Protein AF-A0A1G2JE01-F1 (afdb_monomer_lite)

Organism: NCBI:txid1802229

pLDDT: mean 76.39, std 24.03, range [24.56, 98.69]

Structure (mmCIF, N/CA/C/O backbone):
data_AF-A0A1G2JE01-F1
#
_entry.id   AF-A0A1G2JE01-F1
#
loop_
_atom_site.group_PDB
_atom_site.id
_atom_site.type_symbol
_atom_site.label_atom_id
_atom_site.label_alt_id
_atom_site.label_comp_id
_atom_site.label_asym_id
_atom_site.label_entity_id
_atom_site.label_seq_id
_atom_site.pdbx_PDB_ins_code
_atom_site.Cartn_x
_atom_site.Cartn_y
_atom_site.Cartn_z
_atom_site.occupancy
_atom_site.B_iso_or_equiv
_atom_site.auth_seq_id
_atom_site.auth_comp_id
_atom_site.auth_asym_id
_atom_site.auth_atom_id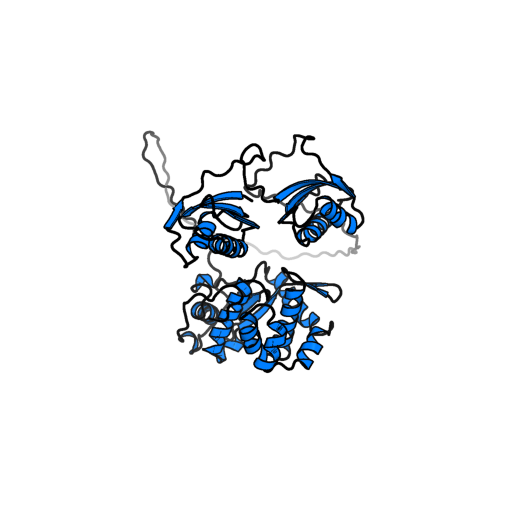
_atom_site.pdbx_PDB_model_num
ATOM 1 N N . MET A 1 1 ? -1.065 22.649 -12.282 1.00 75.31 1 MET A N 1
ATOM 2 C CA . MET A 1 1 ? 0.298 23.014 -11.851 1.00 75.31 1 MET A CA 1
ATOM 3 C C . MET A 1 1 ? 0.366 24.509 -11.628 1.00 75.31 1 MET A C 1
ATOM 5 O O . MET A 1 1 ? 0.367 25.256 -12.603 1.00 75.31 1 MET A O 1
ATOM 9 N N . LYS A 1 2 ? 0.464 24.928 -10.368 1.00 78.75 2 LYS A N 1
ATOM 10 C CA . LYS A 1 2 ? 0.515 26.331 -9.952 1.00 78.75 2 LYS A CA 1
ATOM 11 C C . LYS A 1 2 ? 1.828 26.607 -9.210 1.00 78.75 2 LYS A C 1
ATOM 13 O O . LYS A 1 2 ? 2.387 25.707 -8.581 1.00 78.75 2 LYS A O 1
ATOM 18 N N . LYS A 1 3 ? 2.356 27.829 -9.354 1.00 80.31 3 LYS A N 1
ATOM 19 C CA . LYS A 1 3 ? 3.575 28.321 -8.689 1.00 80.31 3 LYS A CA 1
ATOM 20 C C . LYS A 1 3 ? 3.165 29.419 -7.714 1.00 80.31 3 LYS A C 1
ATOM 22 O O . LYS A 1 3 ? 2.680 30.460 -8.152 1.00 80.31 3 LYS A O 1
ATOM 27 N N . THR A 1 4 ? 3.403 29.202 -6.427 1.00 80.31 4 THR A N 1
ATOM 28 C CA . THR A 1 4 ? 3.025 30.137 -5.358 1.00 80.31 4 THR A CA 1
ATOM 29 C C . THR A 1 4 ? 4.262 30.555 -4.577 1.00 80.31 4 THR A C 1
ATOM 31 O O . THR A 1 4 ? 5.159 29.748 -4.320 1.00 80.31 4 THR A O 1
ATOM 34 N N . LYS A 1 5 ? 4.333 31.843 -4.235 1.00 84.00 5 LYS A N 1
ATOM 35 C CA . LYS A 1 5 ? 5.362 32.413 -3.361 1.00 84.00 5 LYS A CA 1
ATOM 36 C C . LYS A 1 5 ? 4.759 32.608 -1.975 1.00 84.00 5 LYS A C 1
ATOM 38 O O . LYS A 1 5 ? 3.649 33.113 -1.875 1.00 84.00 5 LYS A O 1
ATOM 43 N N . PHE A 1 6 ? 5.499 32.264 -0.934 1.00 80.50 6 PHE A N 1
ATOM 44 C CA . PHE A 1 6 ? 5.094 32.440 0.459 1.00 80.50 6 PHE A CA 1
ATOM 45 C C . PHE A 1 6 ? 6.205 33.142 1.237 1.00 80.50 6 PHE A C 1
ATOM 47 O O . PHE A 1 6 ? 7.375 33.093 0.849 1.00 80.50 6 PHE A O 1
ATOM 54 N N . LYS A 1 7 ? 5.845 33.822 2.322 1.00 81.38 7 LYS A N 1
ATOM 55 C CA . LYS A 1 7 ? 6.787 34.472 3.237 1.00 81.38 7 LYS A CA 1
ATOM 56 C C . LYS A 1 7 ? 6.624 33.834 4.609 1.00 81.38 7 LYS A C 1
ATOM 58 O O . LYS A 1 7 ? 5.499 33.622 5.049 1.00 81.38 7 LYS A O 1
ATOM 63 N N . ILE A 1 8 ? 7.742 33.529 5.257 1.00 76.69 8 ILE A N 1
ATOM 64 C CA . ILE A 1 8 ? 7.777 32.855 6.556 1.00 76.69 8 ILE A CA 1
ATOM 65 C C . ILE A 1 8 ? 8.545 33.740 7.519 1.00 76.69 8 ILE A C 1
ATOM 67 O O . ILE A 1 8 ? 9.725 34.009 7.309 1.00 76.69 8 ILE A O 1
ATOM 71 N N . GLN A 1 9 ? 7.889 34.187 8.581 1.00 71.62 9 GLN A N 1
ATOM 72 C CA . GLN A 1 9 ? 8.579 34.875 9.665 1.00 71.62 9 GLN A CA 1
ATOM 73 C C . GLN A 1 9 ? 9.369 33.848 10.496 1.00 71.62 9 GLN A C 1
ATOM 75 O O . GLN A 1 9 ? 8.856 32.774 10.790 1.00 71.62 9 GLN A O 1
ATOM 80 N N . GLY A 1 10 ? 10.616 34.164 10.864 1.00 67.25 10 GLY A N 1
ATOM 81 C CA . GLY A 1 10 ? 11.397 33.354 11.810 1.00 67.25 10 GLY A CA 1
ATOM 82 C C . GLY A 1 10 ? 12.476 32.423 11.235 1.00 67.25 10 GLY A C 1
ATOM 83 O O . GLY A 1 10 ? 13.147 31.768 12.032 1.00 67.25 10 GLY A O 1
ATOM 84 N N . ILE A 1 11 ? 12.741 32.387 9.916 1.00 71.50 11 ILE A N 1
ATOM 85 C CA . ILE A 1 11 ? 13.829 31.555 9.353 1.00 71.50 11 ILE A CA 1
ATOM 86 C C . ILE A 1 11 ? 15.203 32.157 9.696 1.00 71.50 11 ILE A C 1
ATOM 88 O O . ILE A 1 11 ? 15.829 32.861 8.908 1.00 71.50 11 ILE A O 1
ATOM 92 N N . LYS A 1 12 ? 15.694 31.856 10.900 1.00 68.12 12 LYS A N 1
ATOM 93 C CA . LYS A 1 12 ? 16.974 32.348 11.438 1.00 68.12 12 LYS A CA 1
ATOM 94 C C . LYS A 1 12 ? 18.166 31.430 11.122 1.00 68.12 12 LYS A C 1
ATOM 96 O O . LYS A 1 12 ? 19.279 31.728 11.544 1.00 68.12 12 LYS A O 1
ATOM 101 N N . CYS A 1 13 ? 17.951 30.305 10.428 1.00 69.31 13 CYS A N 1
ATOM 102 C CA . CYS A 1 13 ? 18.981 29.287 10.206 1.00 69.31 13 CYS A CA 1
ATOM 103 C C . CYS A 1 13 ? 18.829 28.501 8.889 1.00 69.31 13 CYS A C 1
ATOM 105 O O . CYS A 1 13 ? 17.722 28.315 8.380 1.00 69.31 13 CYS A O 1
ATOM 107 N N . SER A 1 14 ? 19.932 27.946 8.376 1.00 69.00 14 SER A N 1
ATOM 108 C CA . SER A 1 14 ? 19.940 27.133 7.146 1.00 69.00 14 SER A CA 1
ATOM 109 C C . SER A 1 14 ? 19.149 25.841 7.296 1.00 69.00 14 SER A C 1
ATOM 111 O O . SER A 1 14 ? 18.390 25.465 6.401 1.00 69.00 14 SER A O 1
ATOM 113 N N . ASN A 1 15 ? 19.242 25.211 8.464 1.00 74.31 15 ASN A N 1
ATOM 114 C CA . ASN A 1 15 ? 18.514 23.982 8.774 1.00 74.31 15 ASN A CA 1
ATOM 115 C C . ASN A 1 15 ? 16.995 24.230 8.823 1.00 74.31 15 ASN A C 1
ATOM 117 O O . ASN A 1 15 ? 16.220 23.354 8.462 1.00 74.31 15 ASN A O 1
ATOM 121 N N . CYS A 1 16 ? 16.578 25.451 9.169 1.00 74.19 16 CYS A N 1
ATOM 122 C CA . CYS A 1 16 ? 15.189 25.884 9.231 1.00 74.19 16 CYS A CA 1
ATOM 123 C C . CYS A 1 16 ? 14.576 25.893 7.815 1.00 74.19 16 CYS A C 1
ATOM 125 O O . CYS A 1 16 ? 13.510 25.328 7.587 1.00 74.19 16 CYS A O 1
ATOM 127 N N . SER A 1 17 ? 15.292 26.456 6.829 1.00 81.69 17 SER A N 1
ATOM 128 C CA . SER A 1 17 ? 14.864 26.420 5.420 1.00 81.69 17 SER A CA 1
ATOM 129 C C . SER A 1 17 ? 14.842 25.002 4.832 1.00 81.69 17 SER A C 1
ATOM 131 O O . SER A 1 17 ? 13.912 24.659 4.103 1.00 81.69 17 SER A O 1
ATOM 133 N N . LEU A 1 18 ? 15.818 24.158 5.191 1.00 81.88 18 LEU A N 1
ATOM 134 C CA . LEU A 1 18 ? 15.878 22.761 4.753 1.00 81.88 18 LEU A CA 1
ATOM 135 C C . LEU A 1 18 ? 14.732 21.921 5.332 1.00 81.88 18 LEU A C 1
ATOM 137 O O . LEU A 1 18 ? 14.136 21.151 4.588 1.00 81.88 18 LEU A O 1
ATOM 141 N N . LEU A 1 19 ? 14.371 22.117 6.604 1.00 83.25 19 LEU A N 1
ATOM 142 C CA . LEU A 1 19 ? 13.252 21.426 7.253 1.00 83.25 19 LEU A CA 1
ATOM 143 C C . LEU A 1 19 ? 11.909 21.743 6.576 1.00 83.25 19 LEU A C 1
ATOM 145 O O . LEU A 1 19 ? 11.106 20.842 6.335 1.00 83.25 19 LEU A O 1
ATOM 149 N N . ILE A 1 20 ? 11.680 23.009 6.213 1.00 83.88 20 ILE A N 1
ATOM 150 C CA . ILE A 1 20 ? 10.475 23.430 5.480 1.00 83.88 20 ILE A CA 1
ATOM 151 C C . ILE A 1 20 ? 10.465 22.830 4.066 1.00 83.88 20 ILE A C 1
ATOM 153 O O . ILE A 1 20 ? 9.431 22.338 3.610 1.00 83.88 20 ILE A O 1
ATOM 157 N N . GLU A 1 21 ? 11.610 22.824 3.374 1.00 87.19 21 GLU A N 1
ATOM 158 C CA . GLU A 1 21 ? 11.737 22.154 2.078 1.00 87.19 21 GLU A CA 1
ATOM 159 C C . GLU A 1 21 ? 11.478 20.646 2.181 1.00 87.19 21 GLU A C 1
ATOM 161 O O . GLU A 1 21 ? 10.739 20.107 1.365 1.00 87.19 21 GLU A O 1
ATOM 166 N N . GLU A 1 22 ? 12.052 19.953 3.162 1.00 81.44 22 GLU A N 1
ATOM 167 C CA . GLU A 1 22 ? 11.858 18.517 3.380 1.00 81.44 22 GLU A CA 1
ATOM 168 C C . GLU A 1 22 ? 10.400 18.188 3.709 1.00 81.44 22 GLU A C 1
ATOM 170 O O . GLU A 1 22 ? 9.810 17.302 3.087 1.00 81.44 22 GLU A O 1
ATOM 175 N N . ARG A 1 23 ? 9.782 18.941 4.626 1.00 84.62 23 ARG A N 1
ATOM 176 C CA . ARG A 1 23 ? 8.363 18.797 4.961 1.00 84.62 23 ARG A CA 1
ATOM 177 C C . ARG A 1 23 ? 7.498 18.919 3.714 1.00 84.62 23 ARG A C 1
ATOM 179 O O . ARG A 1 23 ? 6.706 18.021 3.450 1.00 84.62 23 ARG A O 1
ATOM 186 N N . LEU A 1 24 ? 7.685 19.981 2.929 1.00 86.31 24 LEU A N 1
ATOM 187 C CA . LEU A 1 24 ? 6.888 20.233 1.729 1.00 86.31 24 LEU A CA 1
ATOM 188 C C . LEU A 1 24 ? 7.181 19.259 0.581 1.00 86.31 24 LEU A C 1
ATOM 190 O O . LEU A 1 24 ? 6.247 18.896 -0.124 1.00 86.31 24 LEU A O 1
ATOM 194 N N . ARG A 1 25 ? 8.415 18.761 0.408 1.00 82.81 25 ARG A N 1
ATOM 195 C CA . ARG A 1 25 ? 8.723 17.682 -0.562 1.00 82.81 25 ARG A CA 1
ATOM 196 C C . ARG A 1 25 ? 7.917 16.407 -0.296 1.00 82.81 25 ARG A C 1
ATOM 198 O O . ARG A 1 25 ? 7.612 15.683 -1.236 1.00 82.81 25 ARG A O 1
ATOM 205 N N . ASN A 1 26 ? 7.577 16.144 0.966 1.00 80.44 26 ASN A N 1
ATOM 206 C CA . ASN A 1 26 ? 6.809 14.973 1.387 1.00 80.44 26 ASN A CA 1
ATOM 207 C C . ASN A 1 26 ? 5.279 15.178 1.330 1.00 80.44 26 ASN A C 1
ATOM 209 O O . ASN A 1 26 ? 4.522 14.246 1.609 1.00 80.44 26 ASN A O 1
ATOM 213 N N . VAL A 1 27 ? 4.802 16.373 0.969 1.00 82.50 27 VAL A N 1
ATOM 214 C CA . VAL A 1 27 ? 3.371 16.671 0.842 1.00 82.50 27 VAL A CA 1
ATOM 215 C C . VAL A 1 27 ? 2.866 16.241 -0.538 1.00 82.50 27 VAL A C 1
ATOM 217 O O . VAL A 1 27 ? 3.327 16.731 -1.568 1.00 82.50 27 VAL A O 1
ATOM 220 N N . ASN A 1 28 ? 1.878 15.342 -0.574 1.00 81.31 28 ASN A N 1
ATOM 221 C CA . ASN A 1 28 ? 1.283 14.879 -1.830 1.00 81.31 28 ASN A CA 1
ATOM 222 C C . ASN A 1 28 ? 0.704 16.056 -2.633 1.00 81.31 28 ASN A C 1
ATOM 224 O O . ASN A 1 28 ? -0.078 16.847 -2.119 1.00 81.31 28 ASN A O 1
ATOM 228 N N . GLY A 1 29 ? 1.083 16.152 -3.906 1.00 79.69 29 GLY A N 1
ATOM 229 C CA . GLY A 1 29 ? 0.725 17.263 -4.784 1.00 79.69 29 GLY A CA 1
ATOM 230 C C . GLY A 1 29 ? 1.808 18.335 -4.896 1.00 79.69 29 GLY A C 1
ATOM 231 O O . GLY A 1 29 ? 1.861 18.992 -5.933 1.00 79.69 29 GLY A O 1
ATOM 232 N N . VAL A 1 30 ? 2.723 18.473 -3.929 1.00 84.00 30 VAL A N 1
ATOM 233 C CA . VAL A 1 30 ? 3.921 19.310 -4.102 1.00 84.00 30 VAL A CA 1
ATOM 234 C C . VAL A 1 30 ? 4.891 18.617 -5.059 1.00 84.00 30 VAL A C 1
ATOM 236 O O . VAL A 1 30 ? 5.195 17.436 -4.930 1.00 84.00 30 VAL A O 1
ATOM 239 N N . VAL A 1 31 ? 5.368 19.369 -6.048 1.00 79.88 31 VAL A N 1
ATOM 240 C CA . VAL A 1 31 ? 6.322 18.909 -7.068 1.00 79.88 31 VAL A CA 1
ATOM 241 C C . VAL A 1 31 ? 7.723 19.423 -6.774 1.00 79.88 31 VAL A C 1
ATOM 243 O O . VAL A 1 31 ? 8.694 18.678 -6.873 1.00 79.88 31 VAL A O 1
ATOM 246 N N . ARG A 1 32 ? 7.848 20.705 -6.420 1.00 82.31 32 ARG A N 1
ATOM 247 C CA . ARG A 1 32 ? 9.138 21.302 -6.073 1.00 82.31 32 ARG A CA 1
ATOM 248 C C . ARG A 1 32 ? 8.951 22.442 -5.093 1.00 82.31 32 ARG A C 1
ATOM 250 O O . ARG A 1 32 ? 7.995 23.202 -5.190 1.00 82.31 32 ARG A O 1
ATOM 257 N N . VAL A 1 33 ? 9.900 22.580 -4.181 1.00 88.31 33 VAL A N 1
ATOM 258 C CA . VAL A 1 33 ? 9.953 23.666 -3.208 1.00 88.31 33 VAL A CA 1
ATOM 259 C C . VAL A 1 33 ? 11.386 24.171 -3.084 1.00 88.31 33 VAL A C 1
ATOM 261 O O . VAL A 1 33 ? 12.342 23.392 -3.174 1.00 88.31 33 VAL A O 1
ATOM 264 N N . LYS A 1 34 ? 11.523 25.484 -2.903 1.00 88.00 34 LYS A N 1
ATOM 265 C CA . LYS A 1 34 ? 12.763 26.141 -2.496 1.00 88.00 34 LYS A CA 1
ATOM 266 C C . LYS A 1 34 ? 12.439 27.217 -1.465 1.00 88.00 34 LYS A C 1
ATOM 268 O O . LYS A 1 34 ? 11.483 27.965 -1.653 1.00 88.00 34 LYS A O 1
ATOM 273 N N . VAL A 1 35 ? 13.232 27.303 -0.407 1.00 86.75 35 VAL A N 1
ATOM 274 C CA . VAL A 1 35 ? 13.118 28.296 0.662 1.00 86.75 35 VAL A CA 1
ATOM 275 C C . VAL A 1 35 ? 14.442 29.045 0.785 1.00 86.75 35 VAL A C 1
ATOM 277 O O . VAL A 1 35 ? 15.518 28.449 0.788 1.00 86.75 35 VAL A O 1
ATOM 280 N N . ASP A 1 36 ? 14.352 30.367 0.866 1.00 81.88 36 ASP A N 1
ATOM 281 C CA . ASP A 1 36 ? 15.458 31.274 1.124 1.00 81.88 36 ASP A CA 1
ATOM 282 C C . ASP A 1 36 ? 15.337 31.874 2.524 1.00 81.88 36 ASP A C 1
ATOM 284 O O . ASP A 1 36 ? 14.463 32.697 2.811 1.00 81.88 36 ASP A O 1
ATOM 288 N N . GLN A 1 37 ? 16.276 31.474 3.375 1.00 77.69 37 GLN A N 1
ATOM 289 C CA . GLN A 1 37 ? 16.501 32.034 4.705 1.00 77.69 37 GLN A CA 1
ATOM 290 C C . GLN A 1 37 ? 16.793 33.543 4.683 1.00 77.69 37 GLN A C 1
ATOM 292 O O . GLN A 1 37 ? 16.378 34.264 5.584 1.00 77.69 37 GLN A O 1
ATOM 297 N N . THR A 1 38 ? 17.477 34.045 3.650 1.00 79.94 38 THR A N 1
ATOM 298 C CA . THR A 1 38 ? 18.003 35.419 3.624 1.00 79.94 38 THR A CA 1
ATOM 299 C C . THR A 1 38 ? 16.880 36.425 3.415 1.00 79.94 38 THR A C 1
ATOM 301 O O . THR A 1 38 ? 16.815 37.447 4.095 1.00 79.94 38 THR A O 1
ATOM 304 N N . SER A 1 39 ? 15.966 36.128 2.487 1.00 80.25 39 SER A N 1
ATOM 305 C CA . SER A 1 39 ? 14.789 36.954 2.214 1.00 80.25 39 SER A CA 1
ATOM 306 C C . SER A 1 39 ? 13.520 36.508 2.949 1.00 80.25 39 SER A C 1
ATOM 308 O O . SER A 1 39 ? 12.486 37.161 2.783 1.00 80.25 39 SER A O 1
ATOM 310 N N . ASN A 1 40 ? 13.588 35.450 3.773 1.00 78.38 40 ASN A N 1
ATOM 311 C CA . ASN A 1 40 ? 12.452 34.854 4.491 1.00 78.38 40 ASN A CA 1
ATOM 312 C C . ASN A 1 40 ? 11.289 34.452 3.553 1.00 78.38 40 ASN A C 1
ATOM 314 O O . ASN A 1 40 ? 10.109 34.619 3.876 1.00 78.38 40 ASN A O 1
ATOM 318 N N . LYS A 1 41 ? 11.615 33.952 2.354 1.00 83.06 41 LYS A N 1
ATOM 319 C CA . LYS A 1 41 ? 10.646 33.628 1.292 1.00 83.06 41 LYS A CA 1
ATOM 320 C C . LYS A 1 41 ? 10.818 32.205 0.792 1.00 83.06 41 LYS A C 1
ATOM 322 O O . LYS A 1 41 ? 11.934 31.727 0.622 1.00 83.06 41 LYS A O 1
ATOM 327 N N . GLY A 1 42 ? 9.707 31.557 0.479 1.00 84.44 42 GLY A N 1
ATOM 328 C CA . GLY A 1 42 ? 9.677 30.283 -0.219 1.00 84.44 42 GLY A CA 1
ATOM 329 C C . GLY A 1 42 ? 8.905 30.357 -1.529 1.00 84.44 42 GLY A C 1
ATOM 330 O O . GLY A 1 42 ? 8.090 31.253 -1.762 1.00 84.44 42 GLY A O 1
ATOM 331 N N . VAL A 1 43 ? 9.181 29.396 -2.402 1.00 85.94 43 VAL A N 1
ATOM 332 C CA . VAL A 1 43 ? 8.469 29.176 -3.657 1.00 85.94 43 VAL A CA 1
ATOM 333 C C . VAL A 1 43 ? 8.140 27.696 -3.763 1.00 85.94 43 VAL A C 1
ATOM 335 O O . VAL A 1 43 ? 9.023 26.850 -3.619 1.00 85.94 43 VAL A O 1
ATOM 338 N N . VAL A 1 44 ? 6.876 27.390 -4.037 1.00 86.69 44 VAL A N 1
ATOM 339 C CA . VAL A 1 44 ? 6.368 26.028 -4.220 1.00 86.69 44 VAL A CA 1
ATOM 340 C C . VAL A 1 44 ? 5.704 25.903 -5.588 1.00 86.69 44 VAL A C 1
ATOM 342 O O . VAL A 1 44 ? 4.989 26.799 -6.037 1.00 86.69 44 VAL A O 1
ATOM 345 N N . ILE A 1 45 ? 5.960 24.784 -6.257 1.00 82.31 45 ILE A N 1
ATOM 346 C CA . ILE A 1 45 ? 5.256 24.320 -7.449 1.00 82.31 45 ILE A CA 1
ATOM 347 C C . ILE A 1 45 ? 4.475 23.074 -7.037 1.00 82.31 45 ILE A C 1
ATOM 349 O O . ILE A 1 45 ? 5.065 22.136 -6.498 1.00 82.31 45 ILE A O 1
ATOM 353 N N . TYR A 1 46 ? 3.171 23.053 -7.297 1.00 80.81 46 TYR A N 1
ATOM 354 C CA . TYR A 1 46 ? 2.275 21.966 -6.895 1.00 80.81 46 TYR A CA 1
ATOM 355 C C . TYR A 1 46 ? 1.146 21.740 -7.908 1.00 80.81 46 TYR A C 1
ATOM 357 O O . TYR A 1 46 ? 0.862 22.580 -8.770 1.00 80.81 46 TYR A O 1
ATOM 365 N N . ASP A 1 47 ? 0.517 20.573 -7.828 1.00 78.88 47 ASP A N 1
ATOM 366 C CA . ASP A 1 47 ? -0.636 20.198 -8.637 1.00 78.88 47 ASP A CA 1
ATOM 367 C C . ASP A 1 47 ? -1.929 20.616 -7.926 1.00 78.88 47 ASP A C 1
ATOM 369 O O . ASP A 1 47 ? -2.382 19.949 -7.001 1.00 78.88 47 ASP A O 1
ATOM 373 N N . GLU A 1 48 ? -2.534 21.719 -8.371 1.00 81.12 48 GLU A N 1
ATOM 374 C CA . GLU A 1 48 ? -3.775 22.277 -7.802 1.00 81.12 48 GLU A CA 1
ATOM 375 C C . GLU A 1 48 ? -4.992 21.333 -7.890 1.00 81.12 48 GLU A C 1
ATOM 377 O O . GLU A 1 48 ? -6.009 21.570 -7.251 1.00 81.12 48 GLU A O 1
ATOM 382 N N . GLN A 1 49 ? -4.881 20.239 -8.654 1.00 77.06 49 GLN A N 1
ATOM 383 C CA . GLN A 1 49 ? -5.869 19.153 -8.703 1.00 77.06 49 GLN A CA 1
ATOM 384 C C . GLN A 1 49 ? -5.717 18.142 -7.549 1.00 77.06 49 GLN A C 1
ATOM 386 O O . GLN A 1 49 ? -6.552 17.253 -7.405 1.00 77.06 49 GLN A O 1
ATOM 391 N N . LYS A 1 50 ? -4.633 18.231 -6.766 1.00 70.56 50 LYS A N 1
ATOM 392 C CA . LYS A 1 50 ? -4.294 17.313 -5.664 1.00 70.56 50 LYS A CA 1
ATOM 393 C C . LYS A 1 50 ? -4.179 18.005 -4.310 1.00 70.56 50 LYS A C 1
ATOM 395 O O 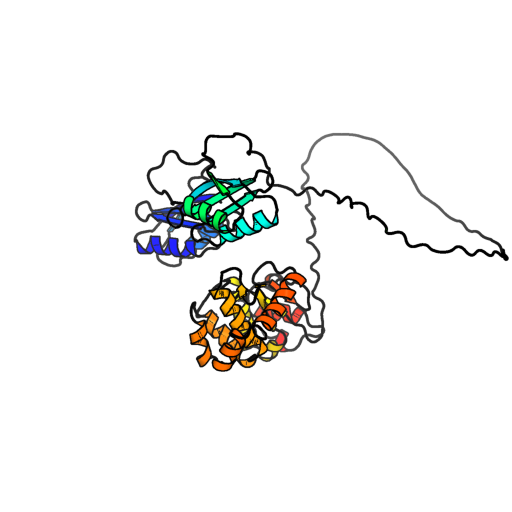. LYS A 1 50 ? -4.345 17.336 -3.296 1.00 70.56 50 LYS A O 1
ATOM 400 N N . ILE A 1 51 ? -3.836 19.293 -4.300 1.00 85.00 51 ILE A N 1
ATOM 401 C CA . ILE A 1 51 ? -3.591 20.063 -3.081 1.00 85.00 51 ILE A CA 1
ATOM 402 C C . ILE A 1 51 ? -3.883 21.555 -3.284 1.00 85.00 51 ILE A C 1
ATOM 404 O O . ILE A 1 51 ? -3.615 22.104 -4.356 1.00 85.00 51 ILE A O 1
ATOM 408 N N . THR A 1 52 ? -4.413 22.215 -2.253 1.00 85.06 52 THR A N 1
ATOM 409 C CA . THR A 1 52 ? -4.682 23.659 -2.238 1.00 85.06 52 THR A CA 1
ATOM 410 C C . THR A 1 52 ? -3.534 24.461 -1.615 1.00 85.06 52 THR A C 1
ATOM 412 O O . THR A 1 52 ? -2.642 23.923 -0.963 1.00 85.06 52 THR A O 1
ATOM 415 N N . GLU A 1 53 ? -3.562 25.788 -1.772 1.00 81.50 53 GLU A N 1
ATOM 416 C CA . GLU A 1 53 ? -2.611 26.678 -1.084 1.00 81.50 53 GLU A CA 1
ATOM 417 C C . GLU A 1 53 ? -2.769 26.617 0.439 1.00 81.50 53 GLU A C 1
ATOM 419 O O . GLU A 1 53 ? -1.769 26.660 1.150 1.00 81.50 53 GLU A O 1
ATOM 424 N N . SER A 1 54 ? -3.999 26.436 0.936 1.00 78.69 54 SER A N 1
ATOM 425 C CA . SER A 1 54 ? -4.269 26.313 2.372 1.00 78.69 54 SER A CA 1
ATOM 426 C C . SER A 1 54 ? -3.618 25.063 2.966 1.00 78.69 54 SER A C 1
ATOM 428 O O . SER A 1 54 ? -2.957 25.159 3.995 1.00 78.69 54 SER A O 1
ATOM 430 N N . ASP A 1 55 ? -3.712 23.916 2.288 1.00 82.56 55 ASP A N 1
ATOM 431 C CA . ASP A 1 55 ? -3.081 22.667 2.741 1.00 82.56 55 ASP A CA 1
ATOM 432 C C . ASP A 1 55 ? -1.547 22.792 2.803 1.00 82.56 55 ASP A C 1
ATOM 434 O O . ASP A 1 55 ? -0.902 22.258 3.705 1.00 82.56 55 ASP A O 1
ATOM 438 N N . ILE A 1 56 ? -0.952 23.525 1.854 1.00 83.38 56 ILE A N 1
ATOM 439 C CA . ILE A 1 56 ? 0.487 23.818 1.835 1.00 83.38 56 ILE A CA 1
ATOM 440 C C . ILE A 1 56 ? 0.870 24.705 3.024 1.00 83.38 56 ILE A C 1
ATOM 442 O O . ILE A 1 56 ? 1.875 24.432 3.679 1.00 83.38 56 ILE A O 1
ATOM 446 N N . TYR A 1 57 ? 0.081 25.738 3.330 1.00 81.62 57 TYR A N 1
ATOM 447 C CA . TYR A 1 57 ? 0.322 26.594 4.494 1.00 81.62 57 TYR A CA 1
ATOM 448 C C . TYR A 1 57 ? 0.180 25.811 5.805 1.00 81.62 57 TYR A C 1
ATOM 450 O O . TYR A 1 57 ? 1.106 25.831 6.611 1.00 81.62 57 TYR A O 1
ATOM 458 N N . GLN A 1 58 ? -0.867 24.997 5.963 1.00 79.19 58 GLN A N 1
ATOM 459 C CA . GLN A 1 58 ? -1.031 24.096 7.114 1.00 79.19 58 GLN A CA 1
ATOM 460 C C . GLN A 1 58 ? 0.133 23.091 7.245 1.00 79.19 58 GLN A C 1
ATOM 462 O O . GLN A 1 58 ? 0.590 22.775 8.349 1.00 79.19 58 GLN A O 1
ATOM 467 N N . ALA A 1 59 ? 0.669 22.591 6.127 1.00 81.94 59 ALA A N 1
ATOM 468 C CA . ALA A 1 59 ? 1.823 21.694 6.138 1.00 81.94 59 ALA A CA 1
ATOM 469 C C . ALA A 1 59 ? 3.121 22.373 6.618 1.00 81.94 59 ALA A C 1
ATOM 471 O O . ALA A 1 59 ? 3.964 21.681 7.194 1.00 81.94 59 ALA A O 1
ATOM 472 N N . ILE A 1 60 ? 3.266 23.689 6.411 1.00 79.38 60 ILE A N 1
ATOM 473 C CA . ILE A 1 60 ? 4.354 24.519 6.961 1.00 79.38 60 ILE A CA 1
ATOM 474 C C . ILE A 1 60 ? 4.083 24.846 8.439 1.00 79.38 60 ILE A C 1
ATOM 476 O O . ILE A 1 60 ? 4.965 24.661 9.269 1.00 79.38 60 ILE A O 1
ATOM 480 N N . GLU A 1 61 ? 2.873 25.293 8.785 1.00 75.50 61 GLU A N 1
ATOM 481 C CA . GLU A 1 61 ? 2.489 25.678 10.157 1.00 75.50 61 GLU A CA 1
ATOM 482 C C . GLU A 1 61 ? 2.553 24.502 11.142 1.00 75.50 61 GLU A C 1
ATOM 484 O O . GLU A 1 61 ? 2.864 24.683 12.314 1.00 75.50 61 GLU A O 1
ATOM 489 N N . SER A 1 62 ? 2.337 23.275 10.663 1.00 74.38 62 SER A N 1
ATOM 490 C CA . SER A 1 62 ? 2.491 22.046 11.457 1.00 74.38 62 SER A CA 1
ATOM 491 C C . SER A 1 62 ? 3.949 21.644 11.750 1.00 74.38 62 SER A C 1
ATOM 493 O O . SER A 1 62 ? 4.183 20.596 12.362 1.00 74.38 62 SER A O 1
ATOM 495 N N . ILE A 1 63 ? 4.939 22.445 11.336 1.00 75.00 63 ILE A N 1
ATOM 496 C CA . ILE A 1 63 ? 6.338 22.309 11.764 1.00 75.00 63 ILE A CA 1
ATOM 497 C C . ILE A 1 63 ? 6.460 22.935 13.158 1.00 75.00 63 ILE A C 1
ATOM 499 O O . ILE A 1 63 ? 6.714 24.124 13.319 1.00 75.00 63 ILE A O 1
ATOM 503 N N . ASN A 1 64 ? 6.259 22.101 14.175 1.00 57.84 64 ASN A N 1
ATOM 504 C CA . ASN A 1 64 ? 6.105 22.501 15.576 1.00 57.84 64 ASN A CA 1
ATOM 505 C C . ASN A 1 64 ? 7.421 22.916 16.281 1.00 57.84 64 ASN A C 1
ATOM 507 O O . ASN A 1 64 ? 7.535 22.761 17.497 1.00 57.84 64 ASN A O 1
ATOM 511 N N . ASP A 1 65 ? 8.420 23.402 15.538 1.00 52.00 65 ASP A N 1
ATOM 512 C CA . ASP A 1 65 ? 9.741 23.763 16.060 1.00 52.00 65 ASP A CA 1
ATOM 513 C C . ASP A 1 65 ? 10.170 25.167 15.593 1.00 52.00 65 ASP A C 1
ATOM 515 O O . ASP A 1 65 ? 10.008 25.529 14.430 1.00 52.00 65 ASP A O 1
ATOM 519 N N . PHE A 1 66 ? 10.697 25.964 16.528 1.00 44.31 66 PHE A N 1
ATOM 520 C CA . PHE A 1 66 ? 11.129 27.364 16.365 1.00 44.31 66 PHE A CA 1
ATOM 521 C C . PHE A 1 66 ? 10.153 28.347 15.677 1.00 44.31 66 PHE A C 1
ATOM 523 O O . PHE A 1 66 ? 10.421 28.822 14.578 1.00 44.31 66 PHE A O 1
ATOM 530 N N . HIS A 1 67 ? 9.112 28.778 16.408 1.00 52.72 67 HIS A N 1
ATOM 531 C CA . HIS A 1 67 ? 8.468 30.108 16.284 1.00 52.72 67 HIS A CA 1
ATOM 532 C C . HIS A 1 67 ? 8.358 30.651 14.837 1.00 52.72 67 HIS A C 1
ATOM 534 O O . HIS A 1 67 ? 8.917 31.700 14.502 1.00 52.72 67 HIS A O 1
ATOM 540 N N . LEU A 1 68 ? 7.617 29.946 13.978 1.00 53.59 68 LEU A N 1
ATOM 541 C CA . LEU A 1 68 ? 7.196 30.485 12.685 1.00 53.59 68 LEU A CA 1
ATOM 542 C C . LEU A 1 68 ? 6.051 31.482 12.926 1.00 53.59 68 LEU A C 1
ATOM 544 O O . LEU A 1 68 ? 4.882 31.117 12.895 1.00 53.59 68 LEU A O 1
ATOM 548 N N . GLU A 1 69 ? 6.393 32.734 13.252 1.00 52.72 69 GLU A N 1
ATOM 549 C CA . GLU A 1 69 ? 5.454 33.705 13.854 1.00 52.72 69 GLU A CA 1
ATOM 550 C C . GLU A 1 69 ? 4.255 34.071 12.963 1.00 52.72 69 GLU A C 1
ATOM 552 O O . GLU A 1 69 ? 3.200 34.448 13.479 1.00 52.72 69 GLU A O 1
ATOM 557 N N . LYS A 1 70 ? 4.390 33.930 11.637 1.00 54.41 70 LYS A N 1
ATOM 558 C CA . LYS A 1 70 ? 3.268 33.938 10.690 1.00 54.41 70 LYS A CA 1
ATOM 559 C C . LYS A 1 70 ? 3.688 33.497 9.292 1.00 54.41 70 LYS A C 1
ATOM 561 O O . LYS A 1 70 ? 4.802 33.799 8.847 1.00 54.41 70 LYS A O 1
ATOM 566 N N . ILE A 1 71 ? 2.742 32.908 8.562 1.00 58.47 71 ILE A N 1
ATOM 567 C CA . ILE A 1 71 ? 2.721 32.965 7.099 1.00 58.47 71 ILE A CA 1
ATOM 568 C C . ILE A 1 71 ? 1.918 34.209 6.704 1.00 58.47 71 ILE A C 1
ATOM 570 O O . ILE A 1 71 ? 0.789 34.408 7.152 1.00 58.47 71 ILE A O 1
ATOM 574 N N . GLU A 1 72 ? 2.506 35.068 5.877 1.00 59.66 72 GLU A N 1
ATOM 575 C CA . GLU A 1 72 ? 1.744 36.082 5.141 1.00 59.66 72 GLU A CA 1
ATOM 576 C C . GLU A 1 72 ? 1.292 35.449 3.819 1.00 59.66 72 GLU A C 1
ATOM 578 O O . GLU A 1 72 ? 2.124 34.891 3.093 1.00 59.66 72 GLU A O 1
ATOM 583 N N . GLU A 1 73 ? -0.014 35.508 3.522 1.00 56.09 73 GLU A N 1
ATOM 584 C CA . GLU A 1 73 ? -0.569 34.991 2.266 1.00 56.09 73 GLU A CA 1
ATOM 585 C C . GLU A 1 73 ? 0.136 35.596 1.042 1.00 56.09 73 GLU A C 1
ATOM 587 O O . GLU A 1 73 ? 0.671 36.707 1.070 1.00 56.09 73 GLU A O 1
ATOM 592 N N . ALA A 1 74 ? 0.165 34.812 -0.036 1.00 56.50 74 ALA A N 1
ATOM 593 C CA . ALA A 1 74 ? 1.013 35.048 -1.193 1.00 56.50 74 ALA A CA 1
ATOM 594 C C . ALA A 1 74 ? 0.907 36.462 -1.788 1.00 56.50 74 ALA A C 1
ATOM 596 O O . ALA A 1 74 ? -0.175 37.024 -1.964 1.00 56.50 74 ALA A O 1
ATOM 597 N N . ILE A 1 75 ? 2.057 36.967 -2.250 1.00 54.62 75 ILE A N 1
ATOM 598 C CA . ILE A 1 75 ? 2.142 38.108 -3.171 1.00 54.62 75 ILE A CA 1
ATOM 599 C C . ILE A 1 75 ? 1.597 37.656 -4.537 1.00 54.62 75 ILE A C 1
ATOM 601 O O . ILE A 1 75 ? 2.380 37.294 -5.415 1.00 54.62 75 ILE A O 1
ATOM 605 N N . THR A 1 76 ? 0.263 37.662 -4.636 1.00 41.91 76 THR A N 1
ATOM 606 C CA . THR A 1 76 ? -0.611 37.325 -5.774 1.00 41.91 76 THR A CA 1
ATOM 607 C C . THR A 1 76 ? -0.425 35.936 -6.419 1.00 41.91 76 THR A C 1
ATOM 609 O O . THR A 1 76 ? 0.660 35.348 -6.411 1.00 41.91 76 THR A O 1
ATOM 612 N N . PRO A 1 77 ? -1.480 35.368 -7.039 1.00 40.00 77 PRO A N 1
ATOM 613 C CA . PRO A 1 77 ? -1.300 34.277 -7.990 1.00 40.00 77 PRO A CA 1
ATOM 614 C C . PRO A 1 77 ? -0.444 34.792 -9.150 1.00 40.00 77 PRO A C 1
ATOM 616 O O . PRO A 1 77 ? -0.818 35.774 -9.790 1.00 40.00 77 PRO A O 1
ATOM 619 N N . VAL A 1 78 ? 0.687 34.143 -9.439 1.00 39.72 78 VAL A N 1
ATOM 620 C CA . VAL A 1 78 ? 1.493 34.480 -10.623 1.00 39.72 78 VAL A CA 1
ATOM 621 C C . VAL A 1 78 ? 0.652 34.167 -11.869 1.00 39.72 78 VAL A C 1
ATOM 623 O O . VAL A 1 78 ? 0.320 32.994 -12.070 1.00 39.72 78 VAL A O 1
ATOM 626 N N . PRO A 1 79 ? 0.281 35.161 -12.703 1.00 36.47 79 PRO A N 1
ATOM 627 C CA . PRO A 1 79 ? -0.513 34.901 -13.894 1.00 36.47 79 PRO A CA 1
ATOM 628 C C . PRO A 1 79 ? 0.256 34.028 -14.888 1.00 36.47 79 PRO A C 1
ATOM 630 O O . PRO A 1 79 ? 1.484 33.993 -14.914 1.00 36.47 79 PRO A O 1
ATOM 633 N N . LYS A 1 80 ? -0.496 33.300 -15.710 1.00 45.31 80 LYS A N 1
ATOM 634 C CA . LYS A 1 80 ? -0.038 32.175 -16.534 1.00 45.31 80 LYS A CA 1
ATOM 635 C C . LYS A 1 80 ? 0.751 32.606 -17.788 1.00 45.31 80 LYS A C 1
ATOM 637 O O . LYS A 1 80 ? 0.335 32.289 -18.897 1.00 45.31 80 LYS A O 1
ATOM 642 N N . ILE A 1 81 ? 1.886 33.290 -17.631 1.00 32.56 81 ILE A N 1
ATOM 643 C CA . ILE A 1 81 ? 2.865 33.534 -18.710 1.00 32.56 81 ILE A CA 1
ATOM 644 C C . ILE A 1 81 ? 4.285 33.341 -18.151 1.00 32.56 81 ILE A C 1
ATOM 646 O O . ILE A 1 81 ? 4.564 33.691 -17.005 1.00 32.56 81 ILE A O 1
ATOM 650 N N . LEU A 1 82 ? 5.165 32.724 -18.942 1.00 38.38 82 LEU A N 1
ATOM 651 C CA . LEU A 1 82 ? 6.565 32.497 -18.582 1.00 38.38 82 LEU A CA 1
ATOM 652 C C . LEU A 1 82 ? 7.371 33.806 -18.604 1.00 38.38 82 LEU A C 1
ATOM 654 O O . LEU A 1 82 ? 7.216 34.621 -19.503 1.00 38.38 82 LEU A O 1
ATOM 658 N N . GLU A 1 83 ? 8.256 33.929 -17.616 1.00 54.62 83 GLU A N 1
ATOM 659 C CA . GLU A 1 83 ? 9.581 34.559 -17.713 1.00 54.62 83 GLU A CA 1
ATOM 660 C C . GLU A 1 83 ? 9.727 35.865 -18.515 1.00 54.62 83 GLU A C 1
ATOM 662 O O . GLU A 1 83 ? 10.249 35.870 -19.622 1.00 54.62 83 GLU A O 1
ATOM 667 N N . THR A 1 84 ? 9.515 36.995 -17.839 1.00 37.03 84 THR A N 1
ATOM 668 C CA . THR A 1 84 ? 10.536 38.058 -17.803 1.00 37.03 84 THR A CA 1
ATOM 669 C C . THR A 1 84 ? 10.538 38.718 -16.427 1.00 37.03 84 THR A C 1
ATOM 671 O O . THR A 1 84 ? 9.486 38.898 -15.823 1.00 37.03 84 THR A O 1
ATOM 674 N N . GLU A 1 85 ? 11.730 39.078 -15.950 1.00 41.56 85 GLU A N 1
ATOM 675 C CA . GLU A 1 85 ? 11.982 39.854 -14.727 1.00 41.56 85 GLU A CA 1
ATOM 676 C C . GLU A 1 85 ? 11.487 39.251 -13.398 1.00 41.56 85 GLU A C 1
ATOM 678 O O . GLU A 1 85 ? 10.381 39.493 -12.922 1.00 41.56 85 GLU A O 1
ATOM 683 N N . ASN A 1 86 ? 12.393 38.561 -12.700 1.00 35.69 86 ASN A N 1
ATOM 684 C CA . ASN A 1 86 ? 12.768 38.920 -11.325 1.00 35.69 86 ASN A CA 1
ATOM 685 C C . ASN A 1 86 ? 14.058 38.184 -10.928 1.00 35.69 86 ASN A C 1
ATOM 687 O O . ASN A 1 86 ? 14.195 36.985 -11.161 1.00 35.69 86 ASN A O 1
ATOM 691 N N . LYS A 1 87 ? 15.011 38.895 -10.314 1.00 45.12 87 LYS A N 1
ATOM 692 C CA . LYS A 1 87 ? 16.271 38.302 -9.838 1.00 45.12 87 LYS A CA 1
ATOM 693 C C . LYS A 1 87 ? 15.985 37.311 -8.698 1.00 45.12 87 LYS A C 1
ATOM 695 O O . LYS A 1 87 ? 15.517 37.722 -7.640 1.00 45.12 87 LYS A O 1
ATOM 700 N N . GLY A 1 88 ? 16.325 36.038 -8.909 1.00 42.19 88 GLY A N 1
ATOM 701 C CA . GLY A 1 88 ? 16.262 34.971 -7.902 1.00 42.19 88 GLY A CA 1
ATOM 702 C C . GLY A 1 88 ? 15.157 33.933 -8.143 1.00 42.19 88 GLY A C 1
ATOM 703 O O . GLY A 1 88 ? 13.985 34.274 -8.282 1.00 42.19 88 GLY A O 1
ATOM 704 N N . TYR A 1 89 ? 15.550 32.654 -8.090 1.00 45.94 89 TYR A N 1
ATOM 705 C CA . TYR A 1 89 ? 14.698 31.449 -8.139 1.00 45.94 89 TYR A CA 1
ATOM 706 C C . TYR A 1 89 ? 14.141 31.049 -9.513 1.00 45.94 89 TYR A C 1
ATOM 708 O O . TYR A 1 89 ? 12.928 30.882 -9.705 1.00 45.94 89 TYR A O 1
ATOM 716 N N . ASP A 1 90 ? 15.074 30.753 -10.421 1.00 64.81 90 ASP A N 1
ATOM 717 C CA . ASP A 1 90 ? 14.891 29.618 -11.325 1.00 64.81 90 ASP A CA 1
ATOM 718 C C . ASP A 1 90 ? 14.775 28.323 -10.492 1.00 64.81 90 ASP A C 1
ATOM 720 O O . ASP A 1 90 ? 15.505 28.110 -9.518 1.00 64.81 90 ASP A O 1
ATOM 724 N N . LEU A 1 91 ? 13.793 27.493 -10.837 1.00 66.62 91 LEU A N 1
ATOM 725 C CA . LEU A 1 91 ? 13.509 26.215 -10.188 1.00 66.62 91 LEU A CA 1
ATOM 726 C C . LEU A 1 91 ? 13.838 25.022 -11.094 1.00 66.62 91 LEU A C 1
ATOM 728 O O . LEU A 1 91 ? 13.501 23.908 -10.713 1.00 66.62 91 LEU A O 1
ATOM 732 N N . GLY A 1 92 ? 14.452 25.218 -12.264 1.00 79.69 92 GLY A N 1
ATOM 733 C CA . GLY A 1 92 ? 14.841 24.139 -13.176 1.00 79.69 92 GLY A CA 1
ATOM 734 C C . GLY A 1 92 ? 13.674 23.290 -13.691 1.00 79.69 92 GLY A C 1
ATOM 735 O O . GLY A 1 92 ? 13.893 22.193 -14.190 1.00 79.69 92 GLY A O 1
ATOM 736 N N . ILE A 1 93 ? 12.425 23.747 -13.540 1.00 81.12 93 ILE A N 1
ATOM 737 C CA . ILE A 1 93 ? 11.246 23.050 -14.064 1.00 81.12 93 ILE A CA 1
ATOM 738 C C . ILE A 1 93 ? 10.901 23.653 -15.419 1.00 81.12 93 ILE A C 1
ATOM 740 O O . ILE A 1 93 ? 10.316 24.736 -15.488 1.00 81.12 93 ILE A O 1
ATOM 744 N N . LYS A 1 94 ? 11.234 22.930 -16.486 1.00 87.06 94 LYS A N 1
ATOM 745 C CA . LYS A 1 94 ? 10.987 23.332 -17.870 1.00 87.06 94 LYS A CA 1
ATOM 746 C C . LYS A 1 94 ? 9.783 22.617 -18.463 1.00 87.06 94 LYS A C 1
ATOM 748 O O . LYS A 1 94 ? 9.307 21.594 -17.966 1.00 87.06 94 LYS A O 1
ATOM 753 N N . LYS A 1 95 ? 9.265 23.194 -19.546 1.00 86.88 95 LYS A N 1
ATOM 754 C CA . LYS A 1 95 ? 8.170 22.649 -20.346 1.00 86.88 95 LYS A CA 1
ATOM 755 C C . LYS A 1 95 ? 8.639 22.547 -21.790 1.00 86.88 95 LYS A C 1
ATOM 757 O O . LYS A 1 95 ? 8.977 23.565 -22.376 1.00 86.88 95 LYS A O 1
ATOM 762 N N . ALA A 1 96 ? 8.597 21.350 -22.363 1.00 89.75 96 ALA A N 1
ATOM 763 C CA . ALA A 1 96 ? 8.906 21.129 -23.772 1.00 89.75 96 ALA A CA 1
ATOM 764 C C . ALA A 1 96 ? 7.668 20.635 -24.532 1.00 89.75 96 ALA A C 1
ATOM 766 O O . ALA A 1 96 ? 6.853 19.866 -24.007 1.00 89.75 96 ALA A O 1
ATOM 767 N N . LYS A 1 97 ? 7.541 21.078 -25.786 1.00 94.62 97 LYS A N 1
ATOM 768 C CA . LYS A 1 97 ? 6.569 20.586 -26.769 1.00 94.62 97 LYS A CA 1
ATOM 769 C C . LYS A 1 97 ? 7.319 19.803 -27.845 1.00 94.62 97 LYS A C 1
ATOM 771 O O . LYS A 1 97 ? 8.400 20.204 -28.271 1.00 94.62 97 LYS A O 1
ATOM 776 N N . PHE A 1 98 ? 6.740 18.705 -28.305 1.00 95.19 98 PHE A N 1
ATOM 777 C CA . PHE A 1 98 ? 7.347 17.855 -29.328 1.00 95.19 98 PHE A CA 1
ATOM 778 C C . PHE A 1 98 ? 6.276 17.206 -30.206 1.00 95.19 98 PHE A C 1
ATOM 780 O O . PHE A 1 98 ? 5.126 17.054 -29.796 1.00 95.19 98 PHE A O 1
ATOM 787 N N . ARG A 1 99 ? 6.642 16.831 -31.430 1.00 96.31 99 ARG A N 1
ATOM 788 C CA . ARG A 1 99 ? 5.816 16.057 -32.364 1.00 96.31 99 ARG A CA 1
ATOM 789 C C . ARG A 1 99 ? 6.336 14.620 -32.410 1.00 96.31 99 ARG A C 1
ATOM 791 O O . ARG A 1 99 ? 7.542 14.400 -32.381 1.00 96.31 99 ARG A O 1
ATOM 798 N N . ILE A 1 100 ? 5.428 13.648 -32.473 1.00 96.38 100 ILE A N 1
ATOM 799 C CA . ILE A 1 100 ? 5.736 12.213 -32.476 1.00 96.38 100 ILE A CA 1
ATOM 800 C C . ILE A 1 100 ? 5.309 11.612 -33.817 1.00 96.38 100 ILE A C 1
ATOM 802 O O . ILE A 1 100 ? 4.125 11.420 -34.092 1.00 96.38 100 ILE A O 1
ATOM 806 N N . ARG A 1 101 ? 6.275 11.276 -34.667 1.00 93.81 101 ARG A N 1
ATOM 807 C CA . ARG A 1 101 ? 6.043 10.500 -35.890 1.00 93.81 101 ARG A CA 1
ATOM 808 C C . ARG A 1 101 ? 5.740 9.048 -35.514 1.00 93.81 101 ARG A C 1
ATOM 810 O O . ARG A 1 101 ? 6.371 8.502 -34.616 1.00 93.81 101 ARG A O 1
ATOM 817 N N . GLY A 1 102 ? 4.809 8.413 -36.227 1.00 86.69 102 GLY A N 1
ATOM 818 C CA . GLY A 1 102 ? 4.453 6.995 -36.037 1.00 86.69 102 GLY A CA 1
ATOM 819 C C . GLY A 1 102 ? 3.311 6.728 -35.046 1.00 86.69 102 GLY A C 1
ATOM 820 O O . GLY A 1 102 ? 2.844 5.594 -34.956 1.00 86.69 102 GLY A O 1
ATOM 821 N N . LEU A 1 103 ? 2.804 7.753 -34.353 1.00 90.50 103 LEU A N 1
ATOM 822 C CA . LEU A 1 103 ? 1.723 7.637 -33.373 1.00 90.50 103 LEU A CA 1
ATOM 823 C C . LEU A 1 103 ? 0.361 7.350 -34.042 1.00 90.50 103 LEU A C 1
ATOM 825 O O . LEU A 1 103 ? -0.413 8.245 -34.354 1.00 90.50 103 LEU A O 1
ATOM 829 N N . LYS A 1 104 ? 0.056 6.070 -34.278 1.00 80.25 104 LYS A N 1
ATOM 830 C CA . LYS A 1 104 ? -1.162 5.636 -34.996 1.00 80.25 104 LYS A CA 1
ATOM 831 C C . LYS A 1 104 ? -2.291 5.113 -34.102 1.00 80.25 104 LYS A C 1
ATOM 833 O O . LYS A 1 104 ? -3.367 4.826 -34.617 1.00 80.25 104 LYS A O 1
ATOM 838 N N . CYS A 1 105 ? -2.062 4.942 -32.798 1.00 79.44 105 CYS A N 1
ATOM 839 C CA . CYS A 1 105 ? -2.973 4.202 -31.922 1.00 79.44 105 CYS A CA 1
ATOM 840 C C . CYS A 1 105 ? -3.088 4.790 -30.507 1.00 79.44 105 CYS A C 1
ATOM 842 O O . CYS A 1 105 ? -2.126 5.344 -29.983 1.00 79.44 105 CYS A O 1
ATOM 844 N N . ASN A 1 106 ? -4.240 4.630 -29.845 1.00 74.25 106 ASN A N 1
ATOM 845 C CA . ASN A 1 106 ? -4.432 5.169 -28.490 1.00 74.25 106 ASN A CA 1
ATOM 846 C C . ASN A 1 106 ? -3.611 4.395 -27.438 1.00 74.25 106 ASN A C 1
ATOM 848 O O . ASN A 1 106 ? -3.087 4.971 -26.490 1.00 74.25 106 ASN A O 1
ATOM 852 N N . SER A 1 107 ? -3.396 3.092 -27.638 1.00 75.69 107 SER A N 1
ATOM 853 C CA . SER A 1 107 ? -2.456 2.311 -26.820 1.00 75.69 107 SER A CA 1
ATOM 854 C C . SER A 1 107 ? -1.008 2.809 -26.950 1.00 75.69 107 SER A C 1
ATOM 856 O O . SER A 1 107 ? -0.256 2.741 -25.981 1.00 75.69 107 SER A O 1
ATOM 858 N N . CYS A 1 108 ? -0.637 3.397 -28.093 1.00 82.81 108 CYS A N 1
ATOM 859 C CA . CYS A 1 108 ? 0.661 4.030 -28.317 1.00 82.81 108 CYS A CA 1
ATOM 860 C C . CYS A 1 108 ? 0.823 5.270 -27.410 1.00 82.81 108 CYS A C 1
ATOM 862 O O . CYS A 1 108 ? 1.881 5.464 -26.818 1.00 82.81 108 CYS A O 1
ATOM 864 N N . VAL A 1 109 ? -0.240 6.074 -27.245 1.00 88.69 109 VAL A N 1
ATOM 865 C CA . VAL A 1 109 ? -0.274 7.231 -26.324 1.00 88.69 109 VAL A CA 1
ATOM 866 C C . VAL A 1 109 ? -0.016 6.784 -24.887 1.00 88.69 109 VAL A C 1
ATOM 868 O O . VAL A 1 109 ? 0.849 7.342 -24.214 1.00 88.69 109 VAL A O 1
ATOM 871 N N . LEU A 1 110 ? -0.738 5.758 -24.425 1.00 80.69 110 LEU A N 1
ATOM 872 C CA . LEU A 1 110 ? -0.610 5.237 -23.061 1.00 80.69 110 LEU A CA 1
ATOM 873 C C . LEU A 1 110 ? 0.786 4.659 -22.792 1.00 80.69 110 LEU A C 1
ATOM 875 O O . LEU A 1 110 ? 1.348 4.899 -21.724 1.00 80.69 110 LEU A O 1
ATOM 879 N N . LEU A 1 111 ? 1.366 3.954 -23.769 1.00 84.62 111 LEU A N 1
ATOM 880 C CA . LEU A 1 111 ? 2.719 3.403 -23.688 1.00 84.62 111 LEU A CA 1
ATOM 881 C C . LEU A 1 111 ? 3.784 4.506 -23.570 1.00 84.62 111 LEU A C 1
ATOM 883 O O . LEU A 1 111 ? 4.646 4.433 -22.695 1.00 84.62 111 LEU A O 1
ATOM 887 N N . ILE A 1 112 ? 3.695 5.550 -24.399 1.00 90.69 112 ILE A N 1
ATOM 888 C CA . ILE A 1 112 ? 4.634 6.683 -24.378 1.00 90.69 112 ILE A CA 1
ATOM 889 C C . ILE A 1 112 ? 4.479 7.498 -23.090 1.00 90.69 112 ILE A C 1
ATOM 891 O O . ILE A 1 112 ? 5.473 7.789 -22.423 1.00 90.69 112 ILE A O 1
ATOM 895 N N . GLU A 1 113 ? 3.247 7.833 -22.692 1.00 89.81 113 GLU A N 1
ATOM 896 C CA . GLU A 1 113 ? 3.006 8.519 -21.420 1.00 89.81 113 GLU A CA 1
ATOM 897 C C . GLU A 1 113 ? 3.504 7.689 -20.229 1.00 89.81 113 GLU A C 1
ATOM 899 O O . GLU A 1 113 ? 4.085 8.257 -19.310 1.00 89.81 113 GLU A O 1
ATOM 904 N N . GLY A 1 114 ? 3.312 6.366 -20.232 1.00 76.19 114 GLY A N 1
ATOM 905 C CA . GLY A 1 114 ? 3.812 5.465 -19.190 1.00 76.19 114 GLY A CA 1
ATOM 906 C C . GLY A 1 114 ? 5.341 5.429 -19.127 1.00 76.19 114 GLY A C 1
ATOM 907 O O . GLY A 1 114 ? 5.918 5.626 -18.056 1.00 76.19 114 GLY A O 1
ATOM 908 N N . ARG A 1 115 ? 6.009 5.266 -20.278 1.00 88.94 115 ARG A N 1
ATOM 909 C CA . ARG A 1 115 ? 7.478 5.293 -20.384 1.00 88.94 115 ARG A CA 1
ATOM 910 C C . ARG A 1 115 ? 8.051 6.608 -19.863 1.00 88.94 115 ARG A C 1
ATOM 912 O O . ARG A 1 115 ? 9.010 6.575 -19.096 1.00 88.94 115 ARG A O 1
ATOM 919 N N . LEU A 1 116 ? 7.446 7.744 -20.205 1.00 86.56 116 LEU A N 1
ATOM 920 C CA . LEU A 1 116 ? 7.906 9.048 -19.729 1.00 86.56 116 LEU A CA 1
ATOM 921 C C . LEU A 1 116 ? 7.585 9.297 -18.251 1.00 86.56 116 LEU A C 1
ATOM 923 O O . LEU A 1 116 ? 8.465 9.760 -17.536 1.00 86.56 116 LEU A O 1
ATOM 927 N N . LYS A 1 117 ? 6.405 8.909 -17.746 1.00 83.69 117 LYS A N 1
ATOM 928 C CA . LYS A 1 117 ? 6.077 8.975 -16.302 1.00 83.69 117 LYS A CA 1
ATOM 929 C C . LYS A 1 117 ? 7.035 8.146 -15.432 1.00 83.69 117 LYS A C 1
ATOM 931 O O . LYS A 1 117 ? 7.175 8.442 -14.253 1.00 83.69 117 LYS A O 1
ATOM 936 N N . SER A 1 118 ? 7.684 7.122 -15.998 1.00 79.38 118 SER A N 1
ATOM 937 C CA . SER A 1 118 ? 8.667 6.279 -15.296 1.00 79.38 118 SER A CA 1
ATOM 938 C C . SER A 1 118 ? 10.092 6.852 -15.221 1.00 79.38 118 SER A C 1
ATOM 940 O O . SER A 1 118 ? 10.944 6.264 -14.557 1.00 79.38 118 SER A O 1
ATOM 942 N N . LYS A 1 119 ? 10.384 7.966 -15.907 1.00 83.62 119 LYS A N 1
ATOM 943 C CA . LYS A 1 119 ? 11.716 8.587 -15.920 1.00 83.62 119 LYS A CA 1
ATOM 944 C C . LYS A 1 119 ? 11.836 9.594 -14.774 1.00 83.62 119 LYS A C 1
ATOM 946 O O . LYS A 1 119 ? 11.010 10.500 -14.667 1.00 83.62 119 LYS A O 1
ATOM 951 N N . ASP A 1 120 ? 12.877 9.465 -13.946 1.00 81.69 120 ASP A N 1
ATOM 952 C CA . ASP A 1 120 ? 13.170 10.484 -12.930 1.00 81.69 120 ASP A CA 1
ATOM 953 C C . ASP A 1 120 ? 13.384 11.850 -13.603 1.00 81.69 120 ASP A C 1
ATOM 955 O O . ASP A 1 120 ? 13.924 11.943 -14.704 1.00 81.69 120 ASP A O 1
ATOM 959 N N . GLY A 1 121 ? 12.885 12.902 -12.962 1.00 82.88 121 GLY A N 1
ATOM 960 C CA . GLY A 1 121 ? 12.808 14.246 -13.521 1.00 82.88 121 GLY A CA 1
ATOM 961 C C . GLY A 1 121 ? 11.549 14.543 -14.339 1.00 82.88 121 GLY A C 1
ATOM 962 O O . GLY A 1 121 ? 11.204 15.714 -14.458 1.00 82.88 121 GLY A O 1
ATOM 963 N N . VAL A 1 122 ? 10.790 13.565 -14.849 1.00 85.69 122 VAL A N 1
ATOM 964 C CA . VAL A 1 122 ? 9.513 13.865 -15.528 1.00 85.69 122 VAL A CA 1
ATOM 965 C C . VAL A 1 122 ? 8.410 14.129 -14.498 1.00 85.69 122 VAL A C 1
ATOM 967 O O . VAL A 1 122 ? 8.002 13.246 -13.751 1.00 85.69 122 VAL A O 1
ATOM 970 N N . VAL A 1 123 ? 7.885 15.356 -14.487 1.00 79.88 123 VAL A N 1
ATOM 971 C CA . VAL A 1 123 ? 6.847 15.815 -13.546 1.00 79.88 123 VAL A CA 1
ATOM 972 C C . VAL A 1 123 ? 5.442 15.511 -14.065 1.00 79.88 123 VAL A C 1
ATOM 974 O O . VAL A 1 123 ? 4.582 15.015 -13.336 1.00 79.88 123 VAL A O 1
ATOM 977 N N . LYS A 1 124 ? 5.171 15.861 -15.326 1.00 81.94 124 LYS A N 1
ATOM 978 C CA . LYS A 1 124 ? 3.865 15.660 -15.971 1.00 81.94 124 LYS A CA 1
ATOM 979 C C . LYS A 1 124 ? 4.080 15.497 -17.465 1.00 81.94 124 LYS A C 1
ATOM 981 O O . LYS A 1 124 ? 4.853 16.233 -18.064 1.00 81.94 124 LYS A O 1
ATOM 986 N N . VAL A 1 125 ? 3.362 14.569 -18.079 1.00 90.44 125 VAL A N 1
ATOM 987 C CA . VAL A 1 125 ? 3.375 14.367 -19.529 1.00 90.44 125 VAL A CA 1
ATOM 988 C C . VAL A 1 125 ? 1.952 14.165 -20.021 1.00 90.44 125 VAL A C 1
ATOM 990 O O . VAL A 1 125 ? 1.142 13.526 -19.343 1.00 90.44 125 VAL A O 1
ATOM 993 N N . LYS A 1 126 ? 1.660 14.719 -21.195 1.00 91.94 126 LYS A N 1
ATOM 994 C CA . LYS A 1 126 ? 0.445 14.454 -21.956 1.00 91.94 126 LYS A CA 1
ATOM 995 C C . LYS A 1 126 ? 0.824 14.260 -23.418 1.00 91.94 126 LYS A C 1
ATOM 997 O O . LYS A 1 126 ? 1.561 15.074 -23.972 1.00 91.94 126 LYS A O 1
ATOM 1002 N N . VAL A 1 127 ? 0.313 13.203 -24.035 1.00 93.94 127 VAL A N 1
ATOM 1003 C CA . VAL A 1 127 ? 0.423 12.963 -25.478 1.00 93.94 127 VAL A CA 1
ATOM 1004 C C . VAL A 1 127 ? -0.981 12.939 -26.078 1.00 93.94 127 VAL A C 1
ATOM 1006 O O . VAL A 1 127 ? -1.928 12.453 -25.453 1.00 93.94 127 VAL A O 1
ATOM 1009 N N . ASP A 1 128 ? -1.115 13.505 -27.274 1.00 89.31 128 ASP A N 1
ATOM 1010 C CA . ASP A 1 128 ? -2.360 13.590 -28.028 1.00 89.31 128 ASP A CA 1
ATOM 1011 C C . ASP A 1 128 ? -2.218 12.858 -29.372 1.00 89.31 128 ASP A C 1
ATOM 1013 O O . ASP A 1 128 ? -1.346 13.176 -30.184 1.00 89.31 128 ASP A O 1
ATOM 1017 N N . GLN A 1 129 ? -3.071 11.852 -29.598 1.00 87.38 129 GLN A N 1
ATOM 1018 C CA . GLN A 1 129 ? -3.030 11.030 -30.813 1.00 87.38 129 GLN A CA 1
ATOM 1019 C C . GLN A 1 129 ? -3.412 11.833 -32.061 1.00 87.38 129 GLN A C 1
ATOM 1021 O O . GLN A 1 129 ? -2.787 11.685 -33.107 1.00 87.38 129 GLN A O 1
ATOM 1026 N N . THR A 1 130 ? -4.436 12.679 -31.952 1.00 87.38 130 THR A N 1
ATOM 1027 C CA . THR A 1 130 ? -5.062 13.368 -33.088 1.00 87.38 130 THR A CA 1
ATOM 1028 C C . THR A 1 130 ? -4.105 14.360 -33.745 1.00 87.38 130 THR A C 1
ATOM 1030 O O . THR A 1 130 ? -3.958 14.386 -34.965 1.00 87.38 130 THR A O 1
ATOM 1033 N N . SER A 1 131 ? -3.409 15.154 -32.934 1.00 90.12 131 SER A N 1
ATOM 1034 C CA . SER A 1 131 ? -2.426 16.147 -33.380 1.00 90.12 131 SER A CA 1
ATOM 1035 C C . SER A 1 131 ? -1.016 15.580 -33.562 1.00 90.12 131 SER A C 1
ATOM 1037 O O . SER A 1 131 ? -0.164 16.247 -34.154 1.00 90.12 131 SER A O 1
ATOM 1039 N N . ASN A 1 132 ? -0.755 14.363 -33.068 1.00 92.81 132 ASN A N 1
ATOM 1040 C CA . ASN A 1 132 ? 0.580 13.772 -32.947 1.00 92.81 132 ASN A CA 1
ATOM 1041 C C . ASN A 1 132 ? 1.563 14.642 -32.135 1.00 92.81 132 ASN A C 1
ATOM 1043 O O . ASN A 1 132 ? 2.773 14.594 -32.368 1.00 92.81 132 ASN A O 1
ATOM 1047 N N . LYS A 1 133 ? 1.062 15.465 -31.203 1.00 94.94 133 LYS A N 1
ATOM 1048 C CA . LYS A 1 133 ? 1.870 16.354 -30.355 1.00 94.94 133 LYS A CA 1
ATOM 1049 C C . LYS A 1 133 ? 1.907 15.838 -28.910 1.00 94.94 133 LYS A C 1
ATOM 1051 O O . LYS A 1 133 ? 0.950 15.259 -28.398 1.00 94.94 133 LYS A O 1
ATOM 1056 N N . GLY A 1 134 ? 3.035 16.060 -28.248 1.00 93.31 134 GLY A N 1
ATOM 1057 C CA . GLY A 1 134 ? 3.264 15.778 -26.838 1.00 93.31 134 GLY A CA 1
ATOM 1058 C C . GLY A 1 134 ? 3.741 17.022 -26.096 1.00 93.31 134 GLY A C 1
ATOM 1059 O O . GLY A 1 134 ? 4.379 17.909 -26.667 1.00 93.31 134 GLY A O 1
ATOM 1060 N N . VAL A 1 135 ? 3.411 17.086 -24.809 1.00 93.06 135 VAL A N 1
ATOM 1061 C CA . VAL A 1 135 ? 3.867 18.121 -23.881 1.00 93.06 135 VAL A CA 1
ATOM 1062 C C . VAL A 1 135 ? 4.398 17.441 -22.631 1.00 93.06 135 VAL A C 1
ATOM 1064 O O . VAL A 1 135 ? 3.711 16.615 -22.027 1.00 93.06 135 VAL A O 1
ATOM 1067 N N . VAL A 1 136 ? 5.603 17.822 -22.221 1.00 90.88 136 VAL A N 1
ATOM 1068 C CA . VAL A 1 136 ? 6.241 17.352 -20.990 1.00 90.88 136 VAL A CA 1
ATOM 1069 C C . VAL A 1 136 ? 6.624 18.541 -20.117 1.00 90.88 136 VAL A C 1
ATOM 1071 O O . VAL A 1 136 ? 7.084 19.566 -20.614 1.00 90.88 136 VAL A O 1
ATOM 1074 N N . ILE A 1 137 ? 6.409 18.400 -18.815 1.00 85.31 137 ILE A N 1
ATOM 1075 C CA . ILE A 1 137 ? 6.956 19.245 -17.758 1.00 85.31 137 ILE A CA 1
ATOM 1076 C C . ILE A 1 137 ? 7.977 18.377 -17.028 1.00 85.31 137 ILE A C 1
ATOM 1078 O O . ILE A 1 137 ? 7.643 17.258 -16.625 1.00 85.31 137 ILE A O 1
ATOM 1082 N N . TYR A 1 138 ? 9.203 18.864 -16.888 1.00 85.19 138 TYR A N 1
ATOM 1083 C CA . TYR A 1 138 ? 10.324 18.088 -16.367 1.00 85.19 138 TYR A CA 1
ATOM 1084 C C . TYR A 1 138 ? 11.311 18.961 -15.589 1.00 85.19 138 TYR A C 1
ATOM 1086 O O . TYR A 1 138 ? 11.335 20.180 -15.737 1.00 85.19 138 TYR A O 1
ATOM 1094 N N . ASP A 1 139 ? 12.106 18.314 -14.748 1.00 83.19 139 ASP A N 1
ATOM 1095 C CA . ASP A 1 139 ? 13.197 18.888 -13.974 1.00 83.19 139 ASP A CA 1
ATOM 1096 C C . ASP A 1 139 ? 14.504 18.755 -14.764 1.00 83.19 139 ASP A C 1
ATOM 1098 O O . ASP A 1 139 ? 15.060 17.661 -14.890 1.00 83.19 139 ASP A O 1
ATOM 1102 N N . GLU A 1 140 ? 14.994 19.864 -15.312 1.00 89.75 140 GLU A N 1
ATOM 1103 C CA . GLU A 1 140 ? 16.188 19.887 -16.164 1.00 89.75 140 GLU A CA 1
ATOM 1104 C C . GLU A 1 140 ? 17.478 19.533 -15.415 1.00 89.75 140 GLU A C 1
ATOM 1106 O O . GLU A 1 140 ? 18.493 19.232 -16.036 1.00 89.75 140 GLU A O 1
ATOM 1111 N N . GLN A 1 141 ? 17.442 19.539 -14.078 1.00 85.56 141 GLN A N 1
ATOM 1112 C CA . GLN A 1 141 ? 18.562 19.114 -13.237 1.00 85.56 141 GLN A CA 1
ATOM 1113 C C . GLN A 1 141 ? 18.633 17.585 -13.094 1.00 85.56 141 GLN A C 1
ATOM 1115 O O . GLN A 1 141 ? 19.605 17.067 -12.547 1.00 85.56 141 GLN A O 1
ATOM 1120 N N . LYS A 1 142 ? 17.600 16.868 -13.559 1.00 82.75 142 LYS A N 1
ATOM 1121 C CA . LYS A 1 142 ? 17.472 15.403 -13.498 1.00 82.75 142 LYS A CA 1
ATOM 1122 C C . LYS A 1 142 ? 17.416 14.747 -14.876 1.00 82.75 142 LYS A C 1
ATOM 1124 O O . LYS A 1 142 ? 17.889 13.624 -15.018 1.00 82.75 142 LYS A O 1
ATOM 1129 N N . ILE A 1 143 ? 16.816 15.411 -15.865 1.00 90.25 143 ILE A N 1
ATOM 1130 C CA . ILE A 1 143 ? 16.614 14.857 -17.207 1.00 90.25 143 ILE A CA 1
ATOM 1131 C C . ILE A 1 143 ? 16.621 15.958 -18.272 1.00 90.25 143 ILE A C 1
ATOM 1133 O O . ILE A 1 143 ? 16.051 17.028 -18.070 1.00 90.25 143 ILE A O 1
ATOM 1137 N N . THR A 1 144 ? 17.244 15.707 -19.423 1.00 94.38 144 THR A N 1
ATOM 1138 C CA . THR A 1 144 ? 17.240 16.651 -20.552 1.00 94.38 144 THR A CA 1
ATOM 1139 C C . THR A 1 144 ? 16.069 16.395 -21.508 1.00 94.38 144 THR A C 1
ATOM 1141 O O . THR A 1 144 ? 15.476 15.314 -21.522 1.00 94.38 144 THR A O 1
ATOM 1144 N N . GLU A 1 145 ? 15.753 17.365 -22.377 1.00 94.00 145 GLU A N 1
ATOM 1145 C CA . GLU A 1 145 ? 14.814 17.128 -23.489 1.00 94.00 145 GLU A CA 1
ATOM 1146 C C . GLU A 1 145 ? 15.252 15.943 -24.361 1.00 94.00 145 GLU A C 1
ATOM 1148 O O . GLU A 1 145 ? 14.418 15.170 -24.825 1.00 94.00 145 GLU A O 1
ATOM 1153 N N . GLN A 1 146 ? 16.562 15.771 -24.556 1.00 94.25 146 GLN A N 1
ATOM 1154 C CA . GLN A 1 146 ? 17.105 14.734 -25.424 1.00 94.25 146 GLN A CA 1
ATOM 1155 C C . GLN A 1 146 ? 16.973 13.336 -24.807 1.00 94.25 146 GLN A C 1
ATOM 1157 O O . GLN A 1 146 ? 16.610 12.403 -25.521 1.00 94.25 146 GLN A O 1
ATOM 1162 N N . ASP A 1 147 ? 17.138 13.199 -23.488 1.00 94.06 147 ASP A N 1
ATOM 1163 C CA . ASP A 1 147 ? 16.846 11.953 -22.762 1.00 94.06 147 ASP A CA 1
ATOM 1164 C C . ASP A 1 147 ? 15.358 11.581 -22.842 1.00 94.06 147 ASP A C 1
ATOM 1166 O O . ASP A 1 147 ? 15.006 10.402 -22.947 1.00 94.06 147 ASP A O 1
ATOM 1170 N N . ILE A 1 148 ? 14.473 12.586 -22.800 1.00 96.12 148 ILE A N 1
ATOM 1171 C CA . ILE A 1 148 ? 13.026 12.410 -22.974 1.00 96.12 148 ILE A CA 1
ATOM 1172 C C . ILE A 1 148 ? 12.732 11.929 -24.396 1.00 96.12 148 ILE A C 1
ATOM 1174 O O . ILE A 1 148 ? 12.014 10.946 -24.562 1.00 96.12 148 ILE A O 1
ATOM 1178 N N . TYR A 1 149 ? 13.292 12.575 -25.420 1.00 96.38 149 TYR A N 1
ATOM 1179 C CA . TYR A 1 149 ? 13.079 12.188 -26.816 1.00 96.38 149 TYR A CA 1
ATOM 1180 C C . TYR A 1 149 ? 13.610 10.778 -27.086 1.00 96.38 149 TYR A C 1
ATOM 1182 O O . TYR A 1 149 ? 12.867 9.933 -27.588 1.00 96.38 149 TYR A O 1
ATOM 1190 N N . GLN A 1 150 ? 14.836 10.479 -26.650 1.00 93.81 150 GLN A N 1
ATOM 1191 C CA . GLN A 1 150 ? 15.422 9.144 -26.734 1.00 93.81 150 GLN A CA 1
ATOM 1192 C C . GLN A 1 150 ? 14.543 8.098 -26.032 1.00 93.81 150 GLN A C 1
ATOM 1194 O O . GLN A 1 150 ? 14.289 7.040 -26.600 1.00 93.81 150 GLN A O 1
ATOM 1199 N N . ALA A 1 151 ? 13.998 8.398 -24.849 1.00 91.19 151 ALA A N 1
ATOM 1200 C CA . ALA A 1 151 ? 13.119 7.479 -24.127 1.00 91.19 151 ALA A CA 1
ATOM 1201 C C . ALA A 1 151 ? 11.820 7.121 -24.873 1.00 91.19 151 ALA A C 1
ATOM 1203 O O . ALA A 1 151 ? 11.259 6.060 -24.593 1.00 91.19 151 ALA A O 1
ATOM 1204 N N . ILE A 1 152 ? 11.341 7.980 -25.785 1.00 94.50 152 ILE A N 1
ATOM 1205 C CA . ILE A 1 152 ? 10.219 7.684 -26.693 1.00 94.50 152 ILE A CA 1
ATOM 1206 C C . ILE A 1 152 ? 10.704 6.826 -27.868 1.00 94.50 152 ILE A C 1
ATOM 1208 O O . ILE A 1 152 ? 10.059 5.837 -28.210 1.00 94.50 152 ILE A O 1
ATOM 1212 N N . GLU A 1 153 ? 11.830 7.183 -28.491 1.00 92.81 153 GLU A N 1
ATOM 1213 C CA . GLU A 1 153 ? 12.356 6.462 -29.661 1.00 92.81 153 GLU A CA 1
ATOM 1214 C C . GLU A 1 153 ? 12.818 5.034 -29.324 1.00 92.81 153 GLU A C 1
ATOM 1216 O O . GLU A 1 153 ? 12.623 4.122 -30.127 1.00 92.81 153 GLU A O 1
ATOM 1221 N N . GLU A 1 154 ? 13.329 4.813 -28.107 1.00 89.56 154 GLU A N 1
ATOM 1222 C CA . GLU A 1 154 ? 13.683 3.500 -27.538 1.00 89.56 154 GLU A CA 1
ATOM 1223 C C . GLU A 1 154 ? 12.511 2.505 -27.477 1.00 89.56 154 GLU A C 1
ATOM 1225 O O . GLU A 1 154 ? 12.743 1.301 -27.399 1.00 89.56 154 GLU A O 1
ATOM 1230 N N . ILE A 1 155 ? 11.258 2.975 -27.517 1.00 85.88 155 ILE A N 1
ATOM 1231 C CA . ILE A 1 155 ? 10.071 2.102 -27.579 1.00 85.88 155 ILE A CA 1
ATOM 1232 C C . ILE A 1 155 ? 9.995 1.387 -28.945 1.00 85.88 155 ILE A C 1
ATOM 1234 O O . ILE A 1 155 ? 9.401 0.315 -29.056 1.00 85.88 155 ILE A O 1
ATOM 1238 N N . GLY A 1 156 ? 10.626 1.958 -29.978 1.00 78.25 156 GLY A N 1
ATOM 1239 C CA . GLY A 1 156 ? 10.588 1.475 -31.354 1.00 78.25 156 GLY A CA 1
ATOM 1240 C C . GLY A 1 156 ? 9.367 1.981 -32.129 1.00 78.25 156 GLY A C 1
ATOM 1241 O O . GLY A 1 156 ? 8.279 2.156 -31.590 1.00 78.25 156 GLY A O 1
ATOM 1242 N N . GLY A 1 157 ? 9.550 2.239 -33.427 1.00 86.56 157 GLY A N 1
ATOM 1243 C CA . GLY A 1 157 ? 8.473 2.681 -34.327 1.00 86.56 157 GLY A CA 1
ATOM 1244 C C . GLY A 1 157 ? 8.076 4.163 -34.229 1.00 86.56 157 GLY A C 1
ATOM 1245 O O . GLY A 1 157 ? 7.240 4.607 -35.018 1.00 86.56 157 GLY A O 1
ATOM 1246 N N . PHE A 1 158 ? 8.694 4.935 -33.329 1.00 92.75 158 PHE A N 1
ATOM 1247 C CA . PHE A 1 158 ? 8.451 6.370 -33.157 1.00 92.75 158 PHE A CA 1
ATOM 1248 C C . PHE A 1 158 ? 9.698 7.209 -33.466 1.00 92.75 158 PHE A C 1
ATOM 1250 O O . PHE A 1 158 ? 10.826 6.751 -33.287 1.00 92.75 158 PHE A O 1
ATOM 1257 N N . LYS A 1 159 ? 9.486 8.453 -33.912 1.00 94.44 159 LYS A N 1
ATOM 1258 C CA . LYS A 1 159 ? 10.527 9.488 -34.040 1.00 94.44 159 LYS A CA 1
ATOM 1259 C C . LYS A 1 159 ? 10.034 10.810 -33.469 1.00 94.44 159 LYS A C 1
ATOM 1261 O O . LYS A 1 159 ? 8.855 11.130 -33.633 1.00 94.44 159 LYS A O 1
ATOM 1266 N N . VAL A 1 160 ? 10.909 11.559 -32.802 1.00 95.94 160 VAL A N 1
ATOM 1267 C CA . VAL A 1 160 ? 10.537 12.775 -32.067 1.00 95.94 160 VAL A CA 1
ATOM 1268 C C . VAL A 1 160 ? 11.159 14.011 -32.705 1.00 95.94 160 VAL A C 1
ATOM 1270 O O . VAL A 1 160 ? 12.358 14.070 -32.953 1.00 95.94 160 VAL A O 1
ATOM 1273 N N . GLU A 1 161 ? 10.329 15.018 -32.953 1.00 93.56 161 GLU A N 1
ATOM 1274 C CA . GLU A 1 161 ? 10.724 16.309 -33.515 1.00 93.56 161 GLU A CA 1
ATOM 1275 C C . GLU A 1 161 ? 10.438 17.402 -32.471 1.00 93.56 161 GLU A C 1
ATOM 1277 O O . GLU A 1 161 ? 9.306 17.516 -31.986 1.00 93.56 161 GLU A O 1
ATOM 1282 N N . LYS A 1 162 ? 11.441 18.214 -32.109 1.00 92.12 162 LYS A N 1
ATOM 1283 C CA . LYS A 1 162 ? 11.243 19.368 -31.217 1.00 92.12 162 LYS A CA 1
ATOM 1284 C C . LYS A 1 162 ? 10.308 20.385 -31.877 1.00 92.12 162 LYS A C 1
ATOM 1286 O O . LYS A 1 162 ? 10.425 20.658 -33.069 1.00 92.12 162 LYS A O 1
ATOM 1291 N N . ILE A 1 163 ? 9.388 20.955 -31.100 1.00 91.69 163 ILE A N 1
ATOM 1292 C CA . ILE A 1 163 ? 8.592 22.113 -31.519 1.00 91.69 163 ILE A CA 1
ATOM 1293 C C . ILE A 1 163 ? 9.173 23.326 -30.799 1.00 91.69 163 ILE A C 1
ATOM 1295 O O . ILE A 1 163 ? 9.081 23.414 -29.576 1.00 91.69 163 ILE A O 1
ATOM 1299 N N . GLU A 1 164 ? 9.776 24.246 -31.547 1.00 82.19 164 GLU A N 1
ATOM 1300 C CA . GLU A 1 164 ? 10.228 25.523 -30.995 1.00 82.19 164 GLU A CA 1
ATOM 1301 C C . GLU A 1 164 ? 9.025 26.414 -30.651 1.00 82.19 164 GLU A C 1
ATOM 1303 O O . GLU A 1 164 ? 8.042 26.485 -31.399 1.00 82.19 164 GLU A O 1
ATOM 1308 N N . ASP A 1 165 ? 9.093 27.094 -29.505 1.00 55.69 165 ASP A N 1
ATOM 1309 C CA . ASP A 1 165 ? 8.066 28.042 -29.077 1.00 55.69 165 ASP A CA 1
ATOM 1310 C C . ASP A 1 165 ? 8.146 29.318 -29.933 1.00 55.69 165 ASP A C 1
ATOM 1312 O O . ASP A 1 165 ? 8.851 30.273 -29.624 1.00 55.69 165 ASP A O 1
ATOM 1316 N N . GLY A 1 166 ? 7.420 29.289 -31.051 1.00 50.78 166 GLY A N 1
ATOM 1317 C CA . GLY A 1 166 ? 7.362 30.359 -32.051 1.00 50.78 166 GLY A CA 1
ATOM 1318 C C . GLY A 1 166 ? 6.556 30.004 -33.308 1.00 50.78 166 GLY A C 1
ATOM 1319 O O . GLY A 1 166 ? 6.109 30.905 -34.015 1.00 50.78 166 GLY A O 1
ATOM 1320 N N . ALA A 1 167 ? 6.307 28.714 -33.574 1.00 40.66 167 ALA A N 1
ATOM 1321 C CA . ALA A 1 167 ? 5.511 28.252 -34.714 1.00 40.66 167 ALA A CA 1
ATOM 1322 C C . ALA A 1 167 ? 4.143 27.658 -34.301 1.00 40.66 167 ALA A C 1
ATOM 1324 O O . ALA A 1 167 ? 4.059 26.830 -33.397 1.00 40.66 167 ALA A O 1
ATOM 1325 N N . GLU A 1 168 ? 3.092 28.037 -35.043 1.00 35.84 168 GLU A N 1
ATOM 1326 C CA . GLU A 1 168 ? 1.679 27.605 -34.929 1.00 35.84 168 GLU A CA 1
ATOM 1327 C C . GLU A 1 168 ? 0.869 28.123 -33.716 1.00 35.84 168 GLU A C 1
ATOM 1329 O O . GLU A 1 168 ? 0.560 27.399 -32.765 1.00 35.84 168 GLU A O 1
ATOM 1334 N N . ASN A 1 169 ? 0.370 29.359 -33.844 1.00 43.53 169 ASN A N 1
ATOM 1335 C CA . ASN A 1 169 ? -0.831 29.830 -33.142 1.00 43.53 169 ASN A CA 1
ATOM 1336 C C . ASN A 1 169 ? -2.088 29.081 -33.636 1.00 43.53 169 ASN A C 1
ATOM 1338 O O . ASN A 1 169 ? -2.750 29.562 -34.554 1.00 43.53 169 ASN A O 1
ATOM 1342 N N . SER A 1 170 ? -2.429 27.931 -33.039 1.00 43.75 170 SER A N 1
ATOM 1343 C CA . SER A 1 170 ? -3.782 27.326 -33.133 1.00 43.75 170 SER A CA 1
ATOM 1344 C C . SER A 1 170 ? -4.014 26.102 -32.222 1.00 43.75 170 SER A C 1
ATOM 1346 O O . SER A 1 170 ? -4.680 25.148 -32.615 1.00 43.75 170 SER A O 1
ATOM 1348 N N . VAL A 1 171 ? -3.526 26.115 -30.971 1.00 37.09 171 VAL A N 1
ATOM 1349 C CA . VAL A 1 171 ? -4.030 25.193 -29.920 1.00 37.09 171 VAL A CA 1
ATOM 1350 C C . VAL A 1 171 ? -4.227 25.917 -28.581 1.00 37.09 171 VAL A C 1
ATOM 1352 O O . VAL A 1 171 ? -3.796 25.458 -27.526 1.00 37.09 171 VAL A O 1
ATOM 1355 N N . GLU A 1 172 ? -4.914 27.058 -28.618 1.00 38.00 172 GLU A N 1
ATOM 1356 C CA . GLU A 1 172 ? -5.568 27.627 -27.438 1.00 38.00 172 GLU A CA 1
ATOM 1357 C C . GLU A 1 172 ? -7.071 27.698 -27.699 1.00 38.00 172 GLU A C 1
ATOM 1359 O O . GLU A 1 172 ? -7.534 28.577 -28.418 1.00 38.00 172 GLU A O 1
ATOM 1364 N N . ASN A 1 173 ? -7.790 26.693 -27.181 1.00 33.28 173 ASN A N 1
ATOM 1365 C CA . ASN A 1 173 ? -9.187 26.704 -26.718 1.00 33.28 173 ASN A CA 1
ATOM 1366 C C . ASN A 1 173 ? -9.730 25.266 -26.668 1.00 33.28 173 ASN A C 1
ATOM 1368 O O . ASN A 1 173 ? -10.462 24.822 -27.548 1.00 33.28 173 ASN A O 1
ATOM 1372 N N . ILE A 1 174 ? -9.396 24.544 -25.596 1.00 32.53 174 ILE A N 1
ATOM 1373 C CA . ILE A 1 174 ? -10.259 23.473 -25.090 1.00 32.53 174 ILE A CA 1
ATOM 1374 C C . ILE A 1 174 ? -10.594 23.860 -23.654 1.00 32.53 174 ILE A C 1
ATOM 1376 O O . ILE A 1 174 ? -9.708 23.921 -22.799 1.00 32.53 174 ILE A O 1
ATOM 1380 N N . ASN A 1 175 ? -11.863 24.195 -23.431 1.00 30.33 175 ASN A N 1
ATOM 1381 C CA . ASN A 1 175 ? -12.402 24.458 -22.105 1.00 30.33 175 ASN A CA 1
ATOM 1382 C C . ASN A 1 175 ? -12.458 23.136 -21.318 1.00 30.33 175 ASN A C 1
ATOM 1384 O O . ASN A 1 175 ? -12.823 22.108 -21.886 1.00 30.33 175 ASN A O 1
ATOM 1388 N N . TYR A 1 176 ? -12.085 23.153 -20.039 1.00 39.97 176 TYR A N 1
ATOM 1389 C CA . TYR A 1 176 ? -11.914 21.942 -19.222 1.00 39.97 176 TYR A CA 1
ATOM 1390 C C . TYR A 1 176 ? -13.146 21.577 -18.374 1.00 39.97 176 TYR A C 1
ATOM 1392 O O . TYR A 1 176 ? -13.038 20.742 -17.478 1.00 39.97 176 TYR A O 1
ATOM 1400 N N . ASP A 1 177 ? -14.315 22.141 -18.691 1.00 32.31 177 ASP A N 1
ATOM 1401 C CA . ASP A 1 177 ? -15.562 21.910 -17.960 1.00 32.31 177 ASP A CA 1
ATOM 1402 C C . ASP A 1 177 ? -16.635 21.179 -18.792 1.00 32.31 177 ASP A C 1
ATOM 1404 O O . ASP A 1 177 ? -16.999 21.602 -19.889 1.00 32.31 177 ASP A O 1
ATOM 1408 N N . ASN A 1 178 ? -17.207 20.142 -18.163 1.00 27.84 178 ASN A N 1
ATOM 1409 C CA . ASN A 1 178 ? -18.434 19.398 -18.496 1.00 27.84 178 ASN A CA 1
ATOM 1410 C C . ASN A 1 178 ? -18.391 18.341 -19.643 1.00 27.84 178 ASN A C 1
ATOM 1412 O O . ASN A 1 178 ? -18.287 18.693 -20.821 1.00 27.84 178 ASN A O 1
ATOM 1416 N N . PRO A 1 179 ? -18.573 17.032 -19.347 1.00 35.50 179 PRO A N 1
ATOM 1417 C CA . PRO A 1 179 ? -18.687 15.986 -20.365 1.00 35.50 179 PRO A CA 1
ATOM 1418 C C . PRO A 1 179 ? -20.101 15.919 -20.968 1.00 35.50 179 PRO A C 1
ATOM 1420 O O . PRO A 1 179 ? -21.062 15.520 -20.311 1.00 35.50 179 PRO A O 1
ATOM 1423 N N . SER A 1 180 ? -20.231 16.240 -22.258 1.00 30.22 180 SER A N 1
ATOM 1424 C CA . SER A 1 180 ? -21.488 16.032 -22.992 1.00 30.22 180 SER A CA 1
ATOM 1425 C C . SER A 1 180 ? -21.627 14.591 -23.487 1.00 30.22 180 SER A C 1
ATOM 1427 O O . SER A 1 180 ? -20.760 14.061 -24.179 1.00 30.22 180 SER A O 1
ATOM 1429 N N . ILE A 1 181 ? -22.758 13.977 -23.142 1.00 36.25 181 ILE A N 1
ATOM 1430 C CA . ILE A 1 181 ? -23.157 12.622 -23.531 1.00 36.25 181 ILE A CA 1
ATOM 1431 C C . ILE A 1 181 ? -23.347 12.548 -25.053 1.00 36.25 181 ILE A C 1
ATOM 1433 O O . ILE A 1 181 ? -24.192 13.254 -25.602 1.00 36.25 181 ILE A O 1
ATOM 1437 N N . VAL A 1 182 ? -22.648 11.626 -25.718 1.00 29.09 182 VAL A N 1
ATOM 1438 C CA . VAL A 1 182 ? -22.968 11.189 -27.086 1.00 29.09 182 VAL A CA 1
ATOM 1439 C C . VAL A 1 182 ? -23.381 9.721 -27.032 1.00 29.09 182 VAL A C 1
ATOM 1441 O O . VAL A 1 182 ? -22.715 8.903 -26.402 1.00 29.09 182 VAL A O 1
ATOM 1444 N N . LYS A 1 183 ? -24.523 9.404 -27.645 1.00 31.67 183 LYS A N 1
ATOM 1445 C CA . LYS A 1 183 ? -25.077 8.046 -27.701 1.00 31.67 183 LYS A CA 1
ATOM 1446 C C . LYS A 1 183 ? -24.274 7.205 -28.694 1.00 31.67 183 LYS A C 1
ATOM 1448 O O . LYS A 1 183 ? -23.964 7.690 -29.778 1.00 31.67 183 LYS A O 1
ATOM 1453 N N . GLU A 1 184 ? -23.998 5.949 -28.356 1.00 27.41 184 GLU A N 1
ATOM 1454 C CA . GLU A 1 184 ? -23.448 4.988 -29.316 1.00 27.41 184 GLU A CA 1
ATOM 1455 C C . GLU A 1 184 ? -24.482 4.666 -30.406 1.00 27.41 184 GLU A C 1
ATOM 1457 O O . GLU A 1 184 ? -25.581 4.192 -30.104 1.00 27.41 184 GLU A O 1
ATOM 1462 N N . GLU A 1 185 ? -24.112 4.846 -31.675 1.00 30.94 185 GLU A N 1
ATOM 1463 C CA . GLU A 1 185 ? -24.707 4.073 -32.766 1.00 30.94 185 GLU A CA 1
ATOM 1464 C C . GLU A 1 185 ? -23.884 2.802 -32.983 1.00 30.94 185 GLU A C 1
ATOM 1466 O O . GLU A 1 185 ? -22.656 2.826 -33.086 1.00 30.94 185 GLU A O 1
ATOM 1471 N N . LYS A 1 186 ? -24.577 1.664 -33.029 1.00 33.56 186 LYS A N 1
ATOM 1472 C CA . LYS A 1 186 ? -23.968 0.340 -33.152 1.00 33.56 186 LYS A CA 1
ATOM 1473 C C . LYS A 1 186 ? -23.722 0.007 -34.633 1.00 33.56 186 LYS A C 1
ATOM 1475 O O . LYS A 1 186 ? -24.673 0.090 -35.411 1.00 33.56 186 LYS A O 1
ATOM 1480 N N . PRO A 1 187 ? -22.513 -0.429 -35.037 1.00 32.81 187 PRO A N 1
ATOM 1481 C CA . PRO A 1 187 ? -22.253 -0.834 -36.418 1.00 32.81 187 PRO A CA 1
ATOM 1482 C C . PRO A 1 187 ? -23.040 -2.106 -36.799 1.00 32.81 187 PRO A C 1
ATOM 1484 O O . PRO A 1 187 ? -23.360 -2.923 -35.925 1.00 32.81 187 PRO A O 1
ATOM 1487 N N . PRO A 1 188 ? -23.371 -2.290 -38.091 1.00 33.41 188 PRO A N 1
ATOM 1488 C CA . PRO A 1 188 ? -24.235 -3.372 -38.546 1.00 33.41 188 PRO A CA 1
ATOM 1489 C C . PRO A 1 188 ? -23.570 -4.744 -38.394 1.00 33.41 188 PRO A C 1
ATOM 1491 O O . PRO A 1 188 ? -22.389 -4.925 -38.679 1.00 33.41 188 PRO A O 1
ATOM 1494 N N . ILE A 1 189 ? -24.365 -5.727 -37.972 1.00 38.19 189 ILE A N 1
ATOM 1495 C CA . ILE A 1 189 ? -23.949 -7.127 -37.867 1.00 38.19 189 ILE A CA 1
ATOM 1496 C C . ILE A 1 189 ? -24.253 -7.810 -39.203 1.00 38.19 189 ILE A C 1
ATOM 1498 O O . ILE A 1 189 ? -25.422 -8.019 -39.533 1.00 38.19 189 ILE A O 1
ATOM 1502 N N . GLU A 1 190 ? -23.219 -8.202 -39.950 1.00 35.44 190 GLU A N 1
ATOM 1503 C CA . GLU A 1 190 ? -23.387 -9.164 -41.041 1.00 35.44 190 GLU A CA 1
ATOM 1504 C C . GLU A 1 190 ? -23.876 -10.498 -40.465 1.00 35.44 190 GLU A C 1
ATOM 1506 O O . GLU A 1 190 ? -23.243 -11.094 -39.591 1.00 35.44 190 GLU A O 1
ATOM 1511 N N . THR A 1 191 ? -25.030 -10.972 -40.936 1.00 34.19 191 THR A N 1
ATOM 1512 C CA . THR A 1 191 ? -25.610 -12.239 -40.482 1.00 34.19 191 THR A CA 1
ATOM 1513 C C . THR A 1 191 ? -25.318 -13.345 -41.488 1.00 34.19 191 THR A C 1
ATOM 1515 O O . THR A 1 191 ? -25.811 -13.350 -42.613 1.00 34.19 191 THR A O 1
ATOM 1518 N N . SER A 1 192 ? -24.498 -14.307 -41.060 1.00 32.09 192 SER A N 1
ATOM 1519 C CA . SER A 1 192 ? -24.189 -15.512 -41.830 1.00 32.09 192 SER A CA 1
ATOM 1520 C C . SER A 1 192 ? -25.452 -16.341 -42.091 1.00 32.09 192 SER A C 1
ATOM 1522 O O . SER A 1 192 ? -26.212 -16.664 -41.173 1.00 32.09 192 SER A O 1
ATOM 1524 N N . ALA A 1 193 ? -25.677 -16.694 -43.356 1.00 38.91 193 ALA A N 1
ATOM 1525 C CA . ALA A 1 193 ? -26.867 -17.410 -43.787 1.00 38.91 193 ALA A CA 1
ATOM 1526 C C . ALA A 1 193 ? -26.855 -18.879 -43.330 1.00 38.91 193 ALA A C 1
ATOM 1528 O O . ALA A 1 193 ? -26.006 -19.669 -43.741 1.00 38.91 193 ALA A O 1
ATOM 1529 N N . THR A 1 194 ? -27.873 -19.288 -42.569 1.00 38.53 194 THR A N 1
ATOM 1530 C CA . THR A 1 194 ? -28.182 -20.705 -42.319 1.00 38.53 194 THR A CA 1
ATOM 1531 C C . THR A 1 194 ? -29.606 -21.023 -42.772 1.00 38.53 194 THR A C 1
ATOM 1533 O O . THR A 1 194 ? -30.586 -20.473 -42.273 1.00 38.53 194 THR A O 1
ATOM 1536 N N . LYS A 1 195 ? -29.721 -21.909 -43.771 1.00 37.44 195 LYS A N 1
ATOM 1537 C CA . LYS A 1 195 ? -31.002 -22.342 -44.351 1.00 37.44 195 LYS A CA 1
ATOM 1538 C C . LYS A 1 195 ? -31.873 -23.034 -43.296 1.00 37.44 195 LYS A C 1
ATOM 1540 O O . LYS A 1 195 ? -31.402 -23.936 -42.607 1.00 37.44 195 LYS A O 1
ATOM 1545 N N . LYS A 1 196 ? -33.170 -22.714 -43.273 1.00 36.34 196 LYS A N 1
ATOM 1546 C CA . LYS A 1 196 ? -34.211 -23.567 -42.678 1.00 36.34 196 LYS A CA 1
ATOM 1547 C C . LYS A 1 196 ? -35.235 -23.949 -43.743 1.00 36.34 196 LYS A C 1
ATOM 1549 O O . LYS A 1 196 ? -35.626 -23.122 -44.561 1.00 36.34 196 LYS A O 1
ATOM 1554 N N . VAL A 1 197 ? -35.605 -25.226 -43.748 1.00 35.56 197 VAL A N 1
ATOM 1555 C CA . VAL A 1 197 ? -36.533 -25.834 -44.709 1.00 35.56 197 VAL A CA 1
ATOM 1556 C C . VAL A 1 197 ? -37.974 -25.571 -44.266 1.00 35.56 197 VAL A C 1
ATOM 1558 O O . VAL A 1 197 ? -38.290 -25.700 -43.086 1.00 35.56 197 VAL A O 1
ATOM 1561 N N . PHE A 1 198 ? -38.839 -25.206 -45.213 1.00 33.62 198 PHE A N 1
ATOM 1562 C CA . PHE A 1 198 ? -40.280 -25.063 -45.001 1.00 33.62 198 PHE A CA 1
ATOM 1563 C C . PHE A 1 198 ? -40.977 -26.431 -44.998 1.00 33.62 198 PHE A C 1
ATOM 1565 O O . PHE A 1 198 ? -40.783 -27.216 -45.924 1.00 33.62 198 PHE A O 1
ATOM 1572 N N . VAL A 1 199 ? -41.870 -26.657 -44.033 1.00 33.91 199 VAL A N 1
ATOM 1573 C CA . VAL A 1 199 ? -42.985 -27.616 -44.133 1.00 33.91 199 VAL A CA 1
ATOM 1574 C C . VAL A 1 199 ? -44.218 -26.946 -43.524 1.00 33.91 199 VAL A C 1
ATOM 1576 O O . VAL A 1 199 ? -44.111 -26.313 -42.475 1.00 33.91 199 VAL A O 1
ATOM 1579 N N . ALA A 1 200 ? -45.371 -27.046 -44.189 1.00 34.56 200 ALA A N 1
ATOM 1580 C CA . ALA A 1 200 ? -46.607 -26.364 -43.803 1.00 34.56 200 ALA A CA 1
ATOM 1581 C C . ALA A 1 200 ? -47.807 -27.328 -43.727 1.00 34.56 200 ALA A C 1
ATOM 1583 O O . ALA A 1 200 ? -48.022 -28.112 -44.647 1.00 34.56 200 ALA A O 1
ATOM 1584 N N . ALA A 1 201 ? -48.593 -27.212 -42.651 1.00 33.00 201 ALA A N 1
ATOM 1585 C CA . ALA A 1 201 ? -49.977 -27.679 -42.453 1.00 33.00 201 ALA A CA 1
ATOM 1586 C C . ALA A 1 201 ? -50.467 -26.989 -41.149 1.00 33.00 201 ALA A C 1
ATOM 1588 O O . ALA A 1 201 ? -49.759 -27.087 -40.153 1.00 33.00 201 ALA A O 1
ATOM 1589 N N . VAL A 1 202 ? -51.461 -26.087 -41.081 1.00 35.75 202 VAL A N 1
ATOM 1590 C CA . VAL A 1 202 ? -52.892 -26.086 -41.491 1.00 35.75 202 VAL A CA 1
ATOM 1591 C C . VAL A 1 202 ? -53.808 -26.832 -40.490 1.00 35.75 202 VAL A C 1
ATOM 1593 O O . VAL A 1 202 ? -53.426 -27.883 -39.993 1.00 35.75 202 VAL A O 1
ATOM 1596 N N . VAL A 1 203 ? -55.026 -26.282 -40.274 1.00 30.89 203 VAL A N 1
ATOM 1597 C CA . VAL A 1 203 ? -56.128 -26.652 -39.329 1.00 30.89 203 VAL A CA 1
ATOM 1598 C C . VAL A 1 203 ? -55.992 -25.979 -37.932 1.00 30.89 203 VAL A C 1
ATOM 1600 O O . VAL A 1 203 ? -55.077 -26.332 -37.204 1.00 30.89 203 VAL A O 1
ATOM 1603 N N . LEU A 1 204 ? -56.699 -24.906 -37.505 1.00 34.12 204 LEU A N 1
ATOM 1604 C CA . LEU A 1 204 ? -58.118 -24.432 -37.552 1.00 34.12 204 LEU A CA 1
ATOM 1605 C C . LEU A 1 204 ? -58.986 -25.004 -36.387 1.00 34.12 204 LEU A C 1
ATOM 1607 O O . LEU A 1 204 ? -58.768 -26.147 -36.009 1.00 34.12 204 LEU A O 1
ATOM 1611 N N . VAL A 1 205 ? -59.983 -24.229 -35.887 1.00 30.39 205 VAL A N 1
ATOM 1612 C CA . VAL A 1 205 ? -60.997 -24.543 -34.819 1.00 30.39 205 VAL A CA 1
ATOM 1613 C C . VAL A 1 205 ? -60.460 -24.264 -33.375 1.00 30.39 205 VAL A C 1
ATOM 1615 O O . VAL A 1 205 ? -59.376 -24.728 -33.059 1.00 30.39 205 VAL A O 1
ATOM 1618 N N . LEU A 1 206 ? -61.041 -23.463 -32.444 1.00 34.41 206 LEU A N 1
ATOM 1619 C CA . LEU A 1 206 ? -62.408 -22.946 -32.153 1.00 34.41 206 LEU A CA 1
ATOM 1620 C C . LEU A 1 206 ? -62.494 -21.436 -31.781 1.00 34.41 206 LEU A C 1
ATOM 1622 O O . LEU A 1 206 ? -61.525 -20.816 -31.355 1.00 34.41 206 LEU A O 1
ATOM 1626 N N . ILE A 1 207 ? -63.723 -20.901 -31.839 1.00 40.47 207 ILE A N 1
ATOM 1627 C CA . ILE A 1 207 ? -64.200 -19.601 -31.310 1.00 40.47 207 ILE A CA 1
ATOM 1628 C C . ILE A 1 207 ? -64.944 -19.836 -29.978 1.00 40.47 207 ILE A C 1
ATOM 1630 O O . ILE A 1 207 ? -65.668 -20.822 -29.907 1.00 40.47 207 ILE A O 1
ATOM 1634 N N . PHE A 1 208 ? -64.893 -18.919 -28.995 1.00 35.66 208 PHE A N 1
ATOM 1635 C CA . PHE A 1 208 ? -66.052 -18.614 -28.119 1.00 35.66 208 PHE A CA 1
ATOM 1636 C C . PHE A 1 208 ? -65.979 -17.192 -27.511 1.00 35.66 208 PHE A C 1
ATOM 1638 O O . PHE A 1 208 ? -64.914 -16.577 -27.477 1.00 35.66 208 PHE A O 1
ATOM 1645 N N . GLN A 1 209 ? -67.131 -16.627 -27.131 1.00 39.41 209 GLN A N 1
ATOM 1646 C CA . GLN A 1 209 ? -67.387 -15.175 -27.079 1.00 39.41 209 GLN A CA 1
ATOM 1647 C C . GLN A 1 209 ? -67.450 -14.534 -25.666 1.00 39.41 209 GLN A C 1
ATOM 1649 O O . GLN A 1 209 ? -68.011 -15.128 -24.758 1.00 39.41 209 GLN A O 1
ATOM 1654 N N . LEU A 1 210 ? -66.938 -13.289 -25.573 1.00 36.44 210 LEU A N 1
ATOM 1655 C CA . LEU A 1 210 ? -67.556 -12.003 -25.126 1.00 36.44 210 LEU A CA 1
ATOM 1656 C C . LEU A 1 210 ? -68.380 -11.845 -23.807 1.00 36.44 210 LEU A C 1
ATOM 1658 O O . LEU A 1 210 ? -68.982 -12.778 -23.299 1.00 36.44 210 LEU A O 1
ATOM 1662 N N . PHE A 1 211 ? -68.529 -10.555 -23.420 1.00 39.12 211 PHE A N 1
ATOM 1663 C CA . PHE A 1 211 ? -69.518 -9.907 -22.510 1.00 39.12 211 PHE A CA 1
ATOM 1664 C C . PHE A 1 211 ? -69.221 -9.885 -20.977 1.00 39.12 211 PHE A C 1
ATOM 1666 O O . PHE A 1 211 ? -68.840 -10.907 -20.429 1.00 39.12 211 PHE A O 1
ATOM 1673 N N . THR A 1 212 ? -69.398 -8.797 -20.177 1.00 33.41 212 THR A N 1
ATOM 1674 C CA . THR A 1 212 ? -69.505 -7.313 -20.404 1.00 33.41 212 THR A CA 1
ATOM 1675 C C . THR A 1 212 ? -69.521 -6.469 -19.086 1.00 33.41 212 THR A C 1
ATOM 1677 O O . THR A 1 212 ? -70.000 -6.954 -18.072 1.00 33.41 212 THR A O 1
ATOM 1680 N N . PHE A 1 213 ? -69.205 -5.156 -19.196 1.00 34.31 213 PHE A N 1
ATOM 1681 C CA . PHE A 1 213 ? -69.827 -3.957 -18.532 1.00 34.31 213 PHE A CA 1
ATOM 1682 C C . PHE A 1 213 ? -69.500 -3.452 -17.092 1.00 34.31 213 PHE A C 1
ATOM 1684 O O . PHE A 1 213 ? -69.350 -4.214 -16.149 1.00 34.31 213 PHE A O 1
ATOM 1691 N N . GLY A 1 214 ? -69.559 -2.101 -16.959 1.00 30.08 214 GLY A N 1
ATOM 1692 C CA . GLY A 1 214 ? -69.633 -1.272 -15.722 1.00 30.08 214 GLY A CA 1
ATOM 1693 C C . GLY A 1 214 ? -68.357 -0.444 -15.435 1.00 30.08 214 GLY A C 1
ATOM 1694 O O . GLY A 1 214 ? -67.374 -1.030 -15.014 1.00 30.08 214 GLY A O 1
ATOM 1695 N N . ASN A 1 215 ? -68.197 0.876 -15.678 1.00 35.19 215 ASN A N 1
ATOM 1696 C CA . ASN A 1 215 ? -69.066 2.067 -15.485 1.00 35.19 215 ASN A CA 1
ATOM 1697 C C . ASN A 1 215 ? -69.549 2.167 -14.012 1.00 35.19 215 ASN A C 1
ATOM 1699 O O . ASN A 1 215 ? -70.180 1.222 -13.563 1.00 35.19 215 ASN A O 1
ATOM 1703 N N . LYS A 1 216 ? -69.356 3.210 -13.180 1.00 37.72 216 LYS A N 1
ATOM 1704 C CA . LYS A 1 216 ? -68.975 4.650 -13.286 1.00 37.72 216 LYS A CA 1
ATOM 1705 C C . LYS A 1 216 ? -68.117 5.053 -12.030 1.00 37.72 216 LYS A C 1
ATOM 1707 O O . LYS A 1 216 ? -67.776 4.161 -11.268 1.00 37.72 216 LYS A O 1
ATOM 1712 N N . ASN A 1 217 ? -67.706 6.297 -11.700 1.00 33.72 217 ASN A N 1
ATOM 1713 C CA . ASN A 1 217 ? -68.205 7.629 -12.093 1.00 33.72 217 ASN A CA 1
ATOM 1714 C C . ASN A 1 217 ? -67.140 8.750 -12.301 1.00 33.72 217 ASN A C 1
ATOM 1716 O O . ASN A 1 217 ? -66.504 8.749 -13.348 1.00 33.72 217 ASN A O 1
ATOM 1720 N N . ASN A 1 218 ? -67.091 9.805 -11.463 1.00 34.47 218 ASN A N 1
ATOM 1721 C CA . ASN A 1 218 ? -66.969 11.188 -11.966 1.00 34.47 218 ASN A CA 1
ATOM 1722 C C . ASN A 1 218 ? -66.727 12.274 -10.865 1.00 34.47 218 ASN A C 1
ATOM 1724 O O . ASN A 1 218 ? -66.820 11.959 -9.683 1.00 34.47 218 ASN A O 1
ATOM 1728 N N . GLN A 1 219 ? -66.588 13.547 -11.297 1.00 32.03 219 GLN A N 1
ATOM 1729 C CA . GLN A 1 219 ? -66.332 14.822 -10.580 1.00 32.03 219 GLN A CA 1
ATOM 1730 C C . GLN A 1 219 ? -64.861 15.010 -10.160 1.00 32.03 219 GLN A C 1
ATOM 1732 O O . GLN A 1 219 ? -64.244 14.076 -9.671 1.00 32.03 219 GLN A O 1
ATOM 1737 N N . GLY A 1 220 ? -64.205 16.168 -10.315 1.00 28.03 220 GLY A N 1
ATOM 1738 C CA . GLY A 1 220 ? -64.570 17.543 -10.736 1.00 28.03 220 GLY A CA 1
ATOM 1739 C C . GLY A 1 220 ? -63.541 18.500 -10.077 1.00 28.03 220 GLY A C 1
ATOM 1740 O O . GLY A 1 220 ? -62.942 18.109 -9.087 1.00 28.03 220 GLY A O 1
ATOM 1741 N N . SER A 1 221 ? -63.212 19.724 -10.504 1.00 29.89 221 SER A N 1
ATOM 1742 C CA . SER A 1 221 ? -63.742 20.656 -11.513 1.00 29.89 221 SER A CA 1
ATOM 1743 C C . SER A 1 221 ? -62.605 21.587 -12.027 1.00 29.89 221 SER A C 1
ATOM 1745 O O . SER A 1 221 ? -61.434 21.353 -11.741 1.00 29.89 221 SER A O 1
ATOM 1747 N N . ARG A 1 222 ? -62.926 22.631 -12.807 1.00 31.03 222 ARG A N 1
ATOM 1748 C CA . ARG A 1 222 ? -62.010 23.428 -13.654 1.00 31.03 222 ARG A CA 1
ATOM 1749 C C . ARG A 1 222 ? -62.205 24.945 -13.457 1.00 31.03 222 ARG A C 1
ATOM 1751 O O . ARG A 1 222 ? -63.344 25.384 -13.537 1.00 31.03 222 ARG A O 1
ATOM 1758 N N . ALA A 1 223 ? -61.124 25.728 -13.327 1.00 29.19 223 ALA A N 1
ATOM 1759 C CA . ALA A 1 223 ? -61.006 27.182 -13.617 1.00 29.19 223 ALA A CA 1
ATOM 1760 C C . ALA A 1 223 ? -59.488 27.559 -13.557 1.00 29.19 223 ALA A C 1
ATOM 1762 O O . ALA A 1 223 ? -58.793 26.939 -12.760 1.00 29.19 223 ALA A O 1
ATOM 1763 N N . LYS A 1 224 ? -58.808 28.385 -14.386 1.00 27.36 224 LYS A N 1
ATOM 1764 C CA . LYS A 1 224 ? -59.080 29.697 -15.041 1.00 27.36 224 LYS A CA 1
ATOM 1765 C C . LYS A 1 224 ? -59.361 30.823 -14.018 1.00 27.36 224 LYS A C 1
ATOM 1767 O O . LYS A 1 224 ? -60.160 30.604 -13.128 1.00 27.36 224 LYS A O 1
ATOM 1772 N N . GLU A 1 225 ? -58.798 32.039 -14.064 1.00 27.69 225 GLU A N 1
ATOM 1773 C CA . GLU A 1 225 ? -57.858 32.727 -14.978 1.00 27.69 225 GLU A CA 1
ATOM 1774 C C . GLU A 1 225 ? -57.416 34.079 -14.339 1.00 27.69 225 GLU A C 1
ATOM 1776 O O . GLU A 1 225 ? -58.137 34.586 -13.486 1.00 27.69 225 GLU A O 1
ATOM 1781 N N . SER A 1 226 ? -56.296 34.678 -14.797 1.00 26.61 226 SER A N 1
ATOM 1782 C CA . SER A 1 226 ? -55.991 36.141 -14.829 1.00 26.61 226 SER A CA 1
ATOM 1783 C C . SER A 1 226 ? -54.813 36.728 -14.005 1.00 26.61 226 SER A C 1
ATOM 1785 O O . SER A 1 226 ? -54.956 37.147 -12.863 1.00 26.61 226 SER A O 1
ATOM 1787 N N . VAL A 1 227 ? -53.679 36.885 -14.701 1.00 31.20 227 VAL A N 1
ATOM 1788 C CA . VAL A 1 227 ? -52.736 38.036 -14.779 1.00 31.20 227 VAL A CA 1
ATOM 1789 C C . VAL A 1 227 ? -52.810 39.193 -13.749 1.00 31.20 227 VAL A C 1
ATOM 1791 O O . VAL A 1 227 ? -53.779 39.953 -13.744 1.00 31.20 227 VAL A O 1
ATOM 1794 N N . LYS A 1 228 ? -51.665 39.485 -13.092 1.00 29.19 228 LYS A N 1
ATOM 1795 C CA . LYS A 1 228 ? -50.991 40.816 -13.086 1.00 29.19 228 LYS A CA 1
ATOM 1796 C C . LYS A 1 228 ? -49.553 40.773 -12.518 1.00 29.19 228 LYS A C 1
ATOM 1798 O O . LYS A 1 228 ? -49.334 40.235 -11.441 1.00 29.19 228 LYS A O 1
ATOM 1803 N N . ASN A 1 229 ? -48.603 41.398 -13.226 1.00 25.94 229 ASN A N 1
ATOM 1804 C CA . ASN A 1 229 ? -47.292 41.825 -12.690 1.00 25.94 229 ASN A CA 1
ATOM 1805 C C . ASN A 1 229 ? -47.507 43.063 -11.763 1.00 25.94 229 ASN A C 1
ATOM 1807 O O . ASN A 1 229 ? -48.587 43.654 -11.808 1.00 25.94 229 ASN A O 1
ATOM 1811 N N . THR A 1 230 ? -46.588 43.538 -10.908 1.00 25.42 230 THR A N 1
ATOM 1812 C CA . THR A 1 230 ? -45.107 43.524 -10.940 1.00 25.42 230 THR A CA 1
ATOM 1813 C C . THR A 1 230 ? -44.529 43.753 -9.520 1.00 25.42 230 THR A C 1
ATOM 1815 O O . THR A 1 230 ? -45.244 44.235 -8.649 1.00 25.42 230 THR A O 1
ATOM 1818 N N . VAL A 1 231 ? -43.206 43.566 -9.372 1.00 25.42 231 VAL A N 1
ATOM 1819 C CA . VAL A 1 231 ? -42.272 44.126 -8.353 1.00 25.42 231 VAL A CA 1
ATOM 1820 C C . VAL A 1 231 ? -41.791 43.171 -7.243 1.00 25.42 231 VAL A C 1
ATOM 1822 O O . VAL A 1 231 ? -42.386 43.053 -6.183 1.00 25.42 231 VAL A O 1
ATOM 1825 N N . VAL A 1 232 ? -40.626 42.572 -7.530 1.00 29.98 232 VAL A N 1
ATOM 1826 C CA . VAL A 1 232 ? -39.425 42.411 -6.677 1.00 29.98 232 VAL A CA 1
ATOM 1827 C C . VAL A 1 232 ? -39.609 42.106 -5.181 1.00 29.98 232 VAL A C 1
ATOM 1829 O O . VAL A 1 232 ? -39.856 43.008 -4.387 1.00 29.98 232 VAL A O 1
ATOM 1832 N N . GLN A 1 233 ? -39.220 40.888 -4.787 1.00 24.56 233 GLN A N 1
ATOM 1833 C CA . GLN A 1 233 ? -38.265 40.676 -3.687 1.00 24.56 233 GLN A CA 1
ATOM 1834 C C . GLN A 1 233 ? -37.530 39.335 -3.851 1.00 24.56 233 GLN A C 1
ATOM 1836 O O . GLN A 1 233 ? -38.016 38.427 -4.524 1.00 24.56 233 GLN A O 1
ATOM 1841 N N . GLU A 1 234 ? -36.314 39.258 -3.313 1.00 35.28 234 GLU A N 1
ATOM 1842 C CA . GLU A 1 234 ? -35.366 38.160 -3.531 1.00 35.28 234 GLU A CA 1
ATOM 1843 C C . GLU A 1 234 ? -35.863 36.836 -2.931 1.00 35.28 234 GLU A C 1
ATOM 1845 O O . GLU A 1 234 ? -36.312 36.791 -1.786 1.00 35.28 234 GLU A O 1
ATOM 1850 N N . GLN A 1 235 ? -35.726 35.733 -3.677 1.00 24.84 235 GLN A N 1
ATOM 1851 C CA . GLN A 1 235 ? -35.939 34.387 -3.143 1.00 24.84 235 GLN A CA 1
ATOM 1852 C C . GLN A 1 235 ? -34.664 33.553 -3.222 1.00 24.84 235 GLN A C 1
ATOM 1854 O O . GLN A 1 235 ? -34.053 33.386 -4.276 1.00 24.84 235 GLN A O 1
ATOM 1859 N N . GLN A 1 236 ? -34.297 33.008 -2.065 1.00 28.09 236 GLN A N 1
ATOM 1860 C CA . GLN A 1 236 ? -33.209 32.058 -1.887 1.00 28.09 236 GLN A CA 1
ATOM 1861 C C . GLN A 1 236 ? -33.479 30.785 -2.700 1.00 28.09 236 GLN A C 1
ATOM 1863 O O . GLN A 1 236 ? -34.552 30.188 -2.597 1.00 28.09 236 GLN A O 1
ATOM 1868 N N . VAL A 1 237 ? -32.490 30.328 -3.471 1.00 26.58 237 VAL A N 1
ATOM 1869 C CA . VAL A 1 237 ? -32.572 29.030 -4.151 1.00 26.58 237 VAL A CA 1
ATOM 1870 C C . VAL A 1 237 ? -32.255 27.922 -3.148 1.00 26.58 237 VAL A C 1
ATOM 1872 O O . VAL A 1 237 ? -31.104 27.708 -2.771 1.00 26.58 237 VAL A O 1
ATOM 1875 N N . ASN A 1 238 ? -33.294 27.199 -2.731 1.00 28.55 238 ASN A N 1
ATOM 1876 C CA . ASN A 1 238 ? -33.166 25.956 -1.973 1.00 28.55 238 ASN A CA 1
ATOM 1877 C C . ASN A 1 238 ? -32.497 24.870 -2.831 1.00 28.55 238 ASN A C 1
ATOM 1879 O O . ASN A 1 238 ? -33.176 24.154 -3.569 1.00 28.55 238 ASN A O 1
ATOM 1883 N N . ASN A 1 239 ? -31.186 24.678 -2.675 1.00 28.00 239 ASN A N 1
ATOM 1884 C CA . ASN A 1 239 ? -30.499 23.491 -3.188 1.00 28.00 239 ASN A CA 1
ATOM 1885 C C . ASN A 1 239 ? -30.752 22.277 -2.281 1.00 28.00 239 ASN A C 1
ATOM 1887 O O . ASN A 1 239 ? -29.854 21.766 -1.614 1.00 28.00 239 ASN A O 1
ATOM 1891 N N . ASN A 1 240 ? -31.987 21.770 -2.315 1.00 32.38 240 ASN A N 1
ATOM 1892 C CA . ASN A 1 240 ? -32.302 20.412 -1.872 1.00 32.38 240 ASN A CA 1
ATOM 1893 C C . ASN A 1 240 ? -31.789 19.408 -2.918 1.00 32.38 240 ASN A C 1
ATOM 1895 O O . ASN A 1 240 ? -32.557 18.764 -3.632 1.00 32.38 240 ASN A O 1
ATOM 1899 N N . GLN A 1 241 ? -30.465 19.281 -3.018 1.00 32.94 241 GLN A N 1
ATOM 1900 C CA . GLN A 1 241 ? -29.830 18.212 -3.777 1.00 32.94 241 GLN A CA 1
ATOM 1901 C C . GLN A 1 241 ? -29.455 17.102 -2.796 1.00 32.94 241 GLN A C 1
ATOM 1903 O O . GLN A 1 241 ? -28.386 17.096 -2.189 1.00 32.94 241 GLN A O 1
ATOM 1908 N N . GLN A 1 242 ? -30.410 16.197 -2.585 1.00 30.97 242 GLN A N 1
ATOM 1909 C CA . GLN A 1 242 ? -30.265 15.066 -1.677 1.00 30.97 242 GLN A CA 1
ATOM 1910 C C . GLN A 1 242 ? -29.063 14.214 -2.105 1.00 30.97 242 GLN A C 1
ATOM 1912 O O . GLN A 1 242 ? -28.983 13.777 -3.255 1.00 30.97 242 GLN A O 1
ATOM 1917 N N . ALA A 1 243 ? -28.119 14.003 -1.184 1.00 30.33 243 ALA A N 1
ATOM 1918 C CA . ALA A 1 243 ? -26.936 13.189 -1.440 1.00 30.33 243 ALA A CA 1
ATOM 1919 C C . ALA A 1 243 ? -27.343 11.774 -1.908 1.00 30.33 243 ALA A C 1
ATOM 1921 O O . ALA A 1 243 ? -28.358 11.253 -1.427 1.00 30.33 243 ALA A O 1
ATOM 1922 N N . PRO A 1 244 ? -26.579 11.131 -2.815 1.00 33.50 244 PRO A N 1
ATOM 1923 C CA . PRO A 1 244 ? -26.889 9.781 -3.270 1.00 33.50 244 PRO A CA 1
ATOM 1924 C C . PRO A 1 244 ? -27.013 8.828 -2.082 1.00 33.50 244 PRO A C 1
ATOM 1926 O O . PRO A 1 244 ? -26.138 8.796 -1.215 1.00 33.50 244 PRO A O 1
ATOM 1929 N N . ALA A 1 245 ? -28.098 8.053 -2.040 1.00 33.47 245 ALA A N 1
ATOM 1930 C CA . ALA A 1 245 ? -28.333 7.112 -0.954 1.00 33.47 245 ALA A CA 1
ATOM 1931 C C . ALA A 1 245 ? -27.166 6.117 -0.855 1.00 33.47 245 ALA A C 1
ATOM 1933 O O . ALA A 1 245 ? -26.869 5.392 -1.808 1.00 33.47 245 ALA A O 1
ATOM 1934 N N . VAL A 1 246 ? -26.515 6.085 0.310 1.00 43.84 246 VAL A N 1
ATOM 1935 C CA . VAL A 1 246 ? -25.458 5.119 0.616 1.00 43.84 246 VAL A CA 1
ATOM 1936 C C . VAL A 1 246 ? -26.051 3.720 0.481 1.00 43.84 246 VAL A C 1
ATOM 1938 O O . VAL A 1 246 ? -26.938 3.348 1.250 1.00 43.84 246 VAL A O 1
ATOM 1941 N N . LYS A 1 247 ? -25.555 2.928 -0.477 1.00 49.47 247 LYS A N 1
ATOM 1942 C CA . LYS A 1 247 ? -25.796 1.484 -0.465 1.00 49.47 247 LYS A CA 1
ATOM 1943 C C . LYS A 1 247 ? -25.139 0.932 0.795 1.00 49.47 247 LYS A C 1
ATOM 1945 O O . LYS A 1 247 ? -23.916 0.877 0.889 1.00 49.47 247 LYS A O 1
ATOM 1950 N N . THR A 1 248 ? -25.955 0.582 1.782 1.00 61.25 248 THR A N 1
ATOM 1951 C CA . THR A 1 248 ? -25.506 -0.165 2.955 1.00 61.25 248 THR A CA 1
ATOM 1952 C C . THR A 1 248 ? -24.968 -1.508 2.485 1.00 61.25 248 THR A C 1
ATOM 1954 O O . THR A 1 248 ? -25.679 -2.211 1.765 1.00 61.25 248 THR A O 1
ATOM 1957 N N . ALA A 1 249 ? -23.744 -1.852 2.891 1.00 74.00 249 ALA A N 1
ATOM 1958 C CA . ALA A 1 249 ? -23.133 -3.125 2.536 1.00 74.00 249 ALA A CA 1
ATOM 1959 C C . ALA A 1 249 ? -24.058 -4.294 2.912 1.00 74.00 249 ALA A C 1
ATOM 1961 O O . ALA A 1 249 ? -24.683 -4.284 3.976 1.00 74.00 249 ALA A O 1
ATOM 1962 N N . GLU A 1 250 ? -24.144 -5.298 2.038 1.00 85.81 250 GLU A N 1
ATOM 1963 C CA . GLU A 1 250 ? -24.881 -6.527 2.331 1.00 85.81 250 GLU A CA 1
ATOM 1964 C C . GLU A 1 250 ? -24.346 -7.173 3.611 1.00 85.81 250 GLU A C 1
ATOM 1966 O O . GLU A 1 250 ? -23.136 -7.335 3.786 1.00 85.81 250 GLU A O 1
ATOM 1971 N N . LYS A 1 251 ? -25.256 -7.527 4.520 1.00 92.94 251 LYS A N 1
ATOM 1972 C CA . LYS A 1 251 ? -24.928 -8.166 5.794 1.00 92.94 251 LYS A CA 1
ATOM 1973 C C . LYS A 1 251 ? -24.871 -9.683 5.643 1.00 92.94 251 LYS A C 1
ATOM 1975 O O . LYS A 1 251 ? -25.630 -10.263 4.870 1.00 92.94 251 LYS A O 1
ATOM 1980 N N . ASN A 1 252 ? -23.983 -10.324 6.397 1.00 93.44 252 ASN A N 1
ATOM 1981 C CA . ASN A 1 252 ? -23.966 -11.776 6.572 1.00 93.44 252 ASN A CA 1
ATOM 1982 C C . ASN A 1 252 ? -23.400 -12.145 7.960 1.00 93.44 252 ASN A C 1
ATOM 1984 O O . ASN A 1 252 ? -23.099 -11.265 8.766 1.00 93.44 252 ASN A O 1
ATOM 1988 N N . ASP A 1 253 ? -23.291 -13.437 8.272 1.00 93.19 253 ASP A N 1
ATOM 1989 C CA . ASP A 1 253 ? -22.852 -13.900 9.599 1.00 93.19 253 ASP A CA 1
ATOM 1990 C C . ASP A 1 253 ? -21.322 -13.931 9.776 1.00 93.19 253 ASP A C 1
ATOM 1992 O O . ASP A 1 253 ? -20.838 -14.022 10.900 1.00 93.19 253 ASP A O 1
ATOM 1996 N N . ASN A 1 254 ? -20.555 -13.853 8.683 1.00 93.88 254 ASN A N 1
ATOM 1997 C CA . ASN A 1 254 ? -19.090 -13.920 8.669 1.00 93.88 254 ASN A CA 1
ATOM 1998 C C . ASN A 1 254 ? -18.519 -12.868 7.697 1.00 93.88 254 ASN A C 1
ATOM 2000 O O . ASN A 1 254 ? -17.960 -13.229 6.654 1.00 93.88 254 ASN A O 1
ATOM 2004 N N . PRO A 1 255 ? -18.704 -11.566 7.981 1.00 96.50 255 PRO A N 1
ATOM 2005 C CA . PRO A 1 255 ? -18.360 -10.516 7.043 1.00 96.50 255 PRO A CA 1
ATOM 2006 C C . PRO A 1 255 ? -16.850 -10.412 6.862 1.00 96.50 255 PRO A C 1
ATOM 2008 O O . PRO A 1 255 ? -16.090 -10.533 7.820 1.00 96.50 255 PRO A O 1
ATOM 2011 N N . VAL A 1 256 ? -16.409 -10.130 5.638 1.00 96.88 256 VAL A N 1
ATOM 2012 C CA . VAL A 1 256 ? -14.987 -9.919 5.344 1.00 96.88 256 VAL A CA 1
ATOM 2013 C C . VAL A 1 256 ? -14.783 -8.501 4.836 1.00 96.88 256 VAL A C 1
ATOM 2015 O O . VAL A 1 256 ? -15.332 -8.117 3.799 1.00 96.88 256 VAL A O 1
ATOM 2018 N N . LEU A 1 257 ? -13.971 -7.742 5.572 1.00 98.12 257 LEU A N 1
ATOM 2019 C CA . LEU A 1 257 ? -13.409 -6.472 5.141 1.00 98.12 257 LEU A CA 1
ATOM 2020 C C . LEU A 1 257 ? -12.080 -6.731 4.423 1.00 98.12 257 LEU A C 1
ATOM 2022 O O . LEU A 1 257 ? -11.074 -7.090 5.042 1.00 98.12 257 LEU A O 1
ATOM 2026 N N . GLU A 1 258 ? -12.078 -6.530 3.111 1.00 98.31 258 GLU A N 1
ATOM 2027 C CA . GLU A 1 258 ? -10.882 -6.536 2.279 1.00 98.31 258 GLU A CA 1
ATOM 2028 C C . GLU A 1 258 ? -10.358 -5.103 2.094 1.00 98.31 258 GLU A C 1
ATOM 2030 O O . GLU A 1 258 ? -11.040 -4.251 1.523 1.00 98.31 258 GLU A O 1
ATOM 2035 N N . ALA A 1 259 ? -9.136 -4.837 2.553 1.00 98.50 259 ALA A N 1
ATOM 2036 C CA . ALA A 1 259 ? -8.429 -3.582 2.320 1.00 98.50 259 ALA A CA 1
ATOM 2037 C C . ALA A 1 259 ? -7.434 -3.744 1.166 1.00 98.50 259 ALA A C 1
ATOM 2039 O O . ALA A 1 259 ? -6.431 -4.447 1.297 1.00 98.50 259 ALA A O 1
ATOM 2040 N N . TYR A 1 260 ? -7.708 -3.086 0.044 1.00 98.50 260 TYR A N 1
ATOM 2041 C CA . TYR A 1 260 ? -6.860 -3.079 -1.144 1.00 98.50 260 TYR A CA 1
ATOM 2042 C C . TYR A 1 260 ? -5.830 -1.952 -1.036 1.00 98.50 260 TYR A C 1
ATOM 2044 O O . TYR A 1 260 ? -6.202 -0.782 -0.948 1.00 98.50 260 TYR A O 1
ATOM 2052 N N . VAL A 1 261 ? -4.542 -2.301 -1.001 1.00 98.25 261 VAL A N 1
ATOM 2053 C CA . VAL A 1 261 ? -3.429 -1.376 -0.728 1.00 98.25 261 VAL A CA 1
ATOM 2054 C C . VAL A 1 261 ? -2.238 -1.604 -1.663 1.00 98.25 261 VAL A C 1
ATOM 2056 O O . VAL A 1 261 ? -2.177 -2.583 -2.403 1.00 98.25 261 VAL A O 1
ATOM 2059 N N . VAL A 1 262 ? -1.232 -0.734 -1.579 1.00 96.25 262 VAL A N 1
ATOM 2060 C CA . VAL A 1 262 ? 0.142 -1.053 -1.998 1.00 96.25 262 VAL A CA 1
ATOM 2061 C C . VAL A 1 262 ? 1.122 -0.779 -0.856 1.00 96.25 262 VAL A C 1
ATOM 2063 O O . VAL A 1 262 ? 0.935 0.169 -0.090 1.00 96.25 262 VAL A O 1
ATOM 2066 N N . SER A 1 263 ? 2.156 -1.616 -0.733 1.00 94.44 263 SER A N 1
ATOM 2067 C CA . SER A 1 263 ? 3.021 -1.725 0.457 1.00 94.44 263 SER A CA 1
ATOM 2068 C C . SER A 1 263 ? 3.885 -0.499 0.781 1.00 94.44 263 SER A C 1
ATOM 2070 O O . SER A 1 263 ? 4.465 -0.443 1.867 1.00 94.44 263 SER A O 1
ATOM 2072 N N . ARG A 1 264 ? 3.984 0.488 -0.124 1.00 88.00 264 ARG A N 1
ATOM 2073 C CA . ARG A 1 264 ? 4.694 1.758 0.118 1.00 88.00 264 ARG A CA 1
ATOM 2074 C C . ARG A 1 264 ? 3.799 2.996 0.037 1.00 88.00 264 ARG A C 1
ATOM 2076 O O . ARG A 1 264 ? 4.287 4.103 0.253 1.00 88.00 264 ARG A O 1
ATOM 2083 N N . CYS A 1 265 ? 2.496 2.846 -0.213 1.00 88.69 265 CYS A N 1
ATOM 2084 C CA . CYS A 1 265 ? 1.575 3.981 -0.178 1.00 88.69 265 CYS A CA 1
ATOM 2085 C C . CYS A 1 265 ? 1.408 4.492 1.268 1.00 88.69 265 CYS A C 1
ATOM 2087 O O . CYS A 1 265 ? 1.019 3.703 2.136 1.00 88.69 265 CYS A O 1
ATOM 2089 N N . PRO A 1 266 ? 1.577 5.806 1.532 1.00 87.12 266 PRO A N 1
ATOM 2090 C CA . PRO A 1 266 ? 1.364 6.410 2.848 1.00 87.12 266 PRO A CA 1
ATOM 2091 C C . PRO A 1 266 ? 0.053 6.013 3.529 1.00 87.12 266 PRO A C 1
ATOM 2093 O O . PRO A 1 266 ? 0.031 5.727 4.725 1.00 87.12 266 PRO A O 1
ATOM 2096 N N . PHE A 1 267 ? -1.033 5.969 2.757 1.00 90.94 267 PHE A N 1
ATOM 2097 C CA . PHE A 1 267 ? -2.370 5.646 3.242 1.00 90.94 267 PHE A CA 1
ATOM 2098 C C . PHE A 1 267 ? -2.651 4.134 3.269 1.00 90.94 267 PHE A C 1
ATOM 2100 O O . PHE A 1 267 ? -3.451 3.679 4.083 1.00 90.94 267 PHE A O 1
ATOM 2107 N N . GLY A 1 268 ? -1.975 3.345 2.424 1.00 94.94 268 GLY A N 1
ATOM 2108 C CA . GLY A 1 268 ? -2.016 1.879 2.495 1.00 94.94 268 GLY A CA 1
ATOM 2109 C C . GLY A 1 268 ? -1.407 1.379 3.804 1.00 94.94 268 GLY A C 1
ATOM 2110 O O . GLY A 1 268 ? -2.060 0.662 4.558 1.00 94.94 268 GLY A O 1
ATOM 2111 N N . ILE A 1 269 ? -0.215 1.890 4.128 1.00 94.25 269 ILE A N 1
ATOM 2112 C CA . ILE A 1 269 ? 0.466 1.678 5.411 1.00 94.25 269 ILE A CA 1
ATOM 2113 C C . ILE A 1 269 ? -0.403 2.170 6.583 1.00 94.25 269 ILE A C 1
ATOM 2115 O O . ILE A 1 269 ? -0.542 1.470 7.581 1.00 94.25 269 ILE A O 1
ATOM 2119 N N . GLN A 1 270 ? -1.043 3.342 6.463 1.00 96.50 270 GLN A N 1
ATOM 2120 C CA . GLN A 1 270 ? -1.982 3.842 7.478 1.00 96.50 270 GLN A CA 1
ATOM 2121 C C . GLN A 1 270 ? -3.123 2.846 7.745 1.00 96.50 270 GLN A C 1
ATOM 2123 O O . GLN A 1 270 ? -3.418 2.555 8.900 1.00 96.50 270 GLN A O 1
ATOM 2128 N N . MET A 1 271 ? -3.739 2.288 6.697 1.00 98.19 271 MET A N 1
ATOM 2129 C CA . MET A 1 271 ? -4.824 1.310 6.837 1.00 98.19 271 MET A CA 1
ATOM 2130 C C . MET A 1 271 ? -4.336 -0.014 7.439 1.00 98.19 271 MET A C 1
ATOM 2132 O O . MET A 1 271 ? -4.955 -0.530 8.368 1.00 98.19 271 MET A O 1
ATOM 2136 N N . GLN A 1 272 ? -3.196 -0.539 6.978 1.00 97.81 272 GLN A N 1
ATOM 2137 C CA . GLN A 1 272 ? -2.583 -1.742 7.556 1.00 97.81 272 GLN A CA 1
ATOM 2138 C C . GLN A 1 272 ? -2.248 -1.554 9.048 1.00 97.81 272 GLN A C 1
ATOM 2140 O O . GLN A 1 272 ? -2.475 -2.468 9.839 1.00 97.81 272 GLN A O 1
ATOM 2145 N N . ARG A 1 273 ? -1.775 -0.365 9.451 1.00 97.19 273 ARG A N 1
ATOM 2146 C CA . ARG A 1 273 ? -1.502 0.017 10.849 1.00 97.19 273 ARG A CA 1
ATOM 2147 C C . ARG A 1 273 ? -2.770 0.025 11.702 1.00 97.19 273 ARG A C 1
ATOM 2149 O O . ARG A 1 273 ? -2.753 -0.530 12.798 1.00 97.19 273 ARG A O 1
ATOM 2156 N N . VAL A 1 274 ? -3.864 0.583 11.183 1.00 97.94 274 VAL A N 1
ATOM 2157 C CA . VAL A 1 274 ? -5.179 0.548 11.841 1.00 97.94 274 VAL A CA 1
ATOM 2158 C C . VAL A 1 274 ? -5.662 -0.894 12.025 1.00 97.94 274 VAL A C 1
ATOM 2160 O O . VAL A 1 274 ? -5.960 -1.303 13.144 1.00 97.94 274 VAL A O 1
ATOM 2163 N N . MET A 1 275 ? -5.681 -1.697 10.957 1.00 98.44 275 MET A N 1
ATOM 2164 C CA . MET A 1 275 ? -6.124 -3.099 11.020 1.00 98.44 275 MET A CA 1
ATOM 2165 C C . MET A 1 275 ? -5.267 -3.937 11.983 1.00 98.44 275 MET A C 1
ATOM 2167 O O . MET A 1 275 ? -5.802 -4.746 12.740 1.00 98.44 275 MET A O 1
ATOM 2171 N N . ALA A 1 276 ? -3.949 -3.715 12.004 1.00 97.69 276 ALA A N 1
ATOM 2172 C CA . ALA A 1 276 ? -3.039 -4.392 12.922 1.00 97.69 276 ALA A CA 1
ATOM 2173 C C . ALA A 1 276 ? -3.341 -4.074 14.397 1.00 97.69 276 ALA A C 1
ATOM 2175 O O . ALA A 1 276 ? -3.277 -4.973 15.235 1.00 97.69 276 ALA A O 1
ATOM 2176 N N . ASP A 1 277 ? -3.708 -2.831 14.727 1.00 97.81 277 ASP A N 1
ATOM 2177 C CA . ASP A 1 277 ? -4.097 -2.461 16.091 1.00 97.81 277 ASP A CA 1
ATOM 2178 C C . ASP A 1 277 ? -5.488 -2.998 16.475 1.00 97.81 277 ASP A C 1
ATOM 2180 O O . ASP A 1 277 ? -5.656 -3.495 17.590 1.00 97.81 277 ASP A O 1
ATOM 2184 N N . VAL A 1 278 ? -6.460 -3.025 15.552 1.00 98.25 278 VAL A N 1
ATOM 2185 C CA . VAL A 1 278 ? -7.742 -3.725 15.788 1.00 98.25 278 VAL A CA 1
ATOM 2186 C C . VAL A 1 278 ? -7.490 -5.193 16.139 1.00 98.25 278 VAL A C 1
ATOM 2188 O O . VAL A 1 278 ? -8.037 -5.687 17.120 1.00 98.25 278 VAL A O 1
ATOM 2191 N N . ILE A 1 279 ? -6.606 -5.878 15.411 1.00 97.31 279 ILE A N 1
ATOM 2192 C CA . ILE A 1 279 ? -6.269 -7.291 15.656 1.00 97.31 279 ILE A CA 1
ATOM 2193 C C . ILE A 1 279 ? -5.474 -7.482 16.951 1.00 97.31 279 ILE A C 1
ATOM 2195 O O . ILE A 1 279 ? -5.713 -8.438 17.683 1.00 97.31 279 ILE A O 1
ATOM 2199 N N . LYS A 1 280 ? -4.556 -6.570 17.274 1.00 96.44 280 LYS A N 1
ATOM 2200 C CA . LYS A 1 280 ? -3.794 -6.588 18.531 1.00 96.44 280 LYS A CA 1
ATOM 2201 C C . LYS A 1 280 ? -4.708 -6.487 19.757 1.00 96.44 280 LYS A C 1
ATOM 2203 O O . LYS A 1 280 ? -4.479 -7.198 20.732 1.00 96.44 280 LYS A O 1
ATOM 2208 N N . ASN A 1 281 ? -5.722 -5.622 19.712 1.00 97.44 281 ASN A N 1
ATOM 2209 C CA . ASN A 1 281 ? -6.663 -5.423 20.821 1.00 97.44 281 ASN A CA 1
ATOM 2210 C C . ASN A 1 281 ? -7.855 -6.401 20.782 1.00 97.44 281 ASN A C 1
ATOM 2212 O O . ASN A 1 281 ? -8.452 -6.679 21.819 1.00 97.44 281 ASN A O 1
ATOM 2216 N N . ILE A 1 282 ? -8.193 -6.944 19.608 1.00 97.50 282 ILE A N 1
ATOM 2217 C CA . ILE A 1 282 ? -9.282 -7.905 19.388 1.00 97.50 282 ILE A CA 1
ATOM 2218 C C . ILE A 1 282 ? -8.768 -9.058 18.496 1.00 97.50 282 ILE A C 1
ATOM 2220 O O . ILE A 1 282 ? -9.070 -9.091 17.299 1.00 97.50 282 ILE A O 1
ATOM 2224 N N . PRO A 1 283 ? -8.013 -10.042 19.025 1.00 96.00 283 PRO A N 1
ATOM 2225 C CA . PRO A 1 283 ? -7.402 -11.096 18.200 1.00 96.00 283 PRO A CA 1
ATOM 2226 C C . PRO A 1 283 ? -8.399 -11.940 17.394 1.00 96.00 283 PRO A C 1
ATOM 2228 O O . PRO A 1 283 ? -8.104 -12.356 16.275 1.00 96.00 283 PRO A O 1
ATOM 2231 N N . SER A 1 284 ? -9.615 -12.135 17.914 1.00 94.69 284 SER A N 1
ATOM 2232 C CA . SER A 1 284 ? -10.710 -12.833 17.225 1.00 94.69 284 SER A CA 1
ATOM 2233 C C . SER A 1 284 ? -11.235 -12.101 15.983 1.00 94.69 284 SER A C 1
ATOM 2235 O O . SER A 1 284 ? -11.914 -12.720 15.160 1.00 94.69 284 SER A O 1
ATOM 2237 N N . SER A 1 285 ? -10.908 -10.814 15.811 1.00 95.81 285 SER A N 1
ATOM 2238 C CA . SER A 1 285 ? -11.306 -10.024 14.640 1.00 95.81 285 SER A CA 1
ATOM 2239 C C . SER A 1 285 ? -10.498 -10.346 13.376 1.00 95.81 285 SER A C 1
ATOM 2241 O O . SER A 1 285 ? -10.951 -10.051 12.271 1.00 95.81 285 SER A O 1
ATOM 2243 N N . ALA A 1 286 ? -9.333 -10.995 13.513 1.00 95.38 286 ALA A N 1
ATOM 2244 C CA . ALA A 1 286 ? -8.402 -11.247 12.411 1.00 95.38 286 ALA A CA 1
ATOM 2245 C C . ALA A 1 286 ? -9.006 -12.056 11.249 1.00 95.38 286 ALA A C 1
ATOM 2247 O O . ALA A 1 286 ? -8.607 -11.866 10.105 1.00 95.38 286 ALA A O 1
ATOM 2248 N N . GLN A 1 287 ? -9.981 -12.927 11.525 1.00 95.19 287 GLN A N 1
ATOM 2249 C CA . GLN A 1 287 ? -10.671 -13.727 10.504 1.00 95.19 287 GLN A CA 1
ATOM 2250 C C . GLN A 1 287 ? -11.602 -12.904 9.593 1.00 95.19 287 GLN A C 1
ATOM 2252 O O . GLN A 1 287 ? -11.880 -13.319 8.472 1.00 95.19 287 GLN A O 1
ATOM 2257 N N . TYR A 1 288 ? -12.047 -11.727 10.049 1.00 97.19 288 TYR A N 1
ATOM 2258 C CA . TYR A 1 288 ? -12.946 -10.825 9.317 1.00 97.19 288 TYR A CA 1
ATOM 2259 C C . TYR A 1 288 ? -12.187 -9.737 8.537 1.00 97.19 288 TYR A C 1
ATOM 2261 O O . TYR A 1 288 ? -12.799 -8.848 7.946 1.00 97.19 288 TYR A O 1
ATOM 2269 N N . MET A 1 289 ? -10.851 -9.777 8.543 1.00 97.31 289 MET A N 1
ATOM 2270 C CA . MET A 1 289 ? -9.983 -8.767 7.941 1.00 97.31 289 MET A CA 1
ATOM 2271 C C . MET A 1 289 ? -8.964 -9.391 6.998 1.00 97.31 289 MET A C 1
ATOM 2273 O O . MET A 1 289 ? -8.203 -10.284 7.370 1.00 97.31 289 MET A O 1
ATOM 2277 N N . LYS A 1 290 ? -8.883 -8.856 5.780 1.00 97.38 290 LYS A N 1
ATOM 2278 C CA . LYS A 1 290 ? -7.917 -9.298 4.776 1.00 97.38 290 LYS A CA 1
ATOM 2279 C C . LYS A 1 290 ? -7.294 -8.102 4.075 1.00 97.38 290 LYS A C 1
ATOM 2281 O O . LYS A 1 290 ? -7.989 -7.178 3.680 1.00 97.38 290 LYS A O 1
ATOM 2286 N N . VAL A 1 291 ? -5.981 -8.132 3.885 1.00 98.44 291 VAL A N 1
ATOM 2287 C CA . VAL A 1 291 ? -5.289 -7.152 3.042 1.00 98.44 291 VAL A CA 1
ATOM 2288 C C . VAL A 1 291 ? -5.067 -7.764 1.664 1.00 98.44 291 VAL A C 1
ATOM 2290 O O . VAL A 1 291 ? -4.669 -8.926 1.551 1.00 98.44 291 VAL A O 1
ATOM 2293 N N . ARG A 1 292 ? -5.349 -6.985 0.627 1.00 98.44 292 ARG A N 1
ATOM 2294 C CA . ARG A 1 292 ? -5.184 -7.317 -0.789 1.00 98.44 292 ARG A CA 1
ATOM 2295 C C . ARG A 1 292 ? -4.244 -6.302 -1.419 1.00 98.44 292 ARG A C 1
ATOM 2297 O O . ARG A 1 292 ? -4.224 -5.149 -0.991 1.00 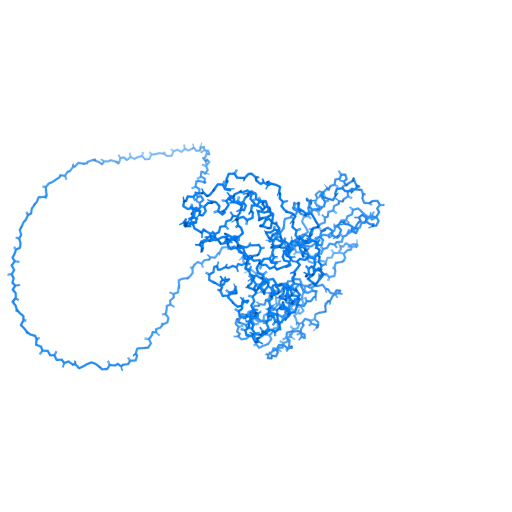98.44 292 ARG A O 1
ATOM 2304 N N . TYR A 1 293 ? -3.483 -6.707 -2.427 1.00 98.25 293 TYR A N 1
ATOM 2305 C CA . TYR A 1 293 ? -2.480 -5.829 -3.031 1.00 98.25 293 TYR A CA 1
ATOM 2306 C C . TYR A 1 293 ? -2.866 -5.379 -4.435 1.00 98.25 293 TYR A C 1
ATOM 2308 O O . TYR A 1 293 ? -3.436 -6.137 -5.220 1.00 98.25 293 TYR A O 1
ATOM 2316 N N . MET A 1 294 ? -2.525 -4.135 -4.764 1.00 97.19 294 MET A N 1
ATOM 2317 C CA . MET A 1 294 ? -2.677 -3.588 -6.109 1.00 97.19 294 MET A CA 1
ATOM 2318 C C . MET A 1 294 ? -1.385 -3.726 -6.917 1.00 97.19 294 MET A C 1
ATOM 2320 O O . MET A 1 294 ? -0.278 -3.672 -6.378 1.00 97.19 294 MET A O 1
ATOM 2324 N N . GLY A 1 295 ? -1.528 -3.913 -8.226 1.00 94.06 295 GLY A N 1
ATOM 2325 C CA . GLY A 1 295 ? -0.419 -4.181 -9.135 1.00 94.06 295 GLY A CA 1
ATOM 2326 C C . GLY A 1 295 ? -0.875 -4.962 -10.363 1.00 94.06 295 GLY A C 1
ATOM 2327 O O . GLY A 1 295 ? -2.072 -5.062 -10.635 1.00 94.06 295 GLY A O 1
ATOM 2328 N N . SER A 1 296 ? 0.086 -5.510 -11.103 1.00 91.88 296 SER A N 1
ATOM 2329 C CA . SER A 1 296 ? -0.171 -6.481 -12.173 1.00 91.88 296 SER A CA 1
ATOM 2330 C C . SER A 1 296 ? 0.972 -7.492 -12.283 1.00 91.88 296 SER A C 1
ATOM 2332 O O . SER A 1 296 ? 2.111 -7.171 -11.930 1.00 91.88 296 SER A O 1
ATOM 2334 N N . VAL A 1 297 ? 0.687 -8.696 -12.789 1.00 90.50 297 VAL A N 1
ATOM 2335 C CA . VAL A 1 297 ? 1.712 -9.627 -13.279 1.00 90.50 297 VAL A CA 1
ATOM 2336 C C . VAL A 1 297 ? 1.656 -9.642 -14.804 1.00 90.50 297 VAL A C 1
ATOM 2338 O O . VAL A 1 297 ? 0.585 -9.750 -15.394 1.00 90.50 297 VAL A O 1
ATOM 2341 N N . SER A 1 298 ? 2.813 -9.547 -15.455 1.00 85.06 298 SER A N 1
ATOM 2342 C CA . SER A 1 298 ? 2.946 -9.710 -16.904 1.00 85.06 298 SER A CA 1
ATOM 2343 C C . SER A 1 298 ? 4.279 -10.379 -17.217 1.00 85.06 298 SER A C 1
ATOM 2345 O O . SER A 1 298 ? 5.300 -10.011 -16.641 1.00 85.06 298 SER A O 1
ATOM 2347 N N . ASN A 1 299 ? 4.280 -11.388 -18.093 1.00 84.94 299 ASN A N 1
ATOM 2348 C CA . ASN A 1 299 ? 5.477 -12.149 -18.488 1.00 84.94 299 ASN A CA 1
ATOM 2349 C C . ASN A 1 299 ? 6.320 -12.678 -17.302 1.00 84.94 299 ASN A C 1
ATOM 2351 O O . ASN A 1 299 ? 7.546 -12.672 -17.356 1.00 84.94 299 ASN A O 1
ATOM 2355 N N . GLY A 1 300 ? 5.669 -13.107 -16.213 1.00 81.94 300 GLY A N 1
ATOM 2356 C CA . GLY A 1 300 ? 6.355 -13.577 -14.999 1.00 81.94 300 GLY A CA 1
ATOM 2357 C C . GLY A 1 300 ? 7.003 -12.470 -14.156 1.00 81.94 300 GLY A C 1
ATOM 2358 O O . GLY A 1 300 ? 7.789 -12.770 -13.263 1.00 81.94 300 GLY A O 1
ATOM 2359 N N . ILE A 1 301 ? 6.682 -11.198 -14.412 1.00 82.94 301 ILE A N 1
ATOM 2360 C CA . ILE A 1 301 ? 7.182 -10.038 -13.667 1.00 82.94 301 ILE A CA 1
ATOM 2361 C C . ILE A 1 301 ? 6.011 -9.361 -12.955 1.00 82.94 301 ILE A C 1
ATOM 2363 O O . ILE A 1 301 ? 5.005 -9.019 -13.579 1.00 82.94 301 ILE A O 1
ATOM 2367 N N . ILE A 1 302 ? 6.154 -9.140 -11.647 1.00 90.69 302 ILE A N 1
ATOM 2368 C CA . ILE A 1 302 ? 5.223 -8.335 -10.852 1.00 90.69 302 ILE A CA 1
ATOM 2369 C C . ILE A 1 302 ? 5.561 -6.844 -10.949 1.00 90.69 302 ILE A C 1
ATOM 2371 O O . ILE A 1 302 ? 6.726 -6.448 -10.930 1.00 90.69 302 ILE A O 1
ATOM 2375 N N . THR A 1 303 ? 4.534 -6.002 -11.020 1.00 84.12 303 THR A N 1
ATOM 2376 C CA . THR A 1 303 ? 4.655 -4.538 -11.044 1.00 84.12 303 THR A CA 1
ATOM 2377 C C . THR A 1 303 ? 3.656 -3.891 -10.088 1.00 84.12 303 THR A C 1
ATOM 2379 O O . THR A 1 303 ? 2.591 -4.445 -9.814 1.00 84.12 303 THR A O 1
ATOM 2382 N N . ALA A 1 304 ? 4.003 -2.708 -9.582 1.00 87.06 304 ALA A N 1
ATOM 2383 C CA . ALA A 1 304 ? 3.183 -1.897 -8.686 1.00 87.06 304 ALA A CA 1
ATOM 2384 C C . ALA A 1 304 ? 3.344 -0.405 -9.021 1.00 87.06 304 ALA A C 1
ATOM 2386 O O . ALA A 1 304 ? 4.245 -0.023 -9.775 1.00 87.06 304 ALA A O 1
ATOM 2387 N N . MET A 1 305 ? 2.465 0.435 -8.471 1.00 74.06 305 MET A N 1
ATOM 2388 C CA . MET A 1 305 ? 2.332 1.849 -8.847 1.00 74.06 305 MET A CA 1
ATOM 2389 C C . MET A 1 305 ? 3.588 2.678 -8.537 1.00 74.06 305 MET A C 1
ATOM 2391 O O . MET A 1 305 ? 3.901 3.597 -9.290 1.00 74.06 305 MET A O 1
ATOM 2395 N N . HIS A 1 306 ? 4.332 2.324 -7.486 1.00 75.69 306 HIS A N 1
ATOM 2396 C CA . HIS A 1 306 ? 5.568 3.003 -7.075 1.00 75.69 306 HIS A CA 1
ATOM 2397 C C . HIS A 1 306 ? 6.839 2.186 -7.400 1.00 75.69 306 HIS A C 1
ATOM 2399 O O . HIS A 1 306 ? 7.885 2.354 -6.772 1.00 75.69 306 HIS A O 1
ATOM 2405 N N . GLY A 1 307 ? 6.768 1.302 -8.403 1.00 78.19 307 GLY A N 1
ATOM 2406 C CA . GLY A 1 307 ? 7.924 0.594 -8.966 1.00 78.19 307 GLY A CA 1
ATOM 2407 C C . GLY A 1 307 ? 8.301 -0.721 -8.269 1.00 78.19 307 GLY A C 1
ATOM 2408 O O . GLY A 1 307 ? 7.581 -1.249 -7.421 1.00 78.19 307 GLY A O 1
ATOM 2409 N N . ASN A 1 308 ? 9.447 -1.291 -8.663 1.00 79.81 308 ASN A N 1
ATOM 2410 C CA . ASN A 1 308 ? 9.817 -2.669 -8.310 1.00 79.81 308 ASN A CA 1
ATOM 2411 C C . ASN A 1 308 ? 9.952 -2.903 -6.794 1.00 79.81 308 ASN A C 1
ATOM 2413 O O . ASN A 1 308 ? 9.510 -3.931 -6.297 1.00 79.81 308 ASN A O 1
ATOM 2417 N N . ALA A 1 309 ? 10.503 -1.950 -6.037 1.00 81.88 309 ALA A N 1
ATOM 2418 C CA . ALA A 1 309 ? 10.670 -2.104 -4.589 1.00 81.88 309 ALA A CA 1
ATOM 2419 C C . ALA A 1 309 ? 9.331 -2.209 -3.832 1.00 81.88 309 ALA A C 1
ATOM 2421 O O . ALA A 1 309 ? 9.288 -2.764 -2.736 1.00 81.88 309 ALA A O 1
ATOM 2422 N N . GLU A 1 310 ? 8.241 -1.666 -4.380 1.00 91.12 310 GLU A N 1
ATOM 2423 C CA . GLU A 1 310 ? 6.880 -1.884 -3.879 1.00 91.12 310 GLU A CA 1
ATOM 2424 C C . GLU A 1 310 ? 6.300 -3.205 -4.401 1.00 91.12 310 GLU A C 1
ATOM 2426 O O . GLU A 1 310 ? 5.700 -3.953 -3.638 1.00 91.12 310 GLU A O 1
ATOM 2431 N N . ALA A 1 311 ? 6.529 -3.535 -5.674 1.00 91.50 311 ALA A N 1
ATOM 2432 C CA . ALA A 1 311 ? 6.048 -4.776 -6.280 1.00 91.50 311 ALA A CA 1
ATOM 2433 C C . ALA A 1 311 ? 6.584 -6.033 -5.567 1.00 91.50 311 ALA A C 1
ATOM 2435 O O . ALA A 1 311 ? 5.819 -6.950 -5.272 1.00 91.50 311 ALA A O 1
ATOM 2436 N N . GLN A 1 312 ? 7.876 -6.053 -5.222 1.00 93.56 312 GLN A N 1
ATOM 2437 C CA . GLN A 1 312 ? 8.486 -7.155 -4.471 1.00 93.56 312 GLN A CA 1
ATOM 2438 C C . GLN A 1 312 ? 7.965 -7.244 -3.031 1.00 93.56 312 GLN A C 1
ATOM 2440 O O . GLN A 1 312 ? 7.775 -8.343 -2.517 1.00 93.56 312 GLN A O 1
ATOM 2445 N N . GLU A 1 313 ? 7.692 -6.114 -2.376 1.00 96.94 313 GLU A N 1
ATOM 2446 C CA . GLU A 1 313 ? 7.171 -6.131 -1.005 1.00 96.94 313 GLU A CA 1
ATOM 2447 C C . GLU A 1 313 ? 5.672 -6.473 -0.957 1.00 96.94 313 GLU A C 1
ATOM 2449 O O . GLU A 1 313 ? 5.244 -7.197 -0.059 1.00 96.94 313 GLU A O 1
ATOM 2454 N N . ASN A 1 314 ? 4.894 -6.094 -1.980 1.00 98.25 314 ASN A N 1
ATOM 2455 C CA . ASN A 1 314 ? 3.552 -6.639 -2.203 1.00 98.25 314 ASN A CA 1
ATOM 2456 C C . ASN A 1 314 ? 3.623 -8.175 -2.302 1.00 98.25 314 ASN A C 1
ATOM 2458 O O . ASN A 1 314 ? 2.902 -8.866 -1.586 1.00 98.25 314 ASN A O 1
ATOM 2462 N N . LEU A 1 315 ? 4.525 -8.722 -3.131 1.00 98.31 315 LEU A N 1
ATOM 2463 C CA . LEU A 1 315 ? 4.688 -10.172 -3.305 1.00 98.31 315 LEU A CA 1
ATOM 2464 C C . LEU A 1 315 ? 5.066 -10.886 -2.000 1.00 98.31 315 LEU A C 1
ATOM 2466 O O . LEU A 1 315 ? 4.489 -11.922 -1.673 1.00 98.31 315 LEU A O 1
ATOM 2470 N N . ARG A 1 316 ? 5.992 -10.314 -1.222 1.00 98.31 316 ARG A N 1
ATOM 2471 C CA . ARG A 1 316 ? 6.390 -10.841 0.092 1.00 98.31 316 ARG A CA 1
ATOM 2472 C C . ARG A 1 316 ? 5.214 -10.873 1.067 1.00 98.31 316 ARG A C 1
ATOM 2474 O O . ARG A 1 316 ? 4.958 -11.909 1.680 1.00 98.31 316 ARG A O 1
ATOM 2481 N N . GLN A 1 317 ? 4.459 -9.779 1.172 1.00 98.62 317 GLN A N 1
ATOM 2482 C CA . GLN A 1 317 ? 3.298 -9.704 2.060 1.00 98.62 317 GLN A CA 1
ATOM 2483 C C . GLN A 1 317 ? 2.148 -10.622 1.594 1.00 98.62 317 GLN A C 1
ATOM 2485 O O . GLN A 1 317 ? 1.494 -11.235 2.438 1.00 98.62 317 GLN A O 1
ATOM 2490 N N . ILE A 1 318 ? 1.956 -10.820 0.283 1.00 98.69 318 ILE A N 1
ATOM 2491 C CA . ILE A 1 318 ? 1.040 -11.829 -0.285 1.00 98.69 318 ILE A CA 1
ATOM 2492 C C . ILE A 1 318 ? 1.477 -13.251 0.100 1.00 98.69 318 ILE A C 1
ATOM 2494 O O . ILE A 1 318 ? 0.676 -14.007 0.647 1.00 98.69 318 ILE A O 1
ATOM 2498 N N . CYS A 1 319 ? 2.744 -13.610 -0.121 1.00 98.69 319 CYS A N 1
ATOM 2499 C CA . CYS A 1 319 ? 3.289 -14.921 0.245 1.00 98.69 319 CYS A CA 1
ATOM 2500 C C . CYS A 1 319 ? 3.146 -15.213 1.747 1.00 98.69 319 CYS A C 1
ATOM 2502 O O . CYS A 1 319 ? 2.738 -16.309 2.130 1.00 98.69 319 CYS A O 1
ATOM 2504 N N . LEU A 1 320 ? 3.404 -14.225 2.612 1.00 98.56 320 LEU A N 1
ATOM 2505 C CA . LEU A 1 320 ? 3.151 -14.349 4.051 1.00 98.56 320 LEU A CA 1
ATOM 2506 C C . LEU A 1 320 ? 1.664 -14.539 4.369 1.00 98.56 320 LEU A C 1
ATOM 2508 O O . LEU A 1 320 ? 1.331 -15.344 5.234 1.00 98.56 320 LEU A O 1
ATOM 2512 N N . ARG A 1 321 ? 0.767 -13.830 3.675 1.00 98.00 321 ARG A N 1
ATOM 2513 C CA . ARG A 1 321 ? -0.685 -13.934 3.875 1.00 98.00 321 ARG A CA 1
ATOM 2514 C C . ARG A 1 321 ? -1.229 -15.322 3.518 1.00 98.00 321 ARG A C 1
ATOM 2516 O O . ARG A 1 321 ? -2.152 -15.776 4.187 1.00 98.00 321 ARG A O 1
ATOM 2523 N N . GLU A 1 322 ? -0.696 -15.965 2.479 1.00 98.06 322 GLU A N 1
ATOM 2524 C CA . GLU A 1 322 ? -1.179 -17.269 1.991 1.00 98.06 322 GLU A CA 1
ATOM 2525 C C . GLU A 1 322 ? -0.465 -18.463 2.657 1.00 98.06 322 GLU A C 1
ATOM 2527 O O . GLU A 1 322 ? -1.125 -19.431 3.027 1.00 98.06 322 GLU A O 1
ATOM 2532 N N . GLU A 1 323 ? 0.861 -18.412 2.855 1.00 98.12 323 GLU A N 1
ATOM 2533 C CA . GLU A 1 323 ? 1.647 -19.559 3.355 1.00 98.12 323 GLU A CA 1
ATOM 2534 C C . GLU A 1 323 ? 2.032 -19.469 4.842 1.00 98.12 323 GLU A C 1
ATOM 2536 O O . GLU A 1 323 ? 2.347 -20.485 5.465 1.00 98.12 323 GLU A O 1
ATOM 2541 N N . GLN A 1 324 ? 2.031 -18.269 5.435 1.00 98.06 324 GLN A N 1
ATOM 2542 C CA . GLN A 1 324 ? 2.437 -18.037 6.830 1.00 98.06 324 GLN A CA 1
ATOM 2543 C C . GLN A 1 324 ? 1.485 -17.066 7.568 1.00 98.06 324 GLN A C 1
ATOM 2545 O O . GLN A 1 324 ? 1.952 -16.106 8.191 1.00 98.06 324 GLN A O 1
ATOM 2550 N N . PRO A 1 325 ? 0.151 -17.277 7.542 1.00 96.81 325 PRO A N 1
ATOM 2551 C CA . PRO A 1 325 ? -0.833 -16.266 7.953 1.00 96.81 325 PRO A CA 1
ATOM 2552 C C . PRO A 1 325 ? -0.677 -15.781 9.404 1.00 96.81 325 PRO A C 1
ATOM 2554 O O . PRO A 1 325 ? -0.928 -14.614 9.697 1.00 96.81 325 PRO A O 1
ATOM 2557 N N . THR A 1 326 ? -0.185 -16.628 10.315 1.00 96.62 326 THR A N 1
ATOM 2558 C CA . THR A 1 326 ? 0.096 -16.250 11.716 1.00 96.62 326 THR A CA 1
ATOM 2559 C C . THR A 1 326 ? 1.293 -15.303 11.876 1.00 96.62 326 THR A C 1
ATOM 2561 O O . THR A 1 326 ? 1.470 -14.716 12.942 1.00 96.62 326 THR A O 1
ATOM 2564 N N . LYS A 1 327 ? 2.120 -15.143 10.835 1.00 97.94 327 LYS A N 1
ATOM 2565 C CA . LYS A 1 327 ? 3.310 -14.274 10.795 1.00 97.94 327 LYS A CA 1
ATOM 2566 C C . LYS A 1 327 ? 3.061 -1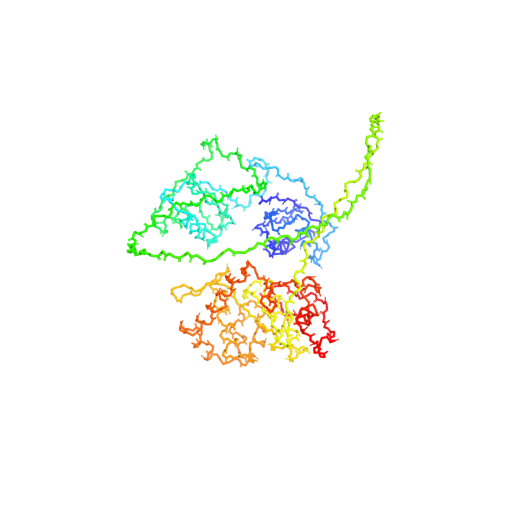2.959 10.063 1.00 97.94 327 LYS A C 1
ATOM 2568 O O . LYS A 1 327 ? 3.801 -12.004 10.277 1.00 97.94 327 LYS A O 1
ATOM 2573 N N . TYR A 1 328 ? 2.005 -12.897 9.250 1.00 98.00 328 TYR A N 1
ATOM 2574 C CA . TYR A 1 328 ? 1.650 -11.736 8.437 1.00 98.00 328 TYR A CA 1
ATOM 2575 C C . TYR A 1 328 ? 1.507 -10.450 9.273 1.00 98.00 328 TYR A C 1
ATOM 2577 O O . TYR A 1 328 ? 2.216 -9.477 9.027 1.00 98.00 328 TYR A O 1
ATOM 2585 N N . TRP A 1 329 ? 0.649 -10.442 10.300 1.00 97.25 329 TRP A N 1
ATOM 2586 C CA . TRP A 1 329 ? 0.417 -9.237 11.109 1.00 97.25 329 TRP A CA 1
ATOM 2587 C C . TRP A 1 329 ? 1.635 -8.802 11.939 1.00 97.25 329 TRP A C 1
ATOM 2589 O O . TRP A 1 329 ? 1.939 -7.607 11.910 1.00 97.25 329 TRP A O 1
ATOM 2599 N N . PRO A 1 330 ? 2.387 -9.704 12.608 1.00 97.31 330 PRO A N 1
ATOM 2600 C CA . PRO A 1 330 ? 3.681 -9.364 13.205 1.00 97.31 330 PRO A CA 1
ATOM 2601 C C . PRO A 1 330 ? 4.674 -8.747 12.207 1.00 97.31 330 PRO A C 1
ATOM 2603 O O . PRO A 1 330 ? 5.256 -7.702 12.500 1.00 97.31 330 PRO A O 1
ATOM 2606 N N . TYR A 1 331 ? 4.804 -9.332 11.009 1.00 98.25 331 TYR A N 1
ATOM 2607 C CA . TYR A 1 331 ? 5.704 -8.844 9.961 1.00 98.25 331 TYR A CA 1
ATOM 2608 C C . TYR A 1 331 ? 5.325 -7.444 9.479 1.00 98.25 331 TYR A C 1
ATOM 2610 O O . TYR A 1 331 ? 6.158 -6.541 9.516 1.00 98.25 331 TYR A O 1
ATOM 2618 N N . VAL A 1 332 ? 4.063 -7.231 9.099 1.00 97.12 332 VAL A N 1
ATOM 2619 C CA . VAL A 1 332 ? 3.584 -5.925 8.623 1.00 97.12 332 VAL A CA 1
ATOM 2620 C C . VAL A 1 332 ? 3.693 -4.874 9.735 1.00 97.12 332 VAL A C 1
ATOM 2622 O O . VAL A 1 332 ? 4.202 -3.783 9.499 1.00 97.12 332 VAL A O 1
ATOM 2625 N N . SER A 1 333 ? 3.351 -5.216 10.983 1.00 96.56 333 SER A N 1
ATOM 2626 C CA . SER A 1 333 ? 3.516 -4.322 12.148 1.00 96.56 333 SER A CA 1
ATOM 2627 C C . SER A 1 333 ? 4.970 -3.925 12.424 1.00 96.56 333 SER A C 1
ATOM 2629 O O . SER A 1 333 ? 5.221 -2.881 13.027 1.00 96.56 333 SER A O 1
ATOM 2631 N N . CYS A 1 334 ? 5.932 -4.751 12.013 1.00 97.12 334 CYS A N 1
ATOM 2632 C CA . CYS A 1 334 ? 7.349 -4.418 12.046 1.00 97.12 334 CYS A CA 1
ATOM 2633 C C . CYS A 1 334 ? 7.742 -3.554 10.833 1.00 97.12 334 CYS A C 1
ATOM 2635 O O . CYS A 1 334 ? 8.325 -2.486 11.018 1.00 97.12 334 CYS A O 1
ATOM 2637 N N . GLN A 1 335 ? 7.372 -3.961 9.613 1.00 95.31 335 GLN A N 1
ATOM 2638 C CA . GLN A 1 335 ? 7.747 -3.281 8.367 1.00 95.31 335 GLN A CA 1
ATOM 2639 C C . GLN A 1 335 ? 7.244 -1.832 8.326 1.00 95.31 335 GLN A C 1
ATOM 2641 O O . GLN A 1 335 ? 7.983 -0.930 7.943 1.00 95.31 335 GLN A O 1
ATOM 2646 N N . MET A 1 336 ? 6.038 -1.568 8.833 1.00 95.12 336 MET A N 1
ATOM 2647 C CA . MET A 1 336 ? 5.461 -0.220 8.864 1.00 95.12 336 MET A CA 1
ATOM 2648 C C . MET A 1 336 ? 6.201 0.764 9.791 1.00 95.12 336 MET A C 1
ATOM 2650 O O . MET A 1 336 ? 5.852 1.947 9.818 1.00 95.12 336 MET A O 1
ATOM 2654 N N . LYS A 1 337 ? 7.218 0.323 10.546 1.00 92.19 337 LYS A N 1
ATOM 2655 C CA . LYS A 1 337 ? 8.019 1.193 11.424 1.00 92.19 337 LYS A CA 1
ATOM 2656 C C . LYS A 1 337 ? 9.072 2.020 10.692 1.00 92.19 337 LYS A C 1
ATOM 2658 O O . LYS A 1 337 ? 9.467 3.061 11.210 1.00 92.19 337 LYS A O 1
ATOM 2663 N N . GLY A 1 338 ? 9.506 1.597 9.505 1.00 84.12 338 GLY A N 1
ATOM 2664 C CA . GLY A 1 338 ? 10.551 2.281 8.745 1.00 84.12 338 GLY A CA 1
ATOM 2665 C C . GLY A 1 338 ? 10.661 1.773 7.311 1.00 84.12 338 GLY A C 1
ATOM 2666 O O . GLY A 1 338 ? 10.298 0.641 7.013 1.00 84.12 338 GLY A O 1
ATOM 2667 N N . SER A 1 339 ? 11.207 2.595 6.417 1.00 78.88 339 SER A N 1
ATOM 2668 C CA . SER A 1 339 ? 11.593 2.121 5.084 1.00 78.88 339 SER A CA 1
ATOM 2669 C C . SER A 1 339 ? 12.791 1.160 5.182 1.00 78.88 339 SER A C 1
ATOM 2671 O O . SER A 1 339 ? 13.609 1.283 6.097 1.00 78.88 339 SER A O 1
ATOM 2673 N N . GLY A 1 340 ? 12.910 0.207 4.252 1.00 81.25 340 GLY A N 1
ATOM 2674 C CA . GLY A 1 340 ? 14.045 -0.727 4.193 1.00 81.25 340 GLY A CA 1
ATOM 2675 C C . GLY A 1 340 ? 14.021 -1.846 5.246 1.00 81.25 340 GLY A C 1
ATOM 2676 O O . GLY A 1 340 ? 15.045 -2.481 5.493 1.00 81.25 340 GLY A O 1
ATOM 2677 N N . GLN A 1 341 ? 12.885 -2.061 5.916 1.00 86.81 341 GLN A N 1
ATOM 2678 C CA . GLN A 1 341 ? 12.743 -3.031 7.010 1.00 86.81 341 GLN A CA 1
ATOM 2679 C C . GLN A 1 341 ? 12.344 -4.441 6.545 1.00 86.81 341 GLN A C 1
ATOM 2681 O O . GLN A 1 341 ? 12.167 -5.330 7.375 1.00 86.81 341 GLN A O 1
ATOM 2686 N N . GLU A 1 342 ? 12.204 -4.672 5.239 1.00 89.12 342 GLU A N 1
ATOM 2687 C CA . GLU A 1 342 ? 11.557 -5.860 4.674 1.00 89.12 342 GLU A CA 1
ATOM 2688 C C . GLU A 1 342 ? 12.244 -7.154 5.141 1.00 89.12 342 GLU A C 1
ATOM 2690 O O . GLU A 1 342 ? 11.600 -8.020 5.725 1.00 89.12 342 GLU A O 1
ATOM 2695 N N . VAL A 1 343 ? 13.566 -7.270 4.980 1.00 92.69 343 VAL A N 1
ATOM 2696 C CA . VAL A 1 343 ? 14.328 -8.446 5.453 1.00 92.69 343 VAL A CA 1
ATOM 2697 C C . VAL A 1 343 ? 14.545 -8.410 6.972 1.00 92.69 343 VAL A C 1
ATOM 2699 O O . VAL A 1 343 ? 14.463 -9.440 7.641 1.00 92.69 343 VAL A O 1
ATOM 2702 N N . ALA A 1 344 ? 14.778 -7.223 7.543 1.00 95.38 344 ALA A N 1
ATOM 2703 C CA . ALA A 1 344 ? 15.045 -7.050 8.974 1.00 95.38 344 ALA A CA 1
ATOM 2704 C C . ALA A 1 344 ? 13.875 -7.522 9.859 1.00 95.38 344 ALA A C 1
ATOM 2706 O O . ALA A 1 344 ? 14.094 -8.030 10.960 1.00 95.38 344 ALA A O 1
ATOM 2707 N N . CYS A 1 345 ? 12.642 -7.409 9.359 1.00 97.38 345 CYS A N 1
ATOM 2708 C CA . CYS A 1 345 ? 11.425 -7.795 10.062 1.00 97.38 345 CYS A CA 1
ATOM 2709 C C . CYS A 1 345 ? 11.068 -9.282 9.994 1.00 97.38 345 CYS A C 1
ATOM 2711 O O . CYS A 1 345 ? 10.183 -9.705 10.741 1.00 97.38 345 CYS A O 1
ATOM 2713 N N . GLU A 1 346 ? 11.744 -10.097 9.179 1.00 97.69 346 GLU A N 1
ATOM 2714 C CA . GLU A 1 346 ? 11.448 -11.533 9.080 1.00 97.69 346 GLU A CA 1
ATOM 2715 C C . GLU A 1 346 ? 11.692 -12.257 10.414 1.00 97.69 346 GLU A C 1
ATOM 2717 O O . GLU A 1 346 ? 10.771 -12.827 11.008 1.00 97.69 346 GLU A O 1
ATOM 2722 N N . LYS A 1 347 ? 12.924 -12.181 10.933 1.00 96.75 347 LYS A N 1
ATOM 2723 C CA . LYS A 1 347 ? 13.333 -12.897 12.150 1.00 96.75 347 LYS A CA 1
ATOM 2724 C C . LYS A 1 347 ? 12.573 -12.444 13.413 1.00 96.75 347 LYS A C 1
ATOM 2726 O O . LYS A 1 347 ? 12.085 -13.327 14.118 1.00 96.75 347 LYS A O 1
ATOM 2731 N N . PRO A 1 348 ? 12.406 -11.136 13.717 1.00 97.38 348 PRO A N 1
ATOM 2732 C CA . PRO A 1 348 ? 11.630 -10.690 14.882 1.00 97.38 348 PRO A CA 1
ATOM 2733 C C . PRO A 1 348 ? 10.156 -11.108 14.831 1.00 97.38 348 PRO A C 1
ATOM 2735 O O . PRO A 1 348 ? 9.542 -11.331 15.870 1.00 97.38 348 PRO A O 1
ATOM 2738 N N . SER A 1 349 ? 9.600 -11.250 13.626 1.00 97.81 349 SER A N 1
ATOM 2739 C CA . SER A 1 349 ? 8.204 -11.646 13.404 1.00 97.81 349 SER A CA 1
ATOM 2740 C C . SER A 1 349 ? 8.013 -13.165 13.325 1.00 97.81 349 SER A C 1
ATOM 2742 O O . SER A 1 349 ? 6.892 -13.645 13.153 1.00 97.81 349 SER A O 1
ATOM 2744 N N . GLY A 1 350 ? 9.098 -13.937 13.454 1.00 98.06 350 GLY A N 1
ATOM 2745 C CA . GLY A 1 350 ? 9.087 -15.396 13.387 1.00 98.06 350 GLY A CA 1
ATOM 2746 C C . GLY A 1 350 ? 8.706 -15.947 12.012 1.00 98.06 350 GLY A C 1
ATOM 2747 O O . GLY A 1 350 ? 8.071 -17.003 11.955 1.00 98.06 350 GLY A O 1
ATOM 2748 N N . VAL A 1 351 ? 9.039 -15.220 10.940 1.00 98.69 351 VAL A N 1
ATOM 2749 C CA . VAL A 1 351 ? 8.889 -15.658 9.545 1.00 98.69 351 VAL A CA 1
ATOM 2750 C C . VAL A 1 351 ? 9.909 -16.751 9.231 1.00 98.69 351 VAL A C 1
ATOM 2752 O O . VAL A 1 351 ? 11.087 -16.639 9.565 1.00 98.69 351 VAL A O 1
ATOM 2755 N N . ASP A 1 352 ? 9.461 -17.791 8.533 1.00 98.50 352 ASP A N 1
ATOM 2756 C CA . ASP A 1 352 ? 10.330 -18.745 7.850 1.00 98.50 352 ASP A CA 1
ATOM 2757 C C . ASP A 1 352 ? 10.832 -18.099 6.547 1.00 98.50 352 ASP A C 1
ATOM 2759 O O . ASP A 1 352 ? 10.130 -18.079 5.528 1.00 98.50 352 ASP A O 1
ATOM 2763 N N . SER A 1 353 ? 12.031 -17.512 6.614 1.00 97.94 353 SER A N 1
ATOM 2764 C CA . SER A 1 353 ? 12.705 -16.824 5.503 1.00 97.94 353 SER A CA 1
ATOM 2765 C C . SER A 1 353 ? 12.891 -17.710 4.273 1.00 97.94 353 SER A C 1
ATOM 2767 O O . SER A 1 353 ? 12.782 -17.233 3.142 1.00 97.94 353 SER A O 1
ATOM 2769 N N . SER A 1 354 ? 13.139 -19.006 4.477 1.00 97.75 354 SER A N 1
ATOM 2770 C CA . SER A 1 354 ? 13.348 -19.973 3.397 1.00 97.75 354 SER A CA 1
ATOM 2771 C C . SER A 1 354 ? 12.048 -20.235 2.640 1.00 97.75 354 SER A C 1
ATOM 2773 O O . SER A 1 354 ? 12.038 -20.172 1.410 1.00 97.75 354 SER A O 1
ATOM 2775 N N . LYS A 1 355 ? 10.931 -20.447 3.352 1.00 98.25 355 LYS A N 1
ATOM 2776 C CA . LYS A 1 355 ? 9.604 -20.570 2.721 1.00 98.25 355 LYS A CA 1
ATOM 2777 C C . LYS A 1 355 ? 9.179 -19.285 2.024 1.00 98.25 355 LYS A C 1
ATOM 2779 O O . LYS A 1 355 ? 8.721 -19.348 0.886 1.00 98.25 355 LYS A O 1
ATOM 2784 N N . LEU A 1 356 ? 9.374 -18.128 2.665 1.00 98.31 356 LEU A N 1
ATOM 2785 C CA . LEU A 1 356 ? 9.050 -16.835 2.059 1.00 98.31 356 LEU A CA 1
ATOM 2786 C C . LEU A 1 356 ? 9.831 -16.628 0.754 1.00 98.31 356 LEU A C 1
ATOM 2788 O O . LEU A 1 356 ? 9.229 -16.348 -0.279 1.00 98.31 356 LEU A O 1
ATOM 2792 N N . SER A 1 357 ? 11.148 -16.840 0.784 1.00 96.69 357 SER A N 1
ATOM 2793 C CA . SER A 1 357 ? 12.010 -16.718 -0.397 1.00 96.69 357 SER A CA 1
ATOM 2794 C C . SER A 1 357 ? 11.600 -17.685 -1.507 1.00 96.69 357 SER A C 1
ATOM 2796 O O . SER A 1 357 ? 11.553 -17.288 -2.667 1.00 96.69 357 SER A O 1
ATOM 2798 N N . ALA A 1 358 ? 11.248 -18.928 -1.159 1.00 97.69 358 ALA A N 1
ATOM 2799 C CA . ALA A 1 358 ? 10.774 -19.921 -2.119 1.00 97.69 358 ALA A CA 1
ATOM 2800 C C . ALA A 1 358 ? 9.416 -19.552 -2.739 1.00 97.69 358 ALA A C 1
ATOM 2802 O O . ALA A 1 358 ? 9.202 -19.843 -3.907 1.00 97.69 358 ALA A O 1
ATOM 2803 N N . CYS A 1 359 ? 8.490 -18.943 -1.991 1.00 98.31 359 CYS A N 1
ATOM 2804 C CA . CYS A 1 359 ? 7.222 -18.461 -2.550 1.00 98.31 359 CYS A CA 1
ATOM 2805 C C . CYS A 1 359 ? 7.440 -17.264 -3.489 1.00 98.31 359 CYS A C 1
ATOM 2807 O O . CYS A 1 359 ? 6.884 -17.230 -4.584 1.00 98.31 359 CYS A O 1
ATOM 2809 N N . VAL A 1 360 ? 8.286 -16.309 -3.089 1.00 94.94 360 VAL A N 1
ATOM 2810 C CA . VAL A 1 360 ? 8.567 -15.076 -3.847 1.00 94.94 360 VAL A CA 1
ATOM 2811 C C . VAL A 1 360 ? 9.290 -15.355 -5.171 1.00 94.94 360 VAL A C 1
ATOM 2813 O O . VAL A 1 360 ? 9.020 -14.674 -6.157 1.00 94.94 360 VAL A O 1
ATOM 2816 N N . SER A 1 361 ? 10.180 -16.351 -5.227 1.00 89.81 361 SER A N 1
ATOM 2817 C CA . SER A 1 361 ? 10.908 -16.717 -6.455 1.00 89.81 361 SER A CA 1
ATOM 2818 C C . SER A 1 361 ? 10.130 -17.633 -7.411 1.00 89.81 361 SER A C 1
ATOM 2820 O O . SER A 1 361 ? 10.552 -17.830 -8.551 1.00 89.81 361 SER A O 1
ATOM 2822 N N . ASP A 1 362 ? 8.995 -18.185 -6.977 1.00 89.50 362 ASP A N 1
ATOM 2823 C CA . ASP A 1 362 ? 8.218 -19.172 -7.722 1.00 89.50 362 ASP A CA 1
ATOM 2824 C C . ASP A 1 362 ? 7.070 -18.513 -8.502 1.00 89.50 362 ASP A C 1
ATOM 2826 O O . ASP A 1 362 ? 6.009 -18.174 -7.966 1.00 89.50 362 ASP A O 1
ATOM 2830 N N . VAL A 1 363 ? 7.278 -18.370 -9.814 1.00 83.31 363 VAL A N 1
ATOM 2831 C CA . VAL A 1 363 ? 6.306 -17.780 -10.749 1.00 83.31 363 VAL A CA 1
ATOM 2832 C C . VAL A 1 363 ? 4.989 -18.560 -10.842 1.00 83.31 363 VAL A C 1
ATOM 2834 O O . VAL A 1 363 ? 3.973 -17.986 -11.227 1.00 83.31 363 VAL A O 1
ATOM 2837 N N . SER A 1 364 ? 4.977 -19.846 -10.479 1.00 89.50 364 SER A N 1
ATOM 2838 C CA . SER A 1 364 ? 3.765 -20.677 -10.485 1.00 89.50 364 SER A CA 1
ATOM 2839 C C . SER A 1 364 ? 2.949 -20.558 -9.192 1.00 89.50 364 SER A C 1
ATOM 2841 O O . SER A 1 364 ? 1.790 -20.976 -9.153 1.00 89.50 364 SER A O 1
ATOM 2843 N N . ARG A 1 365 ? 3.532 -19.953 -8.147 1.00 94.69 365 ARG A N 1
ATOM 2844 C CA . ARG A 1 365 ? 2.988 -19.919 -6.785 1.00 94.69 365 ARG A CA 1
ATOM 2845 C C . ARG A 1 365 ? 2.821 -18.500 -6.255 1.00 94.69 365 ARG A C 1
ATOM 2847 O O . ARG A 1 365 ? 1.689 -18.028 -6.178 1.00 94.69 365 ARG A O 1
ATOM 2854 N N . GLY A 1 366 ? 3.910 -17.784 -5.971 1.00 96.81 366 GLY A N 1
ATOM 2855 C CA . GLY A 1 366 ? 3.850 -16.413 -5.453 1.00 96.81 366 GLY A CA 1
ATOM 2856 C C . GLY A 1 366 ? 3.130 -15.465 -6.410 1.00 96.81 366 GLY A C 1
ATOM 2857 O O . GLY A 1 366 ? 2.207 -14.751 -6.016 1.00 96.81 366 GLY A O 1
ATOM 2858 N N . LEU A 1 367 ? 3.483 -15.512 -7.698 1.00 95.50 367 LEU A N 1
ATOM 2859 C CA . LEU A 1 367 ? 2.809 -14.694 -8.712 1.00 95.50 367 LEU A CA 1
ATOM 2860 C C . LEU A 1 367 ? 1.371 -15.150 -8.985 1.00 95.50 367 LEU A C 1
ATOM 2862 O O . LEU A 1 367 ? 0.528 -14.312 -9.289 1.00 95.50 367 LEU A O 1
ATOM 2866 N N . ALA A 1 368 ? 1.054 -16.436 -8.811 1.00 96.25 368 ALA A N 1
ATOM 2867 C CA . ALA A 1 368 ? -0.322 -16.926 -8.903 1.00 96.25 368 ALA A CA 1
ATOM 2868 C C . ALA A 1 368 ? -1.193 -16.442 -7.727 1.00 96.25 368 ALA A C 1
ATOM 2870 O O . ALA A 1 368 ? -2.390 -16.207 -7.903 1.00 96.25 368 ALA A O 1
ATOM 2871 N N . TYR A 1 369 ? -0.618 -16.246 -6.536 1.00 98.00 369 TYR A N 1
ATOM 2872 C CA . TYR A 1 369 ? -1.295 -15.555 -5.435 1.00 98.00 369 TYR A CA 1
ATOM 2873 C C . TYR A 1 369 ? -1.473 -14.059 -5.725 1.00 98.00 369 TYR A C 1
ATOM 2875 O O . TYR A 1 369 ? -2.563 -13.530 -5.518 1.00 98.00 369 TYR A O 1
ATOM 2883 N N . ALA A 1 370 ? -0.443 -13.391 -6.255 1.00 97.50 370 ALA A N 1
ATOM 2884 C CA . ALA A 1 370 ? -0.523 -11.976 -6.622 1.00 97.50 370 ALA A CA 1
ATOM 2885 C C . ALA A 1 370 ? -1.579 -11.717 -7.709 1.00 97.50 370 ALA A C 1
ATOM 2887 O O . ALA A 1 370 ? -2.394 -10.810 -7.565 1.00 97.50 370 ALA A O 1
ATOM 2888 N N . GLN A 1 371 ? -1.639 -12.562 -8.744 1.00 96.38 371 GLN A N 1
ATOM 2889 C CA . GLN A 1 371 ? -2.633 -12.450 -9.812 1.00 96.38 371 GLN A CA 1
ATOM 2890 C C . GLN A 1 371 ? -4.071 -12.520 -9.274 1.00 96.38 371 GLN A C 1
ATOM 2892 O O . GLN A 1 371 ? -4.904 -11.728 -9.697 1.00 96.38 371 GLN A O 1
ATOM 2897 N N . LYS A 1 372 ? -4.353 -13.371 -8.275 1.00 96.19 372 LYS A N 1
ATOM 2898 C CA . LYS A 1 372 ? -5.681 -13.439 -7.633 1.00 96.19 372 LYS A CA 1
ATOM 2899 C C . LYS A 1 372 ? -6.078 -12.135 -6.937 1.00 96.19 372 LYS A C 1
ATOM 2901 O O . LYS A 1 372 ? -7.256 -11.788 -6.948 1.00 96.19 372 LYS A O 1
ATOM 2906 N N . ASP A 1 373 ? -5.133 -11.426 -6.319 1.00 97.31 373 ASP A N 1
ATOM 2907 C CA . ASP A 1 373 ? -5.398 -10.094 -5.757 1.00 97.31 373 ASP A CA 1
ATOM 2908 C C . ASP A 1 373 ? -5.588 -9.062 -6.888 1.00 97.31 373 ASP A C 1
ATOM 2910 O O . ASP A 1 373 ? -6.439 -8.177 -6.787 1.00 97.31 373 ASP A O 1
ATOM 2914 N N . PHE A 1 374 ? -4.863 -9.212 -8.000 1.00 95.00 374 PHE A N 1
ATOM 2915 C CA . PHE A 1 374 ? -4.919 -8.295 -9.139 1.00 95.00 374 PHE A CA 1
ATOM 2916 C C . PHE A 1 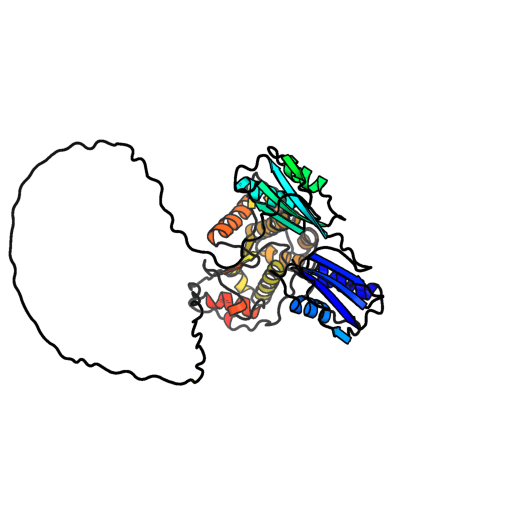374 ? -6.189 -8.411 -9.988 1.00 95.00 374 PHE A C 1
ATOM 2918 O O . PHE A 1 374 ? -6.756 -7.382 -10.356 1.00 95.00 374 PHE A O 1
ATOM 2925 N N . ASP A 1 375 ? -6.706 -9.619 -10.208 1.00 94.38 375 ASP A N 1
ATOM 2926 C CA . ASP A 1 375 ? -7.990 -9.850 -10.886 1.00 94.38 375 ASP A CA 1
ATOM 2927 C C . ASP A 1 375 ? -9.157 -9.197 -10.117 1.00 94.38 375 ASP A C 1
ATOM 2929 O O . ASP A 1 375 ? -10.101 -8.654 -10.704 1.00 94.38 375 ASP A O 1
ATOM 2933 N N . LEU A 1 376 ? -9.076 -9.188 -8.779 1.00 95.12 376 LEU A N 1
ATOM 2934 C CA . LEU A 1 376 ? -10.063 -8.538 -7.915 1.00 95.12 376 LEU A CA 1
ATOM 2935 C C . LEU A 1 376 ? -10.014 -7.004 -8.004 1.00 95.12 376 LEU A C 1
ATOM 2937 O O . LEU A 1 376 ? -11.062 -6.370 -7.864 1.00 95.12 376 LEU A O 1
ATOM 2941 N N . ASN A 1 377 ? -8.859 -6.401 -8.321 1.00 90.94 377 ASN A N 1
ATOM 2942 C CA . ASN A 1 377 ? -8.777 -4.954 -8.556 1.00 90.94 377 ASN A CA 1
ATOM 2943 C C . ASN A 1 377 ? -9.654 -4.526 -9.735 1.00 90.94 377 ASN A C 1
ATOM 2945 O O . ASN A 1 377 ? -10.371 -3.532 -9.641 1.00 90.94 377 ASN A O 1
ATOM 2949 N N . SER A 1 378 ? -9.639 -5.297 -10.827 1.00 84.38 378 SER A N 1
ATOM 2950 C CA . SER A 1 378 ? -10.511 -5.053 -11.979 1.00 84.38 378 SER A CA 1
ATOM 2951 C C . SER A 1 378 ? -11.981 -5.304 -11.640 1.00 84.38 378 SER A C 1
ATOM 2953 O O . SER A 1 378 ? -12.828 -4.483 -11.990 1.00 84.38 378 SER A O 1
ATOM 2955 N N . LYS A 1 379 ? -12.289 -6.386 -10.907 1.00 91.88 379 LYS A N 1
ATOM 2956 C CA . LYS A 1 379 ? -13.659 -6.714 -10.468 1.00 91.88 379 LYS A CA 1
ATOM 2957 C C . LYS A 1 379 ? -14.302 -5.581 -9.660 1.00 91.88 379 LYS A C 1
ATOM 2959 O O . LYS A 1 379 ? -15.462 -5.251 -9.897 1.00 91.88 379 LYS A O 1
ATOM 2964 N N . TYR A 1 380 ? -13.566 -5.010 -8.707 1.00 91.69 380 TYR A N 1
ATOM 2965 C CA . TYR A 1 380 ? -14.067 -3.980 -7.791 1.00 91.69 380 TYR A CA 1
ATOM 2966 C C . TYR A 1 380 ? -13.674 -2.548 -8.189 1.00 91.69 380 TYR A C 1
ATOM 2968 O O . TYR A 1 380 ? -13.893 -1.624 -7.413 1.00 91.69 380 TYR A O 1
ATOM 2976 N N . GLN A 1 381 ? -13.115 -2.352 -9.390 1.00 88.75 381 GLN A N 1
ATOM 2977 C CA . GLN A 1 381 ? -12.706 -1.045 -9.929 1.00 88.75 381 GLN A CA 1
ATOM 2978 C C . GLN A 1 381 ? -11.778 -0.255 -8.983 1.00 88.75 381 GLN A C 1
ATOM 2980 O O . GLN A 1 381 ? -11.906 0.961 -8.827 1.00 88.75 381 GLN A O 1
ATOM 2985 N N . ILE A 1 382 ? -10.833 -0.953 -8.348 1.00 90.62 382 ILE A N 1
ATOM 2986 C CA . ILE A 1 382 ? -9.914 -0.385 -7.359 1.00 90.62 382 ILE A CA 1
ATOM 2987 C C . ILE A 1 382 ? -8.946 0.594 -8.041 1.00 90.62 382 ILE A C 1
ATOM 2989 O O . ILE A 1 382 ? -8.095 0.195 -8.835 1.00 90.62 382 ILE A O 1
ATOM 2993 N N . GLN A 1 383 ? -9.057 1.881 -7.702 1.00 84.06 383 GLN A N 1
ATOM 2994 C CA . GLN A 1 383 ? -8.253 2.966 -8.293 1.00 84.06 383 GLN A CA 1
ATOM 2995 C C . GLN A 1 383 ? -7.222 3.576 -7.331 1.00 84.06 383 GLN A C 1
ATOM 2997 O O . GLN A 1 383 ? -6.356 4.334 -7.767 1.00 84.06 383 GLN A O 1
ATOM 3002 N N . GLY A 1 384 ? -7.286 3.265 -6.032 1.00 84.62 384 GLY A N 1
ATOM 3003 C CA . GLY A 1 384 ? -6.415 3.872 -5.028 1.00 84.62 384 GLY A CA 1
ATOM 3004 C C . GLY A 1 384 ? -6.223 3.023 -3.774 1.00 84.62 384 GLY A C 1
ATOM 3005 O O . GLY A 1 384 ? -7.025 2.145 -3.463 1.00 84.62 384 GLY A O 1
ATOM 3006 N N . SER A 1 385 ? -5.143 3.319 -3.052 1.00 93.00 385 SER A N 1
ATOM 3007 C CA . SER A 1 385 ? -4.747 2.659 -1.808 1.00 93.00 385 SER A CA 1
ATOM 3008 C C . SER A 1 385 ? -4.927 3.629 -0.626 1.00 93.00 385 SER A C 1
ATOM 3010 O O . SER A 1 385 ? -4.295 4.688 -0.645 1.00 93.00 385 SER A O 1
ATOM 3012 N N . PRO A 1 386 ? -5.706 3.295 0.420 1.00 97.44 386 PRO A N 1
ATOM 3013 C CA . PRO A 1 386 ? -6.544 2.111 0.544 1.00 97.44 386 PRO A CA 1
ATOM 3014 C C . PRO A 1 386 ? -7.850 2.256 -0.254 1.00 97.44 386 PRO A C 1
ATOM 3016 O O . PRO A 1 386 ? -8.377 3.357 -0.396 1.00 97.44 386 PRO A O 1
ATOM 3019 N N . THR A 1 387 ? -8.417 1.131 -0.681 1.00 97.31 387 THR A N 1
ATOM 3020 C CA . THR A 1 387 ? -9.853 1.003 -0.972 1.00 97.31 387 THR A CA 1
ATOM 3021 C C . THR A 1 387 ? -10.417 -0.130 -0.124 1.00 97.31 387 THR A C 1
ATOM 3023 O O . THR A 1 387 ? -9.813 -1.200 -0.053 1.00 97.31 387 THR A O 1
ATOM 3026 N N . LEU A 1 388 ? -11.560 0.089 0.526 1.00 97.94 388 LEU A N 1
ATOM 3027 C CA . LEU A 1 388 ? -12.202 -0.908 1.381 1.00 97.94 388 LEU A CA 1
ATOM 3028 C C . LEU A 1 388 ? -13.390 -1.565 0.677 1.00 97.94 388 LEU A C 1
ATOM 3030 O O . LEU A 1 388 ? -14.287 -0.877 0.192 1.00 97.94 388 LEU A O 1
ATOM 3034 N N . ILE A 1 389 ? -13.417 -2.897 0.677 1.00 97.38 389 ILE A N 1
ATOM 3035 C CA . ILE A 1 389 ? -14.533 -3.715 0.201 1.00 97.38 389 ILE A CA 1
ATOM 3036 C C . ILE A 1 389 ? -15.053 -4.547 1.378 1.00 97.38 389 ILE A C 1
ATOM 3038 O O . ILE A 1 389 ? -14.324 -5.370 1.923 1.00 97.38 389 ILE A O 1
ATOM 3042 N N . LEU A 1 390 ? -16.314 -4.363 1.761 1.00 97.00 390 LEU A N 1
ATOM 3043 C CA . LEU A 1 390 ? -17.005 -5.166 2.769 1.00 97.00 390 LEU A CA 1
ATOM 3044 C C . LEU A 1 390 ? -18.045 -6.035 2.061 1.00 97.00 390 LEU A C 1
ATOM 3046 O O . LEU A 1 390 ? -18.922 -5.511 1.375 1.00 97.00 390 LEU A O 1
ATOM 3050 N N . ASN A 1 391 ? -17.938 -7.359 2.194 1.00 94.19 391 ASN A N 1
ATOM 3051 C CA . ASN A 1 391 ? -18.874 -8.314 1.578 1.00 94.19 391 ASN A CA 1
ATOM 3052 C C . ASN A 1 391 ? -19.074 -8.108 0.060 1.00 94.19 391 ASN A C 1
ATOM 3054 O O . ASN A 1 391 ? -20.168 -8.265 -0.474 1.00 94.19 391 ASN A O 1
ATOM 3058 N N . GLY A 1 392 ? -18.002 -7.742 -0.651 1.00 93.00 392 GLY A N 1
ATOM 3059 C CA . GLY A 1 392 ? -18.031 -7.491 -2.096 1.00 93.00 392 GLY A CA 1
ATOM 3060 C C . GLY A 1 392 ? -18.564 -6.114 -2.514 1.00 93.00 392 GLY A C 1
ATOM 3061 O O . GLY A 1 392 ? -18.612 -5.843 -3.713 1.00 93.00 392 GLY A O 1
ATOM 3062 N N . GLN A 1 393 ? -18.921 -5.238 -1.569 1.00 93.62 393 GLN A N 1
ATOM 3063 C CA . GLN A 1 393 ? -19.345 -3.860 -1.832 1.00 93.62 393 GLN A CA 1
ATOM 3064 C C . GLN A 1 393 ? -18.316 -2.848 -1.317 1.00 93.62 393 GLN A C 1
ATOM 3066 O O . GLN A 1 393 ? -17.755 -3.017 -0.237 1.00 93.62 393 GLN A O 1
ATOM 3071 N N . GLN A 1 394 ? -18.066 -1.780 -2.076 1.00 93.69 394 GLN A N 1
ATOM 3072 C CA . GLN A 1 394 ? -17.136 -0.731 -1.660 1.00 93.69 394 GLN A CA 1
ATOM 3073 C C . GLN A 1 394 ? -17.719 0.096 -0.509 1.00 93.69 394 GLN A C 1
ATOM 3075 O O . GLN A 1 394 ? -18.858 0.559 -0.576 1.00 93.69 394 GLN A O 1
ATOM 3080 N N . VAL A 1 395 ? -16.919 0.300 0.537 1.00 93.62 395 VAL A N 1
ATOM 3081 C CA . VAL A 1 395 ? -17.267 1.085 1.727 1.00 93.62 395 VAL A CA 1
ATOM 3082 C C . VAL A 1 395 ? -16.224 2.173 1.977 1.00 93.62 395 VAL A C 1
ATOM 3084 O O . VAL A 1 395 ? -15.118 2.129 1.444 1.00 93.62 395 VAL A O 1
ATOM 3087 N N . SER A 1 396 ? -16.584 3.164 2.792 1.00 89.50 396 SER A N 1
ATOM 3088 C CA . SER A 1 396 ? -15.702 4.260 3.199 1.00 89.50 396 SER A CA 1
ATOM 3089 C C . SER A 1 396 ? -15.554 4.263 4.714 1.00 89.50 396 SER A C 1
ATOM 3091 O O . SER A 1 396 ? -16.551 4.357 5.433 1.00 89.50 396 SER A O 1
ATOM 3093 N N . GLU A 1 397 ? -14.318 4.206 5.205 1.00 88.00 397 GLU A N 1
ATOM 3094 C CA . GLU A 1 397 ? -13.991 4.336 6.627 1.00 88.00 397 GLU A CA 1
ATOM 3095 C C . GLU A 1 397 ? -14.401 5.704 7.197 1.00 88.00 397 GLU A C 1
ATOM 3097 O O . GLU A 1 397 ? -14.719 5.828 8.380 1.00 88.00 397 GLU A O 1
ATOM 3102 N N . PHE A 1 398 ? -14.481 6.735 6.350 1.00 87.44 398 PHE A N 1
ATOM 3103 C CA . PHE A 1 398 ? -14.907 8.078 6.749 1.00 87.44 398 PHE A CA 1
ATOM 3104 C C . PHE A 1 398 ? -16.377 8.132 7.185 1.00 87.44 398 PHE A C 1
ATOM 3106 O O . PHE A 1 398 ? -16.719 8.963 8.022 1.00 87.44 398 PHE A O 1
ATOM 3113 N N . ASN A 1 399 ? -17.214 7.185 6.742 1.00 85.94 399 ASN A N 1
ATOM 3114 C CA . ASN A 1 399 ? -18.588 7.034 7.239 1.00 85.94 399 ASN A CA 1
ATOM 3115 C C . ASN A 1 399 ? -18.645 6.544 8.704 1.00 85.94 399 ASN A C 1
ATOM 3117 O O . ASN A 1 399 ? -19.711 6.566 9.313 1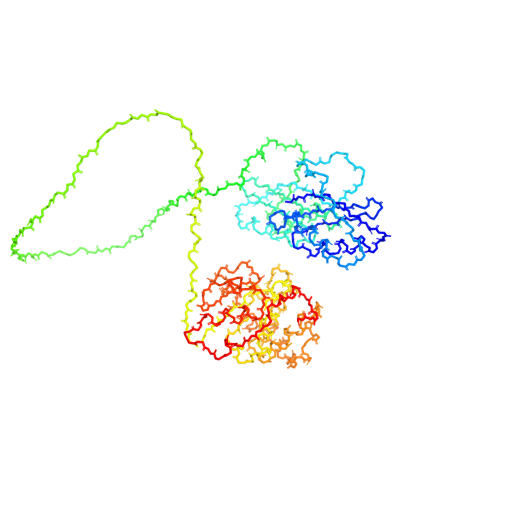.00 85.94 399 ASN A O 1
ATOM 3121 N N . PHE A 1 400 ? -17.514 6.095 9.262 1.00 87.50 400 PHE A N 1
ATOM 3122 C CA . PHE A 1 400 ? -17.396 5.496 10.596 1.00 87.50 400 PHE A CA 1
ATOM 3123 C C . PHE A 1 400 ? -16.381 6.216 11.505 1.00 87.50 400 PHE A C 1
ATOM 3125 O O . PHE A 1 400 ? -16.096 5.728 12.597 1.00 87.50 400 PHE A O 1
ATOM 3132 N N . GLY A 1 401 ? -15.841 7.366 11.077 1.00 79.00 401 GLY A N 1
ATOM 3133 C CA . GLY A 1 401 ? -14.853 8.146 11.839 1.00 79.00 401 GLY A CA 1
ATOM 3134 C C . GLY A 1 401 ? -13.424 8.143 11.274 1.00 79.00 401 GLY A C 1
ATOM 3135 O O . GLY A 1 401 ? -12.504 8.592 11.953 1.00 79.00 401 GLY A O 1
ATOM 3136 N N . GLY A 1 402 ? -13.213 7.666 10.044 1.00 89.31 402 GLY A N 1
ATOM 3137 C CA . GLY A 1 402 ? -11.932 7.771 9.335 1.00 89.31 402 GLY A CA 1
ATOM 3138 C C . GLY A 1 402 ? -10.971 6.614 9.616 1.00 89.31 402 GLY A C 1
ATOM 3139 O O . GLY A 1 402 ? -11.385 5.478 9.823 1.00 89.31 402 GLY A O 1
ATOM 3140 N N . ARG A 1 403 ? -9.659 6.878 9.589 1.00 91.75 403 ARG A N 1
ATOM 3141 C CA . ARG A 1 403 ? -8.612 5.844 9.720 1.00 91.75 403 ARG A CA 1
ATOM 3142 C C . ARG A 1 403 ? -8.157 5.695 11.165 1.00 91.75 403 ARG A C 1
ATOM 3144 O O . ARG A 1 403 ? -7.042 6.067 11.538 1.00 91.75 403 ARG A O 1
ATOM 3151 N N . THR A 1 404 ? -9.067 5.149 11.960 1.00 96.31 404 THR A N 1
ATOM 3152 C CA . THR A 1 404 ? -8.904 4.883 13.391 1.00 96.31 404 THR A CA 1
ATOM 3153 C C . THR A 1 404 ? -9.302 3.437 13.685 1.00 96.31 404 THR A C 1
ATOM 3155 O O . THR A 1 404 ? -10.132 2.863 12.969 1.00 96.31 404 THR A O 1
ATOM 3158 N N . SER A 1 405 ? -8.719 2.829 14.722 1.00 97.44 405 SER A N 1
ATOM 3159 C CA . SER A 1 405 ? -9.038 1.448 15.109 1.00 97.44 405 SER A CA 1
ATOM 3160 C C . SER A 1 405 ? -10.528 1.275 15.405 1.00 97.44 405 SER A C 1
ATOM 3162 O O . SER A 1 405 ? -11.127 0.283 14.987 1.00 97.44 405 SER A O 1
ATOM 3164 N N . ASP A 1 406 ? -11.163 2.258 16.052 1.00 97.62 406 ASP A N 1
ATOM 3165 C CA . ASP A 1 406 ? -12.601 2.185 16.322 1.00 97.62 406 ASP A CA 1
ATOM 3166 C C . ASP A 1 406 ? -13.438 2.239 15.036 1.00 97.62 406 ASP A C 1
ATOM 3168 O O . ASP A 1 406 ? -14.326 1.408 14.854 1.00 97.62 406 ASP A O 1
ATOM 3172 N N . ALA A 1 407 ? -13.103 3.129 14.096 1.00 96.56 407 ALA A N 1
ATOM 3173 C CA . ALA A 1 407 ? -13.809 3.249 12.821 1.00 96.56 407 ALA A CA 1
ATOM 3174 C C . ALA A 1 407 ? -13.728 1.968 11.975 1.00 96.56 407 ALA A C 1
ATOM 3176 O O . ALA A 1 407 ? -14.752 1.495 11.485 1.00 96.56 407 ALA A O 1
ATOM 3177 N N . VAL A 1 408 ? -12.546 1.354 11.841 1.00 97.88 408 VAL A N 1
ATOM 3178 C CA . VAL A 1 408 ? -12.384 0.107 11.064 1.00 97.88 408 VAL A CA 1
ATOM 3179 C C . VAL A 1 408 ? -13.078 -1.078 11.743 1.00 97.88 408 VAL A C 1
ATOM 3181 O O . VAL A 1 408 ? -13.743 -1.862 11.064 1.00 97.88 408 VAL A O 1
ATOM 3184 N N . LYS A 1 409 ? -13.035 -1.169 13.079 1.00 97.88 409 LYS A N 1
ATOM 3185 C CA . LYS A 1 409 ? -13.868 -2.114 13.842 1.00 97.88 409 LYS A CA 1
ATOM 3186 C C . LYS A 1 409 ? -15.360 -1.885 13.553 1.00 97.88 409 LYS A C 1
ATOM 3188 O O . LYS A 1 409 ? -16.078 -2.842 13.271 1.00 97.88 409 LYS A O 1
ATOM 3193 N N . ASN A 1 410 ? -15.822 -0.632 13.542 1.00 96.75 410 ASN A N 1
ATOM 3194 C CA . ASN A 1 410 ? -17.218 -0.280 13.260 1.00 96.75 410 ASN A CA 1
ATOM 3195 C C . ASN A 1 410 ? -17.642 -0.619 11.814 1.00 96.75 410 ASN A C 1
ATOM 3197 O O . ASN A 1 410 ? -18.767 -1.084 11.628 1.00 96.75 410 ASN A O 1
ATOM 3201 N N . VAL A 1 411 ? -16.756 -0.480 10.815 1.00 96.56 411 VAL A N 1
ATOM 3202 C CA . VAL A 1 411 ? -16.992 -0.949 9.430 1.00 96.56 411 VAL A CA 1
ATOM 3203 C C . VAL A 1 411 ? -17.303 -2.449 9.423 1.00 96.56 411 VAL A C 1
ATOM 3205 O O . VAL A 1 411 ? -18.336 -2.861 8.900 1.00 96.56 411 VAL A O 1
ATOM 3208 N N . ILE A 1 412 ? -16.451 -3.269 10.048 1.00 96.56 412 ILE A N 1
ATOM 3209 C CA . ILE A 1 412 ? -16.630 -4.732 10.113 1.00 96.56 412 ILE A CA 1
ATOM 3210 C C . ILE A 1 412 ? -17.940 -5.072 10.841 1.00 96.56 412 ILE A C 1
ATOM 3212 O O . ILE A 1 412 ? -18.757 -5.847 10.346 1.00 96.56 412 ILE A O 1
ATOM 3216 N N . CYS A 1 413 ? -18.184 -4.424 11.982 1.00 96.81 413 CYS A N 1
ATOM 3217 C CA . CYS A 1 413 ? -19.400 -4.577 12.780 1.00 96.81 413 CYS A CA 1
ATOM 3218 C C . CYS A 1 413 ? -20.685 -4.172 12.043 1.00 96.81 413 CYS A C 1
ATOM 3220 O O . CYS A 1 413 ? -21.761 -4.688 12.351 1.00 96.81 413 CYS A O 1
ATOM 3222 N N . ASN A 1 414 ? -20.610 -3.282 11.052 1.00 95.50 414 ASN A N 1
ATOM 3223 C CA . ASN A 1 414 ? -21.755 -2.932 10.216 1.00 95.50 414 ASN A CA 1
ATOM 3224 C C . ASN A 1 414 ? -22.162 -4.079 9.270 1.00 95.50 414 ASN A C 1
ATOM 3226 O O . ASN A 1 414 ? -23.357 -4.261 9.030 1.00 95.50 414 ASN A O 1
ATOM 3230 N N . GLY A 1 415 ? -21.193 -4.883 8.815 1.00 95.62 415 GLY A N 1
ATOM 3231 C CA . GLY A 1 415 ? -21.390 -6.015 7.902 1.00 95.62 415 GLY A CA 1
ATOM 3232 C C . GLY A 1 415 ? -21.992 -7.276 8.531 1.00 95.62 415 GLY A C 1
ATOM 3233 O O . GLY A 1 415 ? -22.360 -8.192 7.799 1.00 95.62 415 GLY A O 1
ATOM 3234 N N . PHE A 1 416 ? -22.120 -7.343 9.859 1.00 96.81 416 PHE A N 1
ATOM 3235 C CA . PHE A 1 416 ? -22.759 -8.478 10.531 1.00 96.81 416 PHE A CA 1
ATOM 3236 C C . PHE A 1 416 ? -24.291 -8.411 10.465 1.00 96.81 416 PHE A C 1
ATOM 3238 O O . PHE A 1 416 ? -24.886 -7.345 10.665 1.00 96.81 416 PHE A O 1
ATOM 3245 N N . ASN A 1 417 ? -24.934 -9.570 10.294 1.00 95.31 417 ASN A N 1
ATOM 3246 C CA . ASN A 1 417 ? -26.358 -9.766 10.592 1.00 95.31 417 ASN A CA 1
ATOM 3247 C C . ASN A 1 417 ? -26.637 -9.531 12.084 1.00 95.31 417 ASN A C 1
ATOM 3249 O O . ASN A 1 417 ? -27.423 -8.654 12.440 1.00 95.31 417 ASN A O 1
ATOM 3253 N N . SER A 1 418 ? -25.936 -10.278 12.943 1.00 95.38 418 SER A N 1
ATOM 3254 C CA . SER A 1 418 ? -25.945 -10.140 14.403 1.00 95.38 418 SER A CA 1
ATOM 3255 C C . SER A 1 418 ? -24.535 -9.804 14.878 1.00 95.38 418 SER A C 1
ATOM 3257 O O . SER A 1 418 ? -23.597 -10.540 14.580 1.00 95.38 418 SER A O 1
ATOM 3259 N N . GLN A 1 419 ? -24.365 -8.679 15.574 1.00 95.31 419 GLN A N 1
ATOM 3260 C CA . GLN A 1 419 ? -23.037 -8.207 15.969 1.00 95.31 419 GLN A CA 1
ATOM 3261 C C . GLN A 1 419 ? -22.426 -9.092 17.069 1.00 95.31 419 GLN A C 1
ATOM 3263 O O . GLN A 1 419 ? -23.083 -9.323 18.086 1.00 95.31 419 GLN A O 1
ATOM 3268 N N . PRO A 1 420 ? -21.174 -9.557 16.910 1.00 95.56 420 PRO A N 1
ATOM 3269 C CA . PRO A 1 420 ? -20.448 -10.242 17.973 1.00 95.56 420 PRO A CA 1
ATOM 3270 C C . PRO A 1 420 ? -20.075 -9.276 19.106 1.00 95.56 420 PRO A C 1
ATOM 3272 O O . PRO A 1 420 ? -19.957 -8.067 18.904 1.00 95.56 420 PRO A O 1
ATOM 3275 N N . GLU A 1 421 ? -19.811 -9.825 20.294 1.00 96.00 421 GLU A N 1
ATOM 3276 C CA . GLU A 1 421 ? -19.516 -9.069 21.523 1.00 96.00 421 GLU A CA 1
ATOM 3277 C C . GLU A 1 421 ? -18.426 -7.997 21.341 1.00 96.00 421 GLU A C 1
ATOM 3279 O O . GLU A 1 421 ? -18.569 -6.873 21.831 1.00 96.00 421 GLU A O 1
ATOM 3284 N N . PHE A 1 422 ? -17.377 -8.297 20.563 1.00 96.31 422 PHE A N 1
ATOM 3285 C CA . PHE A 1 422 ? -16.260 -7.376 20.324 1.00 96.31 422 PHE A CA 1
ATOM 3286 C C . PHE A 1 422 ? -16.661 -6.064 19.632 1.00 96.31 422 PHE A C 1
ATOM 3288 O O . PHE A 1 422 ? -15.914 -5.089 19.682 1.00 96.31 422 PHE A O 1
ATOM 3295 N N . CYS A 1 423 ? -17.841 -5.989 19.010 1.00 96.81 423 CYS A N 1
ATOM 3296 C CA . CYS A 1 423 ? -18.344 -4.738 18.446 1.00 96.81 423 CYS A CA 1
ATOM 3297 C C . CYS A 1 423 ? -18.610 -3.667 19.514 1.00 96.81 423 CYS A C 1
ATOM 3299 O O . CYS A 1 423 ? -18.553 -2.475 19.211 1.00 96.81 423 CYS A O 1
ATOM 3301 N N . SER A 1 424 ? -18.821 -4.078 20.769 1.00 96.06 424 SER A N 1
ATOM 3302 C CA . SER A 1 424 ? -18.928 -3.178 21.924 1.00 96.06 424 SER A CA 1
ATOM 3303 C C . SER A 1 424 ? -17.573 -2.677 22.452 1.00 96.06 424 SER A C 1
ATOM 3305 O O . SER A 1 424 ? -17.528 -1.681 23.180 1.00 96.06 424 SER A O 1
ATOM 3307 N N . THR A 1 425 ? -16.458 -3.322 22.081 1.00 97.25 425 THR A N 1
ATOM 3308 C CA . THR A 1 425 ? -15.111 -2.926 22.506 1.00 97.25 425 THR A CA 1
ATOM 3309 C C . THR A 1 425 ? -14.786 -1.533 21.974 1.00 97.25 425 THR A C 1
ATOM 3311 O O . THR A 1 425 ? -14.845 -1.289 20.768 1.00 97.25 425 THR A O 1
ATOM 3314 N N . LYS A 1 426 ? -14.424 -0.610 22.869 1.00 96.19 426 LYS A N 1
ATOM 3315 C CA . LYS A 1 426 ? -13.937 0.724 22.497 1.00 96.19 426 LYS A CA 1
ATOM 3316 C C . LYS A 1 426 ? -12.469 0.631 22.103 1.00 96.19 426 LYS A C 1
ATOM 3318 O O . LYS A 1 426 ? -11.660 0.162 22.901 1.00 96.19 426 LYS A O 1
ATOM 3323 N N . LEU A 1 427 ? -12.134 1.097 20.905 1.00 97.25 427 LEU A N 1
ATOM 3324 C CA . LEU A 1 427 ? -10.751 1.234 20.451 1.00 97.25 427 LEU A CA 1
ATOM 3325 C C . LEU A 1 427 ? -10.376 2.715 20.321 1.00 97.25 427 LEU A C 1
ATOM 3327 O O . LEU A 1 427 ? -11.186 3.607 20.580 1.00 97.25 427 LEU A O 1
ATOM 3331 N N . THR A 1 428 ? -9.125 2.991 19.951 1.00 95.06 428 THR A N 1
ATOM 3332 C CA . THR A 1 428 ? -8.672 4.370 19.761 1.00 95.06 428 THR A CA 1
ATOM 3333 C C . THR A 1 428 ? -9.386 5.046 18.586 1.00 95.06 428 THR A C 1
ATOM 3335 O O . THR A 1 428 ? -9.523 4.475 17.500 1.00 95.06 428 THR A O 1
ATOM 3338 N N . THR A 1 429 ? -9.814 6.288 18.814 1.00 94.25 429 THR A N 1
ATOM 3339 C CA . THR A 1 429 ? -10.297 7.229 17.792 1.00 94.25 429 THR A CA 1
ATOM 3340 C C . THR A 1 429 ? -9.187 8.173 17.312 1.00 94.25 429 THR A C 1
ATOM 3342 O O . THR A 1 429 ? -9.444 9.089 16.533 1.00 94.25 429 THR A O 1
ATOM 3345 N N . ALA A 1 430 ? -7.939 7.968 17.752 1.00 90.62 430 ALA A N 1
ATOM 3346 C CA . ALA A 1 430 ? -6.794 8.697 17.228 1.00 90.62 430 ALA A CA 1
ATOM 3347 C C . ALA A 1 430 ? -6.467 8.226 15.802 1.00 90.62 430 ALA A C 1
ATOM 3349 O O . ALA A 1 430 ? -6.424 7.024 15.512 1.00 90.62 430 ALA A O 1
ATOM 3350 N N . ASN A 1 431 ? -6.209 9.187 14.914 1.00 84.12 431 ASN A N 1
ATOM 3351 C CA . ASN A 1 431 ? -5.772 8.901 13.553 1.00 84.12 431 ASN A CA 1
ATOM 3352 C C . ASN A 1 431 ? -4.416 8.192 13.573 1.00 84.12 431 ASN A C 1
ATOM 3354 O O . ASN A 1 431 ? -3.457 8.685 14.167 1.00 84.12 431 ASN A O 1
ATOM 3358 N N . ALA A 1 432 ? -4.325 7.065 12.870 1.00 87.56 432 ALA A N 1
ATOM 3359 C CA . ALA A 1 432 ? -3.042 6.433 12.604 1.00 87.56 432 ALA A CA 1
ATOM 3360 C C . ALA A 1 432 ? -2.134 7.368 11.796 1.00 87.56 432 ALA A C 1
ATOM 3362 O O . ALA A 1 432 ? -2.604 8.073 10.898 1.00 87.56 432 ALA A O 1
ATOM 3363 N N . ALA A 1 433 ? -0.826 7.330 12.058 1.00 81.94 433 ALA A N 1
ATOM 3364 C CA . ALA A 1 433 ? 0.153 8.005 11.212 1.00 81.94 433 ALA A CA 1
ATOM 3365 C C . ALA A 1 433 ? 0.004 7.552 9.747 1.00 81.94 433 ALA A C 1
ATOM 3367 O O . ALA A 1 433 ? -0.238 6.371 9.480 1.00 81.94 433 ALA A O 1
ATOM 3368 N N . ALA A 1 434 ? 0.176 8.470 8.797 1.00 83.19 434 ALA A N 1
ATOM 3369 C CA . ALA A 1 434 ? 0.434 8.111 7.404 1.00 83.19 434 ALA A CA 1
ATOM 3370 C C . ALA A 1 434 ? 1.921 7.755 7.227 1.00 83.19 434 ALA A C 1
ATOM 3372 O O . ALA A 1 434 ? 2.758 8.206 8.007 1.00 83.19 434 ALA A O 1
ATOM 3373 N N . SER A 1 435 ? 2.248 6.967 6.199 1.00 83.12 435 SER A N 1
ATOM 3374 C CA . SER A 1 435 ? 3.620 6.507 5.908 1.00 83.12 435 SER A CA 1
ATOM 3375 C C . SER A 1 435 ? 4.228 5.630 7.013 1.00 83.12 435 SER A C 1
ATOM 3377 O O . SER A 1 435 ? 3.551 5.180 7.945 1.00 83.12 435 SER A O 1
ATOM 3379 N N . PHE A 1 436 ? 5.518 5.319 6.879 1.00 85.00 436 PHE A N 1
ATOM 3380 C CA . PHE A 1 436 ? 6.295 4.636 7.908 1.00 85.00 436 PHE A CA 1
ATOM 3381 C C . PHE A 1 436 ? 6.346 5.464 9.202 1.00 85.00 436 PHE A C 1
ATOM 3383 O O . PHE A 1 436 ? 6.581 6.668 9.164 1.00 85.00 436 PHE A O 1
ATOM 3390 N N . SER A 1 437 ? 6.118 4.811 10.340 1.00 85.19 437 SER A N 1
ATOM 3391 C CA . SER A 1 437 ? 6.132 5.418 11.675 1.00 85.19 437 SER A CA 1
ATOM 3392 C C . SER A 1 437 ? 6.404 4.343 12.715 1.00 85.19 437 SER A C 1
ATOM 3394 O O . SER A 1 437 ? 5.714 3.320 12.737 1.00 85.19 437 SER A O 1
ATOM 3396 N N . ALA A 1 438 ? 7.374 4.593 13.598 1.00 84.00 438 ALA A N 1
ATOM 3397 C CA . ALA A 1 438 ? 7.725 3.700 14.699 1.00 84.00 438 ALA A CA 1
ATOM 3398 C C . ALA A 1 438 ? 6.593 3.528 15.733 1.00 84.00 438 ALA A C 1
ATOM 3400 O O . ALA A 1 438 ? 6.580 2.531 16.460 1.00 84.00 438 ALA A O 1
ATOM 3401 N N . THR A 1 439 ? 5.654 4.478 15.783 1.00 77.94 439 THR A N 1
ATOM 3402 C CA . THR A 1 439 ? 4.526 4.527 16.720 1.00 77.94 439 THR A CA 1
ATOM 3403 C C . THR A 1 439 ? 3.171 4.441 16.012 1.00 77.94 439 THR A C 1
ATOM 3405 O O . THR A 1 439 ? 3.002 4.909 14.877 1.00 77.94 439 THR A O 1
ATOM 3408 N N . TYR A 1 440 ? 2.207 3.864 16.732 1.00 78.25 440 TYR A N 1
ATOM 3409 C CA . TYR A 1 440 ? 0.772 4.118 16.621 1.00 78.25 440 TYR A CA 1
ATOM 3410 C C . TYR A 1 440 ? 0.231 4.271 18.047 1.00 78.25 440 TYR A C 1
ATOM 3412 O O . TYR A 1 440 ? 0.645 3.431 18.882 1.00 78.25 440 TYR A O 1
#

Secondary structure (DSSP, 8-state):
-EEEEEEETT--SHHHHHHHHHHHHTSTTEEEEEEETTTTEEEEEE-TTT--HHHHHHHHHT--SS----EEPPS-PPPS------SS----EEEEEEEEET---HHHHHHHHHHHHTSTTEEEEEEETTTTEEEEEEETTT--HHHHHHHHHTTSS-EEEEE-TTS---------------PPPPPP-----------------------------------------------------PPPP--PPPPBSS--EEEEE-TT-HHHHHHHHHHHHHHHH-GGGGGGEEEEE--EEETTEEE-TT-HHHHHHHHHHHHHHHH-HHHHHHHHHHHTTSTT-TTTTTTTTT--HHHHHHHHH-TTTHHHHHHHHHHHHHHTT--SSSEEEETTEEE-GGGGTSSSHHHHHHHHHHTBSS--GGGG-----SPPPSSS-S--

Foldseek 3Di:
DFKFKKAWPFLPDPVLQVVLQVLQVPDPFWDGKGADSVRRMIMTDGHCVTDDPVVSLVSNVVPPDTCRVDMDGTPDGDPPDDDDDDPDDDPQWDKFKKAKPQLQDPVLQVVLQVLQVPAAFWDHKGADSVRSMIMTTGRNVRDDPVNSQVSSCVVPRMHMGTDDPPDDPDPPDDDPDDDDDDDDDDDDDDDDDDDDDDDDDDDDDDDDDDDDDDDDDDDDDDDDDDDDDDDDDDDDDPPPPDDPDDPQDAADAQKAKEWEAFLFFLQLLLQLLLVLQLCVVPVVCLSRYHYFYEFDDDPLDTADPVGDVRRLLNLLLLLCVPPPVQLNSQQSLQCLQDPPCNVVSCVVSVHPPVSSVVQSPDSVHSVVSNNVSHVVCVVQVPDHGTWIDMNNHTDALVVQLHSHNLSVLVSSQSRHPDGDPCPPPDGDSDRGGGGRHNDD

Sequence (440 aa):
MKKTKFKIQGIKCSNCSLLIEERLRNVNGVVRVKVDQTSNKGVVIYDEQKITESDIYQAIESINDFHLEKIEEAITPVPKILETENKGYDLGIKKAKFRIRGLKCNSCVLLIEGRLKSKDGVVKVKVDQTSNKGVVIYDEQKITEQDIYQAIEEIGGFKVEKIEDGAENSVENINYDNPSIVKEEKPPIETSATKKVFVAAVVLVLIFQLFTFGNKNNQGSRAKESVKNTVVQEQQVNNNQQAPAVKTAEKNDNPVLEAYVVSRCPFGIQMQRVMADVIKNIPSSAQYMKVRYMGSVSNGIITAMHGNAEAQENLRQICLREEQPTKYWPYVSCQMKGSGQEVACEKPSGVDSSKLSACVSDVSRGLAYAQKDFDLNSKYQIQGSPTLILNGQQVSEFNFGGRTSDAVKNVICNGFNSQPEFCSTKLTTANAAASFSATY

Radius of gyration: 30.83 Å; chains: 1; bounding box: 90×72×68 Å

InterPro domains:
  IPR004911 Gamma interferon inducible lysosomal thiol reductase GILT [PF03227] (258-340)
  IPR006121 Heavy metal-associated domain, HMA [PF00403] (6-63)
  IPR006121 Heavy metal-associated domain, HMA [PF00403] (98-156)
  IPR006121 Heavy metal-associated domain, HMA [PS50846] (2-71)
  IPR006121 Heavy metal-associated domain, HMA [PS50846] (94-160)
  IPR006121 Heavy metal-associated domain, HMA [cd00371] (97-156)
  IPR006122 Heavy metal-associated domain, copper ion-binding [TIGR00003] (3-61)
  IPR006122 Heavy metal-associated domain, copper ion-binding [TIGR00003] (95-156)
  IPR036163 Heavy metal-associated domain superfamily [SSF55008] (1-63)
  IPR036163 Heavy metal-associated domain superfamily [SSF55008] (93-156)
  IPR036249 Thioredoxin-like superfamily [SSF52833] (248-412)